Protein AF-0000000071042158 (afdb_homodimer)

Radius of gyration: 30.1 Å; Cα contacts (8 Å, |Δi|>4): 948; chains: 2; bounding box: 118×84×75 Å

Nearest PDB structures (foldseek):
  4fw1-assembly1_B  TM=6.582E-01  e=7.517E-10  Rous sarcoma virus - Prague C
  6put-assembly1_A-2  TM=6.272E-01  e=1.129E-09  Saccharolobus solfataricus P2
  6puw-assembly1_A-2  TM=5.231E-01  e=1.976E-10  Saccharolobus solfataricus P2
  8fno-assembly1_G  TM=5.835E-01  e=1.509E-09  Homo sapiens
  8fnp-assembly1_G  TM=5.448E-01  e=1.005E-09  Homo sapiens

Foldseek 3Di:
DLVLLQVCLVVHPDPDLVPDDPVCSQCVVQSVQWDDDPSFIDRPFATEDDPVCLVVLLCLLCQLLDDLQLSVQLNVQYHDDPCNSVVNNVCSVPPPLNVVCPDPDDQPDQDDDDADPAWQQEKEWDWDDDPLWIKIWIATSHLRQIDIDTFDNDQALVRVLVVVVVVCVVQNDHQEYEYACDRSCVDPVNVVSCVVSHHHYHHADPVRVNRCSSVVVVVVSLNSSCSRHPDSVLSSLSQQQGAPDPVGGGSCCRRVVAHDDHPGHGDGPPPDPCVVVVVVVVVVVVVVVVVVVVVVVVVVVPPPPDAFDFAFDQDPPVSDGHGDTPHPPDD/DLVLLQVCLVVHPDPDLVPDDPVCSQCVVQSVQWDDDPSFIDRPFATEDDPVCLVVLLCLLCQLLDDLQLSVQLNVQYHDDPCNSVVNNVCSVPPPLNVVCPDPDDQDDADDDDADPAWQQEKEWDWDDDPLWIKIWIATSHLRQIDIDTFDNDQALVRVLVVVVVVCVVQNDHQEYEYACDRSCVDPVNVVSCVVSHHHYHHADPVRVNRCSSVVVVVVSLNSSCSRHPDSVLSSLSQQQGAPDPVGGGSCCRRVVAHDDHPGHGDGPPPDPCVVVVVVVVVVVVVVVVVVVVVVVVVVVPPPPDAFDFAFDQDPPVSDGHGDTPHPPDD

Organism: Stichopus japonicus (NCBI:txid307972)

Secondary structure (DSSP, 8-state):
-HHHHHHHHHH---SSGGGS-GGGGGGGGGGGGEEEETTEEEETTEEEPPHHHHHHHHHHHTTT---HHHHHHHHHTTEE-TTHHHHHHHHHHH-HHHHHT---S--------PPPSSTTSEEEEEEEEETTEEEEEEEETTT--EEEEEE-SS--HHHHHHHHHHHHHHH---SEEEE---TTTSSHHHHHHHHHHT-EEEEPPTT-GGGGHHHHHHHHHHHHHHHH-SSHHHHHHHHHTS-SSSSS--HHHHHHSSPPP-SS--------THHHHHHHHHHHHHHHHHHHHHHHHHHHS-----TT-EEEEE-TTT--EEEEE------/-HHHHHHHHHH---SSGGGS-GGGGGGGGGGGGEEEETTEEEETTEEEPPHHHHHHHHHHHTTT---HHHHHHHHHTTEE-TTHHHHHHHHHHH-HHHHHT---S--------PPPSSTTSEEEEEEEEETTEEEEEEEETTT--EEEEEE-SS--HHHHHHHHHHHHHHH---SEEEE---TTTSSHHHHHHHHHHT-EEEEPPTT-GGGGHHHHHHHHHHHHHHHH-SSHHHHHHHHHTS-SSSSS--HHHHHHSSPPP-SS--------THHHHHHHHHHHHHHHHHHHHHHHHHHHS-----TT-EEEEE-TTT--EEEEE------

pLDDT: mean 83.8, std 18.43, range [24.19, 98.75]

Sequence (662 aa):
MLSALVEVIITGWPDSIKEVQPDLRQFWSYRDELTVCDGVILKGFQVVIPKQMQAGILQKLHTSHLGQQKTKLLARECVYWNNINKDIERMVQSCPACQQQQPAQPAEPLLPHEIPTKPWSTVATDLFELKGKQWLIVVDYYSKYPILQQLSDQVSSNTVISALKKIFAEQGIPSKVVSDNGPQYSSYQFMMFAESWGFTHVTTSPRRPQGNGFVERQIRTIKSIMKKASDIQLALLHWRTTPISESLPSPAEILMGRQLRNTLPSKSPNTNVAADHIYNQLQQRQNVQKYYFDQHARRSELPTLSNGQKSRILDPGTRLWKPATVVAGAGMLSALVEVIITGWPDSIKEVQPDLRQFWSYRDELTVCDGVILKGFQVVIPKQMQAGILQKLHTSHLGQQKTKLLARECVYWNNINKDIERMVQSCPACQQQQPAQPAEPLLPHEIPTKPWSTVATDLFELKGKQWLIVVDYYSKYPILQQLSDQVSSNTVISALKKIFAEQGIPSKVVSDNGPQYSSYQFMMFAESWGFTHVTTSPRRPQGNGFVERQIRTIKSIMKKASDIQLALLHWRTTPISESLPSPAEILMGRQLRNTLPSKSPNTNVAADHIYNQLQQRQNVQKYYFDQHARRSELPTLSNGQKSRILDPGTRLWKPATVVAGAG

Solvent-accessible surface area (backbone atoms only — not comparable to full-atom values): 37325 Å² total; per-residue (Å²): 107,67,65,60,51,52,47,36,64,73,77,49,74,71,97,44,75,86,74,43,58,76,88,52,48,82,46,56,89,55,47,87,45,48,43,78,57,96,90,39,48,21,51,70,59,15,35,52,54,54,78,91,49,42,66,60,51,52,52,59,61,43,40,33,67,57,55,57,68,54,36,49,46,35,36,66,67,16,43,42,49,91,62,46,67,59,52,46,44,52,50,54,73,65,33,64,60,57,64,72,61,60,80,85,73,78,83,73,69,58,56,81,69,87,72,54,89,44,66,51,37,33,32,34,41,52,76,49,74,56,96,89,38,35,33,38,40,39,30,20,64,50,30,60,37,72,47,77,44,79,48,62,88,72,82,39,38,66,54,50,49,54,52,46,41,49,52,29,31,73,67,23,44,34,53,31,39,37,31,56,70,46,71,47,58,66,34,69,68,41,51,52,48,31,60,73,53,61,33,45,79,44,64,34,50,85,90,42,61,53,69,51,37,64,56,52,51,52,47,53,53,49,50,53,27,51,73,60,23,91,48,49,41,62,18,49,27,48,55,34,56,24,38,73,46,97,87,36,66,14,16,38,33,60,54,32,68,42,83,56,43,60,79,62,67,66,64,75,78,87,74,58,77,66,45,58,61,53,51,52,50,52,52,50,51,48,50,50,51,34,50,56,32,54,51,44,55,49,55,65,53,52,68,76,81,59,80,69,53,79,36,66,43,67,38,85,86,77,72,45,79,37,84,31,66,50,69,64,73,81,130,108,68,64,59,49,52,48,36,64,73,78,49,73,71,95,46,75,86,75,43,56,76,89,53,48,82,47,56,89,54,46,88,45,47,46,76,57,95,89,38,48,21,51,72,59,14,36,51,54,54,77,91,50,42,66,62,50,52,54,59,60,44,41,34,64,57,54,57,68,52,36,49,46,37,36,67,66,16,42,41,50,89,62,48,67,60,53,46,45,53,50,54,73,63,31,62,62,58,66,72,61,62,81,84,74,76,83,71,70,56,55,83,69,88,70,55,89,42,67,49,37,34,31,34,40,52,75,49,74,57,95,92,40,36,33,39,40,39,31,21,63,50,31,60,37,74,47,77,43,80,47,62,87,72,80,40,39,66,54,51,49,55,52,48,43,50,51,28,32,73,67,24,46,34,52,30,39,36,31,56,69,45,70,50,59,64,34,69,69,42,52,50,50,31,59,73,54,62,33,46,78,44,63,33,50,86,91,43,59,52,70,51,36,63,56,52,51,51,47,53,52,49,50,54,26,50,72,58,24,92,48,50,40,61,16,49,26,49,55,35,58,24,37,73,45,98,88,36,66,14,16,37,33,60,56,32,68,42,84,55,44,62,78,63,65,64,64,74,76,85,74,58,74,68,46,57,59,53,49,52,50,52,51,50,51,48,51,50,50,36,50,54,30,53,50,44,56,50,56,65,53,52,68,76,79,59,79,69,53,77,36,66,44,66,39,84,85,77,70,44,77,38,84,31,65,48,68,64,72,81,132

Structure (mmCIF, N/CA/C/O backbone):
data_AF-0000000071042158-model_v1
#
loop_
_entity.id
_entity.type
_entity.pdbx_description
1 polymer 'Integrase catalytic domain-containing protein'
#
loop_
_atom_site.group_PDB
_atom_site.id
_atom_site.type_symbol
_atom_site.label_atom_id
_atom_site.label_alt_id
_atom_site.label_comp_id
_atom_site.label_asym_id
_atom_site.label_entity_id
_atom_site.label_seq_id
_atom_site.pdbx_PDB_ins_code
_atom_site.Cartn_x
_atom_site.Cartn_y
_atom_site.Cartn_z
_atom_site.occupancy
_atom_site.B_iso_or_equiv
_atom_site.auth_seq_id
_atom_site.auth_comp_id
_atom_site.auth_asym_id
_atom_site.auth_atom_id
_atom_site.pdbx_PDB_model_num
ATOM 1 N N . MET A 1 1 ? 15.367 28.672 25.234 1 67.25 1 MET A N 1
ATOM 2 C CA . MET A 1 1 ? 14.148 28.141 25.844 1 67.25 1 MET A CA 1
ATOM 3 C C . MET A 1 1 ? 14.117 26.609 25.734 1 67.25 1 MET A C 1
ATOM 5 O O . MET A 1 1 ? 13.961 25.922 26.734 1 67.25 1 MET A O 1
ATOM 9 N N . LEU A 1 2 ? 14.547 26.047 24.609 1 75.44 2 LEU A N 1
ATOM 10 C CA . LEU A 1 2 ? 14.469 24.594 24.438 1 75.44 2 LEU A CA 1
ATOM 11 C C . LEU A 1 2 ? 15.531 23.891 25.266 1 75.44 2 LEU A C 1
ATOM 13 O O . LEU A 1 2 ? 15.258 22.844 25.859 1 75.44 2 LEU A O 1
ATOM 17 N N . SER A 1 3 ? 16.609 24.609 25.422 1 80.81 3 SER A N 1
ATOM 18 C CA . SER A 1 3 ? 17.688 24 26.203 1 80.81 3 SER A CA 1
ATOM 19 C C . SER A 1 3 ? 17.312 23.922 27.688 1 80.81 3 SER A C 1
ATOM 21 O O . SER A 1 3 ? 17.562 22.906 28.328 1 80.81 3 SER A O 1
ATOM 23 N N . ALA A 1 4 ? 16.75 25.031 28.125 1 87.44 4 ALA A N 1
ATOM 24 C CA . ALA A 1 4 ? 16.344 25.062 29.516 1 87.44 4 ALA A CA 1
ATOM 25 C C . ALA A 1 4 ? 15.242 24.031 29.797 1 87.44 4 ALA A C 1
ATOM 27 O O . ALA A 1 4 ? 15.234 23.406 30.859 1 87.44 4 ALA A O 1
ATOM 28 N N . LEU A 1 5 ? 14.398 23.938 28.875 1 90.31 5 LEU A N 1
ATOM 29 C CA . LEU A 1 5 ? 13.312 22.969 29.016 1 90.31 5 LEU A CA 1
ATOM 30 C C . LEU A 1 5 ? 13.852 21.547 29.047 1 90.31 5 LEU A C 1
ATOM 32 O O . LEU A 1 5 ? 13.445 20.734 29.891 1 90.31 5 LEU A O 1
ATOM 36 N N . VAL A 1 6 ? 14.773 21.25 28.188 1 90.62 6 VAL A N 1
ATOM 37 C CA . VAL A 1 6 ? 15.398 19.922 28.125 1 90.62 6 VAL A CA 1
ATOM 38 C C . VAL A 1 6 ? 16.047 19.609 29.469 1 90.62 6 VAL A C 1
ATOM 40 O O . VAL A 1 6 ? 15.906 18.5 30 1 90.62 6 VAL A O 1
ATOM 43 N N . GLU A 1 7 ? 16.672 20.547 30.016 1 89.62 7 GLU A N 1
ATOM 44 C CA . GLU A 1 7 ? 17.391 20.375 31.266 1 89.62 7 GLU A CA 1
ATOM 45 C C . GLU A 1 7 ? 16.422 20.047 32.406 1 89.62 7 GLU A C 1
ATOM 47 O O . GLU A 1 7 ? 16.688 19.141 33.188 1 89.62 7 GLU A O 1
ATOM 52 N N . VAL A 1 8 ? 15.406 20.797 32.438 1 91.56 8 VAL A N 1
ATOM 53 C CA . VAL A 1 8 ? 14.469 20.609 33.562 1 91.56 8 VAL A CA 1
ATOM 54 C C . VAL A 1 8 ? 13.766 19.266 33.406 1 91.56 8 VAL A C 1
ATOM 56 O O . VAL A 1 8 ? 13.445 18.609 34.406 1 91.56 8 VAL A O 1
ATOM 59 N N . ILE A 1 9 ? 13.516 18.828 32.219 1 91.31 9 ILE A N 1
ATOM 60 C CA . ILE A 1 9 ? 12.867 17.547 31.969 1 91.31 9 ILE A CA 1
ATOM 61 C C . ILE A 1 9 ? 13.781 16.406 32.406 1 91.31 9 ILE A C 1
ATOM 63 O O . ILE A 1 9 ? 13.328 15.445 33.031 1 91.31 9 ILE A O 1
ATOM 67 N N . ILE A 1 10 ? 15.039 16.562 32.156 1 89.25 10 ILE A N 1
ATOM 68 C CA . ILE A 1 10 ? 16.016 15.516 32.438 1 89.25 10 ILE A CA 1
ATOM 69 C C . ILE A 1 10 ? 16.344 15.516 33.938 1 89.25 10 ILE A C 1
ATOM 71 O O . ILE A 1 10 ? 16.406 14.453 34.562 1 89.25 10 ILE A O 1
ATOM 75 N N . THR A 1 11 ? 16.531 16.641 34.562 1 90.56 11 THR A N 1
ATOM 76 C CA . THR A 1 11 ? 16.984 16.766 35.938 1 90.56 11 THR A CA 1
ATOM 77 C C . THR A 1 11 ? 15.82 16.688 36.906 1 90.56 11 THR A C 1
ATOM 79 O O . THR A 1 11 ? 16 16.344 38.094 1 90.56 11 THR A O 1
ATOM 82 N N . GLY A 1 12 ? 14.641 17.078 36.406 1 91.31 12 GLY A N 1
ATOM 83 C CA . GLY A 1 12 ? 13.477 17.078 37.281 1 91.31 12 GLY A CA 1
ATOM 84 C C . GLY A 1 12 ? 12.875 18.453 37.469 1 91.31 12 GLY A C 1
ATOM 85 O O . GLY A 1 12 ? 13.602 19.453 37.531 1 91.31 12 GLY A O 1
ATOM 86 N N . TRP A 1 13 ? 11.648 18.531 37.656 1 91.31 13 TRP A N 1
ATOM 87 C CA . TRP A 1 13 ? 10.906 19.766 37.875 1 91.31 13 TRP A CA 1
ATOM 88 C C . TRP A 1 13 ? 10.906 20.172 39.344 1 91.31 13 TRP A C 1
ATOM 90 O O . TRP A 1 13 ? 10.914 19.312 40.219 1 91.31 13 TRP A O 1
ATOM 100 N N . PRO A 1 14 ? 10.938 21.453 39.594 1 91.69 14 PRO A N 1
ATOM 101 C CA . PRO A 1 14 ? 10.766 21.891 40.969 1 91.69 14 PRO A CA 1
ATOM 102 C C . PRO A 1 14 ? 9.406 21.516 41.562 1 91.69 14 PRO A C 1
ATOM 104 O O . PRO A 1 14 ? 8.508 21.109 40.812 1 91.69 14 PRO A O 1
ATOM 107 N N . ASP A 1 15 ? 9.297 21.688 42.844 1 91 15 ASP A N 1
ATOM 108 C CA . ASP A 1 15 ? 8.086 21.25 43.531 1 91 15 ASP A CA 1
ATOM 109 C C . ASP A 1 15 ? 6.957 22.266 43.344 1 91 15 ASP A C 1
ATOM 111 O O . ASP A 1 15 ? 5.777 21.922 43.406 1 91 15 ASP A O 1
ATOM 115 N N . SER A 1 16 ? 7.367 23.562 43.062 1 92.75 16 SER A N 1
ATOM 116 C CA . SER A 1 16 ? 6.367 24.609 42.906 1 92.75 16 SER A CA 1
ATOM 117 C C . SER A 1 16 ? 6.574 25.359 41.594 1 92.75 16 SER A C 1
ATOM 119 O O . SER A 1 16 ? 7.711 25.578 41.156 1 92.75 16 SER A O 1
ATOM 121 N N . ILE A 1 17 ? 5.445 25.75 41 1 92.06 17 ILE A N 1
ATOM 122 C CA . ILE A 1 17 ? 5.48 26.469 39.719 1 92.06 17 ILE A CA 1
ATOM 123 C C . ILE A 1 17 ? 6.207 27.797 39.906 1 92.06 17 ILE A C 1
ATOM 125 O O . ILE A 1 17 ? 6.824 28.312 38.969 1 92.06 17 ILE A O 1
ATOM 129 N N . LYS A 1 18 ? 6.219 28.328 41.094 1 92.81 18 LYS A N 1
ATOM 130 C CA . LYS A 1 18 ? 6.848 29.625 41.375 1 92.81 18 LYS A CA 1
ATOM 131 C C . LYS A 1 18 ? 8.359 29.547 41.188 1 92.81 18 LYS A C 1
ATOM 133 O O . LYS A 1 18 ? 9.008 30.562 40.906 1 92.81 18 LYS A O 1
ATOM 138 N N . GLU A 1 19 ? 8.898 28.359 41.312 1 92.25 19 GLU A N 1
ATOM 139 C CA . GLU A 1 19 ? 10.336 28.141 41.188 1 92.25 19 GLU A CA 1
ATOM 140 C C . GLU A 1 19 ? 10.758 27.891 39.75 1 92.25 19 GLU A C 1
ATOM 142 O O . GLU A 1 19 ? 11.945 27.828 39.438 1 92.25 19 GLU A O 1
ATOM 147 N N . VAL A 1 20 ? 9.766 27.75 38.969 1 91.38 20 VAL A N 1
ATOM 148 C CA . VAL A 1 20 ? 10.047 27.469 37.562 1 91.38 20 VAL A CA 1
ATOM 149 C C . VAL A 1 20 ? 10.305 28.766 36.812 1 91.38 20 VAL A C 1
ATOM 151 O O . VAL A 1 20 ? 9.625 29.766 37.062 1 91.38 20 VAL A O 1
ATOM 154 N N . GLN A 1 21 ? 11.281 28.766 35.969 1 91 21 GLN A N 1
ATOM 155 C CA . GLN A 1 21 ? 11.523 29.922 35.094 1 91 21 GLN A CA 1
ATOM 156 C C . GLN A 1 21 ? 10.258 30.328 34.375 1 91 21 GLN A C 1
ATOM 158 O O . GLN A 1 21 ? 9.492 29.484 33.906 1 91 21 GLN A O 1
ATOM 163 N N . PRO A 1 22 ? 10.031 31.609 34.219 1 89.62 22 PRO A N 1
ATOM 164 C CA . PRO A 1 22 ? 8.781 32.094 33.656 1 89.62 22 PRO A CA 1
ATOM 165 C C . PRO A 1 22 ? 8.5 31.531 32.25 1 89.62 22 PRO A C 1
ATOM 167 O O . PRO A 1 22 ? 7.359 31.172 31.953 1 89.62 22 PRO A O 1
ATOM 170 N N . ASP A 1 23 ? 9.492 31.375 31.469 1 86.88 23 ASP A N 1
ATOM 171 C CA . ASP A 1 23 ? 9.312 30.922 30.094 1 86.88 23 ASP A CA 1
ATOM 172 C C . ASP A 1 23 ? 8.953 29.438 30.047 1 86.88 23 ASP A C 1
ATOM 174 O O . ASP A 1 23 ? 8.43 28.953 29.031 1 86.88 23 ASP A O 1
ATOM 178 N N . LEU A 1 24 ? 9.164 28.781 31.156 1 91.31 24 LEU A N 1
ATOM 179 C CA . LEU A 1 24 ? 8.922 27.344 31.188 1 91.31 24 LEU A CA 1
ATOM 180 C C . LEU A 1 24 ? 7.59 27.031 31.859 1 91.31 24 LEU A C 1
ATOM 182 O O . LEU A 1 24 ? 7.121 25.891 31.812 1 91.31 24 LEU A O 1
ATOM 186 N N . ARG A 1 25 ? 6.996 28.016 32.406 1 90.81 25 ARG A N 1
ATOM 187 C CA . ARG A 1 25 ? 5.781 27.812 33.188 1 90.81 25 ARG A CA 1
ATOM 188 C C . ARG A 1 25 ? 4.641 27.312 32.281 1 90.81 25 ARG A C 1
ATOM 190 O O . ARG A 1 25 ? 3.707 26.672 32.781 1 90.81 25 ARG A O 1
ATOM 197 N N . GLN A 1 26 ? 4.758 27.625 31.031 1 88.88 26 GLN A N 1
ATOM 198 C CA . GLN A 1 26 ? 3.713 27.219 30.094 1 88.88 26 GLN A CA 1
ATOM 199 C C . GLN A 1 26 ? 3.645 25.688 29.969 1 88.88 26 GLN A C 1
ATOM 201 O O . GLN A 1 26 ? 2.621 25.141 29.562 1 88.88 26 GLN A O 1
ATOM 206 N N . PHE A 1 27 ? 4.68 25.047 30.359 1 91.88 27 PHE A N 1
ATOM 207 C CA . PHE A 1 27 ? 4.762 23.594 30.219 1 91.88 27 PHE A CA 1
ATOM 208 C C . PHE A 1 27 ? 4.379 22.906 31.531 1 91.88 27 PHE A C 1
ATOM 210 O O . PHE A 1 27 ? 4.34 21.672 31.594 1 91.88 27 PHE A O 1
ATOM 217 N N . TRP A 1 28 ? 3.986 23.594 32.531 1 91.62 28 TRP A N 1
ATOM 218 C CA . TRP A 1 28 ? 3.812 23.094 33.906 1 91.62 28 TRP A CA 1
ATOM 219 C C . TRP A 1 28 ? 2.65 22.109 33.969 1 91.62 28 TRP A C 1
ATOM 221 O O . TRP A 1 28 ? 2.758 21.062 34.625 1 91.62 28 TRP A O 1
ATOM 231 N N . SER A 1 29 ? 1.612 22.438 33.281 1 89.25 29 SER A N 1
ATOM 232 C CA . SER A 1 29 ? 0.373 21.672 33.438 1 89.25 29 SER A CA 1
ATOM 233 C C . SER A 1 29 ? 0.523 20.266 32.875 1 89.25 29 SER A C 1
ATOM 235 O O . SER A 1 29 ? -0.207 19.359 33.281 1 89.25 29 SER A O 1
ATOM 237 N N . TYR A 1 30 ? 1.432 20.062 31.938 1 90.75 30 TYR A N 1
ATOM 238 C CA . TYR A 1 30 ? 1.615 18.734 31.375 1 90.75 30 TYR A CA 1
ATOM 239 C C . TYR A 1 30 ? 3.07 18.297 31.469 1 90.75 30 TYR A C 1
ATOM 241 O O . TYR A 1 30 ? 3.545 17.5 30.656 1 90.75 30 TYR A O 1
ATOM 249 N N . ARG A 1 31 ? 3.717 18.75 32.375 1 91 31 ARG A N 1
ATOM 250 C CA . ARG A 1 31 ? 5.148 18.531 32.594 1 91 31 ARG A CA 1
ATOM 251 C C . ARG A 1 31 ? 5.457 17.047 32.75 1 91 31 ARG A C 1
ATOM 253 O O . ARG A 1 31 ? 6.512 16.578 32.344 1 91 31 ARG A O 1
ATOM 260 N N . ASP A 1 32 ? 4.574 16.297 33.312 1 91.12 32 ASP A N 1
ATOM 261 C CA . ASP A 1 32 ? 4.793 14.891 33.625 1 91.12 32 ASP A CA 1
ATOM 262 C C . ASP A 1 32 ? 4.754 14.047 32.344 1 91.12 32 ASP A C 1
ATOM 264 O O . ASP A 1 32 ? 5.211 12.898 32.344 1 91.12 32 ASP A O 1
ATOM 268 N N . GLU A 1 33 ? 4.215 14.633 31.312 1 92.69 33 GLU A N 1
ATOM 269 C CA . GLU A 1 33 ? 4.09 13.906 30.062 1 92.69 33 GLU A CA 1
ATOM 270 C C . GLU A 1 33 ? 5.266 14.195 29.125 1 92.69 33 GLU A C 1
ATOM 272 O O . GLU A 1 33 ? 5.379 13.602 28.047 1 92.69 33 GLU A O 1
ATOM 277 N N . LEU A 1 34 ? 6.125 15.07 29.578 1 92.62 34 LEU A N 1
ATOM 278 C CA . LEU A 1 34 ? 7.207 15.523 28.703 1 92.62 34 LEU A CA 1
ATOM 279 C C . LEU A 1 34 ? 8.414 14.602 28.812 1 92.62 34 LEU A C 1
ATOM 281 O O . LEU A 1 34 ? 8.805 14.211 29.922 1 92.62 34 LEU A O 1
ATOM 285 N N . THR A 1 35 ? 8.898 14.203 27.688 1 91.62 35 THR A N 1
ATOM 286 C CA . THR A 1 35 ? 10.125 13.414 27.594 1 91.62 35 THR A CA 1
ATOM 287 C C . THR A 1 35 ? 11.047 13.961 26.516 1 91.62 35 THR A C 1
ATOM 289 O O . THR A 1 35 ? 10.625 14.781 25.688 1 91.62 35 THR A O 1
ATOM 292 N N . VAL A 1 36 ? 12.305 13.648 26.672 1 90.62 36 VAL A N 1
ATOM 293 C CA . VAL A 1 36 ? 13.281 14.039 25.656 1 90.62 36 VAL A CA 1
ATOM 294 C C . VAL A 1 36 ? 13.867 12.789 25 1 90.62 36 VAL A C 1
ATOM 296 O O . VAL A 1 36 ? 14.352 11.883 25.688 1 90.62 36 VAL A O 1
ATOM 299 N N . CYS A 1 37 ? 13.688 12.734 23.656 1 85.75 37 CYS A N 1
ATOM 300 C CA . CYS A 1 37 ? 14.242 11.641 22.859 1 85.75 37 CYS A CA 1
ATOM 301 C C . CYS A 1 37 ? 15.031 12.172 21.672 1 85.75 37 CYS A C 1
ATOM 303 O O . CYS A 1 37 ? 14.469 12.812 20.781 1 85.75 37 CYS A O 1
ATOM 305 N N . ASP A 1 38 ? 16.312 11.891 21.594 1 82.31 38 ASP A N 1
ATOM 306 C CA . ASP A 1 38 ? 17.188 12.305 20.516 1 82.31 38 ASP A CA 1
ATOM 307 C C . ASP A 1 38 ? 17.094 13.812 20.266 1 82.31 38 ASP A C 1
ATOM 309 O O . ASP A 1 38 ? 16.922 14.258 19.141 1 82.31 38 ASP A O 1
ATOM 313 N N . GLY A 1 39 ? 16.969 14.547 21.344 1 83.25 39 GLY A N 1
ATOM 314 C CA . GLY A 1 39 ? 17 16 21.266 1 83.25 39 GLY A CA 1
ATOM 315 C C . GLY A 1 39 ? 15.648 16.609 20.953 1 83.25 39 GLY A C 1
ATOM 316 O O . GLY A 1 39 ? 15.531 17.828 20.828 1 83.25 39 GLY A O 1
ATOM 317 N N . VAL A 1 40 ? 14.703 15.766 20.875 1 89.81 40 VAL A N 1
ATOM 318 C CA . VAL A 1 40 ? 13.359 16.25 20.578 1 89.81 40 VAL A CA 1
ATOM 319 C C . VAL A 1 40 ? 12.469 16.109 21.797 1 89.81 40 VAL A C 1
ATOM 321 O O . VAL A 1 40 ? 12.523 15.094 22.5 1 89.81 40 VAL A O 1
ATOM 324 N N . ILE A 1 41 ? 11.742 17.156 22.109 1 92.5 41 ILE A N 1
ATOM 325 C CA . ILE A 1 41 ? 10.836 17.109 23.266 1 92.5 41 ILE A CA 1
ATOM 326 C C . ILE A 1 41 ? 9.5 16.516 22.844 1 92.5 41 ILE A C 1
ATOM 328 O O . ILE A 1 41 ? 8.906 16.938 21.859 1 92.5 41 ILE A O 1
ATOM 332 N N . LEU A 1 42 ? 9.039 15.555 23.609 1 92.94 42 LEU A N 1
ATOM 333 C CA . LEU A 1 42 ? 7.793 14.867 23.312 1 92.94 42 LEU A CA 1
ATOM 334 C C . LEU A 1 42 ? 6.785 15.031 24.438 1 92.94 42 LEU A C 1
ATOM 336 O O . LEU A 1 42 ? 7.164 15.031 25.609 1 92.94 42 LEU A O 1
ATOM 340 N N . LYS A 1 43 ? 5.664 15.258 24.141 1 93.31 43 LYS A N 1
ATOM 341 C CA . LYS A 1 43 ? 4.523 15.031 25.016 1 93.31 43 LYS A CA 1
ATOM 342 C C . LYS A 1 43 ? 3.805 13.734 24.672 1 93.31 43 LYS A C 1
ATOM 344 O O . LYS A 1 43 ? 2.957 13.703 23.766 1 93.31 43 LYS A O 1
ATOM 349 N N . GLY A 1 44 ? 4.105 12.711 25.344 1 88 44 GLY A N 1
ATOM 350 C CA . GLY A 1 44 ? 3.729 11.406 24.844 1 88 44 GLY A CA 1
ATOM 351 C C . GLY A 1 44 ? 4.457 11.031 23.562 1 88 44 GLY A C 1
ATOM 352 O O . GLY A 1 44 ? 5.684 10.93 23.547 1 88 44 GLY A O 1
ATOM 353 N N . PHE A 1 45 ? 3.643 10.953 22.531 1 87.19 45 PHE A N 1
ATOM 354 C CA . PHE A 1 45 ? 4.285 10.633 21.266 1 87.19 45 PHE A CA 1
ATOM 355 C C . PHE A 1 45 ? 4.285 11.836 20.328 1 87.19 45 PHE A C 1
ATOM 357 O O . PHE A 1 45 ? 4.816 11.766 19.219 1 87.19 45 PHE A O 1
ATOM 364 N N . GLN A 1 46 ? 3.727 12.93 20.859 1 93.62 46 GLN A N 1
ATOM 365 C CA . GLN A 1 46 ? 3.645 14.141 20.047 1 93.62 46 GLN A CA 1
ATOM 366 C C . GLN A 1 46 ? 4.914 14.977 20.172 1 93.62 46 GLN A C 1
ATOM 368 O O . GLN A 1 46 ? 5.457 15.133 21.266 1 93.62 46 GLN A O 1
ATOM 373 N N . VAL A 1 47 ? 5.277 15.477 19.125 1 95.12 47 VAL A N 1
ATOM 374 C CA . VAL A 1 47 ? 6.434 16.375 19.141 1 95.12 47 VAL A CA 1
ATOM 375 C C . VAL A 1 47 ? 6.004 17.766 19.594 1 95.12 47 VAL A C 1
ATOM 377 O O . VAL A 1 47 ? 5.09 18.359 19.016 1 95.12 47 VAL A O 1
ATOM 380 N N . VAL A 1 48 ? 6.707 18.219 20.609 1 94.88 48 VAL A N 1
ATOM 381 C CA . VAL A 1 48 ? 6.418 19.578 21.062 1 94.88 48 VAL A CA 1
ATOM 382 C C . VAL A 1 48 ? 7.117 20.594 20.156 1 94.88 48 VAL A C 1
ATOM 384 O O . VAL A 1 48 ? 8.344 20.578 20.031 1 94.88 48 VAL A O 1
ATOM 387 N N . ILE A 1 49 ? 6.316 21.5 19.594 1 95.44 49 ILE A N 1
ATOM 388 C CA . ILE A 1 49 ? 6.832 22.391 18.562 1 95.44 49 ILE A CA 1
ATOM 389 C C . ILE A 1 49 ? 7.164 23.75 19.172 1 95.44 49 ILE A C 1
ATOM 391 O O . ILE A 1 49 ? 6.309 24.375 19.797 1 95.44 49 ILE A O 1
ATOM 395 N N . PRO A 1 50 ? 8.375 24.203 18.969 1 92.25 50 PRO A N 1
ATOM 396 C CA . PRO A 1 50 ? 8.727 25.547 19.438 1 92.25 50 PRO A CA 1
ATOM 397 C C . PRO A 1 50 ? 7.93 26.641 18.75 1 92.25 50 PRO A C 1
ATOM 399 O O . PRO A 1 50 ? 7.488 26.469 17.609 1 92.25 50 PRO A O 1
ATOM 402 N N . LYS A 1 51 ? 7.836 27.734 19.375 1 92.56 51 LYS A N 1
ATOM 403 C CA . LYS A 1 51 ? 7.008 28.844 18.922 1 92.56 51 LYS A CA 1
ATOM 404 C C . LYS A 1 51 ? 7.414 29.281 17.516 1 92.56 51 LYS A C 1
ATOM 406 O O . LYS A 1 51 ? 6.555 29.531 16.672 1 92.56 51 LYS A O 1
ATOM 411 N N . GLN A 1 52 ? 8.664 29.297 17.281 1 93.31 52 GLN A N 1
ATOM 412 C CA . GLN A 1 52 ? 9.188 29.812 16.016 1 93.31 52 GLN A CA 1
ATOM 413 C C . GLN A 1 52 ? 8.805 28.922 14.844 1 93.31 52 GLN A C 1
ATOM 415 O O . GLN A 1 52 ? 8.82 29.359 13.695 1 93.31 52 GLN A O 1
ATOM 420 N N . MET A 1 53 ? 8.445 27.656 15.086 1 95.88 53 MET A N 1
ATOM 421 C CA . MET A 1 53 ? 8.172 26.703 14.023 1 95.88 53 MET A CA 1
ATOM 422 C C . MET A 1 53 ? 6.676 26.453 13.883 1 95.88 53 MET A C 1
ATOM 424 O O . MET A 1 53 ? 6.238 25.766 12.961 1 95.88 53 MET A O 1
ATOM 428 N N . GLN A 1 54 ? 5.875 27.016 14.758 1 96.94 54 GLN A N 1
ATOM 429 C CA . GLN A 1 54 ? 4.457 26.672 14.852 1 96.94 54 GLN A CA 1
ATOM 430 C C . GLN A 1 54 ? 3.707 27.125 13.594 1 96.94 54 GLN A C 1
ATOM 432 O O . GLN A 1 54 ? 2.84 26.406 13.094 1 96.94 54 GLN A O 1
ATOM 437 N N . ALA A 1 55 ? 4.039 28.25 13.094 1 97 55 ALA A N 1
ATOM 438 C CA . ALA A 1 55 ? 3.373 28.75 11.891 1 97 55 ALA A CA 1
ATOM 439 C C . ALA A 1 55 ? 3.596 27.812 10.711 1 97 55 ALA A C 1
ATOM 441 O O . ALA A 1 55 ? 2.664 27.516 9.961 1 97 55 ALA A O 1
ATOM 442 N N . GLY A 1 56 ? 4.805 27.375 10.578 1 96.88 56 GLY A N 1
ATOM 443 C CA . GLY A 1 56 ? 5.125 26.438 9.508 1 96.88 56 GLY A CA 1
ATOM 444 C C . GLY A 1 56 ? 4.406 25.109 9.648 1 96.88 56 GLY A C 1
ATOM 445 O O . GLY A 1 56 ? 3.934 24.547 8.656 1 96.88 56 GLY A O 1
ATOM 446 N N . ILE A 1 57 ? 4.32 24.625 10.805 1 97.81 57 ILE A N 1
ATOM 447 C CA . ILE A 1 57 ? 3.662 23.344 11.07 1 97.81 57 ILE A CA 1
ATOM 448 C C . ILE A 1 57 ? 2.162 23.484 10.82 1 97.81 57 ILE A C 1
ATOM 450 O O . ILE A 1 57 ? 1.528 22.547 10.312 1 97.81 57 ILE A O 1
ATOM 454 N N . LEU A 1 58 ? 1.605 24.641 11.172 1 97.75 58 LEU A N 1
ATOM 455 C CA . LEU A 1 58 ? 0.19 24.891 10.922 1 97.75 58 LEU A CA 1
ATOM 456 C C . LEU A 1 58 ? -0.124 24.781 9.438 1 97.75 58 LEU A C 1
ATOM 458 O O . LEU A 1 58 ? -1.135 24.188 9.047 1 97.75 58 LEU A O 1
ATOM 462 N N . GLN A 1 59 ? 0.724 25.328 8.711 1 96.25 59 GLN A N 1
ATOM 463 C CA . GLN A 1 59 ? 0.545 25.281 7.266 1 96.25 59 GLN A CA 1
ATOM 464 C C . GLN A 1 59 ? 0.596 23.828 6.762 1 96.25 59 GLN A C 1
ATOM 466 O O . GLN A 1 59 ? -0.199 23.438 5.906 1 96.25 59 GLN A O 1
ATOM 471 N N . LYS A 1 60 ? 1.478 23.078 7.273 1 97.38 60 LYS A N 1
ATOM 472 C CA . LYS A 1 60 ? 1.588 21.688 6.883 1 97.38 60 LYS A CA 1
ATOM 473 C C . LYS A 1 60 ? 0.346 20.891 7.297 1 97.38 60 LYS A C 1
ATOM 475 O O . LYS A 1 60 ? -0.139 20.047 6.543 1 97.38 60 LYS A O 1
ATOM 480 N N . LEU A 1 61 ? -0.132 21.188 8.445 1 97.62 61 LEU A N 1
ATOM 481 C CA . LEU A 1 61 ? -1.328 20.516 8.945 1 97.62 61 LEU A CA 1
ATOM 482 C C . LEU A 1 61 ? -2.518 20.781 8.023 1 97.62 61 LEU A C 1
ATOM 484 O O . LEU A 1 61 ? -3.412 19.938 7.914 1 97.62 61 LEU A O 1
ATOM 488 N N . HIS A 1 62 ? -2.518 21.875 7.379 1 97.69 62 HIS A N 1
ATOM 489 C CA . HIS A 1 62 ? -3.678 22.266 6.586 1 97.69 62 HIS A CA 1
ATOM 490 C C . HIS A 1 62 ? -3.455 21.984 5.105 1 97.69 62 HIS A C 1
ATOM 492 O O . HIS A 1 62 ? -4.145 22.547 4.254 1 97.69 62 HIS A O 1
ATOM 498 N N . THR A 1 63 ? -2.523 21.156 4.805 1 96.88 63 THR A N 1
ATOM 499 C CA . THR A 1 63 ? -2.137 20.812 3.441 1 96.88 63 THR A CA 1
ATOM 500 C C . THR A 1 63 ? -3.334 20.281 2.652 1 96.88 63 THR A C 1
ATOM 502 O O . THR A 1 63 ? -3.508 20.625 1.48 1 96.88 63 THR A O 1
ATOM 505 N N . SER A 1 64 ? -4.215 19.5 3.264 1 96.81 64 SER A N 1
ATOM 506 C CA . SER A 1 64 ? -5.359 18.906 2.582 1 96.81 64 SER A CA 1
ATOM 507 C C . SER A 1 64 ? -6.598 19.781 2.699 1 96.81 64 SER A C 1
ATOM 509 O O . SER A 1 64 ? -7.664 19.438 2.184 1 96.81 64 SER A O 1
ATOM 511 N N . HIS A 1 65 ? -6.484 20.859 3.473 1 96.75 65 HIS A N 1
ATOM 512 C CA . HIS A 1 65 ? -7.574 21.812 3.662 1 96.75 65 HIS A CA 1
ATOM 513 C C . HIS A 1 65 ? -8.797 21.141 4.281 1 96.75 65 HIS A C 1
ATOM 515 O O . HIS A 1 65 ? -9.93 21.391 3.863 1 96.75 65 HIS A O 1
ATOM 521 N N . LEU A 1 66 ? -8.492 20.219 5.121 1 94.31 66 LEU A N 1
ATOM 522 C CA . LEU A 1 66 ? -9.578 19.562 5.855 1 94.31 66 LEU A CA 1
ATOM 523 C C . LEU A 1 66 ? -10.164 20.5 6.906 1 94.31 66 LEU A C 1
ATOM 525 O O . LEU A 1 66 ? -9.555 21.516 7.25 1 94.31 66 LEU A O 1
ATOM 529 N N . GLY A 1 67 ? -11.312 20.172 7.418 1 93.94 67 GLY A N 1
ATOM 530 C CA . GLY A 1 67 ? -11.969 20.984 8.438 1 93.94 67 GLY A CA 1
ATOM 531 C C . GLY A 1 67 ? -11.234 20.984 9.758 1 93.94 67 GLY A C 1
ATOM 532 O O . GLY A 1 67 ? -10.234 20.281 9.922 1 93.94 67 GLY A O 1
ATOM 533 N N . GLN A 1 68 ? -11.75 21.781 10.664 1 95.12 68 GLN A N 1
ATOM 534 C CA . GLN A 1 68 ? -11.078 22 11.945 1 95.12 68 GLN A CA 1
ATOM 535 C C . GLN A 1 68 ? -10.953 20.688 12.719 1 95.12 68 GLN A C 1
ATOM 537 O O . GLN A 1 68 ? -9.898 20.391 13.281 1 95.12 68 GLN A O 1
ATOM 542 N N . GLN A 1 69 ? -11.961 19.922 12.75 1 94.94 69 GLN A N 1
ATOM 543 C CA . GLN A 1 69 ? -11.961 18.688 13.539 1 94.94 69 GLN A CA 1
ATOM 544 C C . GLN A 1 69 ? -10.953 17.688 13 1 94.94 69 GLN A C 1
ATOM 546 O O . GLN A 1 69 ? -10.18 17.094 13.758 1 94.94 69 GLN A O 1
ATOM 551 N N . LYS A 1 70 ? -10.93 17.484 11.719 1 96.12 70 LYS A N 1
ATOM 552 C CA . LYS A 1 70 ? -10 16.547 11.102 1 96.12 70 LYS A CA 1
ATOM 553 C C . LYS A 1 70 ? -8.555 17.016 11.25 1 96.12 70 LYS A C 1
ATOM 555 O O . LYS A 1 70 ? -7.652 16.219 11.477 1 96.12 70 LYS A O 1
ATOM 560 N N . THR A 1 71 ? -8.367 18.312 11.117 1 97.5 71 THR A N 1
ATOM 561 C CA . THR A 1 71 ? -7.027 18.875 11.273 1 97.5 71 THR A CA 1
ATOM 562 C C . THR A 1 71 ? -6.52 18.672 12.695 1 97.5 71 THR A C 1
ATOM 564 O O . THR A 1 71 ? -5.344 18.359 12.906 1 97.5 71 THR A O 1
ATOM 567 N N . LYS A 1 72 ? -7.422 18.828 13.633 1 97.56 72 LYS A N 1
ATOM 568 C CA . LYS A 1 72 ? -7.062 18.578 15.031 1 97.56 72 LYS A CA 1
ATOM 569 C C . LYS A 1 72 ? -6.695 17.125 15.25 1 97.56 72 LYS A C 1
ATOM 571 O O . LYS A 1 72 ? -5.762 16.812 15.992 1 97.56 72 LYS A O 1
ATOM 576 N N . LEU A 1 73 ? -7.43 16.234 14.609 1 95.38 73 LEU A N 1
ATOM 577 C CA . LEU A 1 73 ? -7.129 14.805 14.711 1 95.38 73 LEU A CA 1
ATOM 578 C C . LEU A 1 73 ? -5.73 14.508 14.18 1 95.38 73 LEU A C 1
ATOM 580 O O . LEU A 1 73 ? -4.977 13.742 14.797 1 95.38 73 LEU A O 1
ATOM 584 N N . LEU A 1 74 ? -5.438 15.117 13.094 1 96.56 74 LEU A N 1
ATOM 585 C CA . LEU A 1 74 ? -4.113 14.93 12.508 1 96.56 74 LEU A CA 1
ATOM 586 C C . LEU A 1 74 ? -3.029 15.461 13.438 1 96.56 74 LEU A C 1
ATOM 588 O O . LEU A 1 74 ? -2.01 14.805 13.656 1 96.56 74 LEU A O 1
ATOM 592 N N . ALA A 1 75 ? -3.227 16.609 13.977 1 96.88 75 ALA A N 1
ATOM 593 C CA . ALA A 1 75 ? -2.264 17.219 14.891 1 96.88 75 ALA A CA 1
ATOM 594 C C . ALA A 1 75 ? -2.016 16.328 16.109 1 96.88 75 ALA A C 1
ATOM 596 O O . ALA A 1 75 ? -0.873 16.172 16.531 1 96.88 75 ALA A O 1
ATOM 597 N N . ARG A 1 76 ? -3.02 15.734 16.578 1 94.19 76 ARG A N 1
ATOM 598 C CA . ARG A 1 76 ? -2.932 14.906 17.766 1 94.19 76 ARG A CA 1
ATOM 599 C C . ARG A 1 76 ? -2.061 13.68 17.516 1 94.19 76 ARG A C 1
ATOM 601 O O . ARG A 1 76 ? -1.549 13.078 18.469 1 94.19 76 ARG A O 1
ATOM 608 N N . GLU A 1 77 ? -1.908 13.391 16.234 1 92.06 77 GLU A N 1
ATOM 609 C CA . GLU A 1 77 ? -1.113 12.219 15.891 1 92.06 77 GLU A CA 1
ATOM 610 C C . GLU A 1 77 ? 0.377 12.547 15.875 1 92.06 77 GLU A C 1
ATOM 612 O O . GLU A 1 77 ? 1.216 11.641 15.883 1 92.06 77 GLU A O 1
ATOM 617 N N . CYS A 1 78 ? 0.692 13.883 15.977 1 94.12 78 CYS A N 1
ATOM 618 C CA . CYS A 1 78 ? 2.098 14.062 15.633 1 94.12 78 CYS A CA 1
ATOM 619 C C . CYS A 1 78 ? 2.689 15.266 16.359 1 94.12 78 CYS A C 1
ATOM 621 O O . CYS A 1 78 ? 3.873 15.273 16.703 1 94.12 78 CYS A O 1
ATOM 623 N N . VAL A 1 79 ? 1.861 16.328 16.719 1 96.69 79 VAL A N 1
ATOM 624 C CA . VAL A 1 79 ? 2.488 17.547 17.219 1 96.69 79 VAL A CA 1
ATOM 625 C C . VAL A 1 79 ? 1.647 18.125 18.359 1 96.69 79 VAL A C 1
ATOM 627 O O . VAL A 1 79 ? 0.458 17.812 18.484 1 96.69 79 VAL A O 1
ATOM 630 N N . TYR A 1 80 ? 2.395 18.922 19.094 1 96.19 80 TYR A N 1
ATOM 631 C CA . TYR A 1 80 ? 1.689 19.578 20.188 1 96.19 80 TYR A CA 1
ATOM 632 C C . TYR A 1 80 ? 2.322 20.938 20.516 1 96.19 80 TYR A C 1
ATOM 634 O O . TYR A 1 80 ? 3.543 21.094 20.422 1 96.19 80 TYR A O 1
ATOM 642 N N . TRP A 1 81 ? 1.589 21.906 20.781 1 95.75 81 TRP A N 1
ATOM 643 C CA . TRP A 1 81 ? 1.926 23.109 21.531 1 95.75 81 TRP A CA 1
ATOM 644 C C . TRP A 1 81 ? 0.693 23.688 22.219 1 95.75 81 TRP A C 1
ATOM 646 O O . TRP A 1 81 ? -0.436 23.297 21.906 1 95.75 81 TRP A O 1
ATOM 656 N N . ASN A 1 82 ? 1.046 24.531 23.109 1 92.69 82 ASN A N 1
ATOM 657 C CA . ASN A 1 82 ? -0.066 25.156 23.828 1 92.69 82 ASN A CA 1
ATOM 658 C C . ASN A 1 82 ? -0.978 25.922 22.875 1 92.69 82 ASN A C 1
ATOM 660 O O . ASN A 1 82 ? -0.5 26.641 22 1 92.69 82 ASN A O 1
ATOM 664 N N . ASN A 1 83 ? -2.271 25.781 22.891 1 94.88 83 ASN A N 1
ATOM 665 C CA . ASN A 1 83 ? -3.303 26.5 22.156 1 94.88 83 ASN A CA 1
ATOM 666 C C . ASN A 1 83 ? -3.385 26.031 20.703 1 94.88 83 ASN A C 1
ATOM 668 O O . ASN A 1 83 ? -3.838 26.766 19.828 1 94.88 83 ASN A O 1
ATOM 672 N N . ILE A 1 84 ? -2.811 24.859 20.422 1 97.56 84 ILE A N 1
ATOM 673 C CA . ILE A 1 84 ? -2.779 24.375 19.062 1 97.56 84 ILE A CA 1
ATOM 674 C C . ILE A 1 84 ? -4.203 24.281 18.5 1 97.56 84 ILE A C 1
ATOM 676 O O . ILE A 1 84 ? -4.438 24.578 17.328 1 97.56 84 ILE A O 1
ATOM 680 N N . ASN A 1 85 ? -5.152 23.953 19.312 1 97.69 85 ASN A N 1
ATOM 681 C CA . ASN A 1 85 ? -6.531 23.859 18.859 1 97.69 85 ASN A CA 1
ATOM 682 C C . ASN A 1 85 ? -7.066 25.203 18.391 1 97.69 85 ASN A C 1
ATOM 684 O O . ASN A 1 85 ? -7.668 25.297 17.312 1 97.69 85 ASN A O 1
ATOM 688 N N . LYS A 1 86 ? -6.852 26.188 19.125 1 97.88 86 LYS A N 1
ATOM 689 C CA . LYS A 1 86 ? -7.277 27.547 18.766 1 97.88 86 LYS A CA 1
ATOM 690 C C . LYS A 1 86 ? -6.566 28.016 17.5 1 97.88 86 LYS A C 1
ATOM 692 O O . LYS A 1 86 ? -7.184 28.641 16.641 1 97.88 86 LYS A O 1
ATOM 697 N N . ASP A 1 87 ? -5.297 27.75 17.453 1 98.19 87 ASP A N 1
ATOM 698 C CA . ASP A 1 87 ? -4.52 28.156 16.281 1 98.19 87 ASP A CA 1
ATOM 699 C C . ASP A 1 87 ? -5.039 27.469 15.016 1 98.19 87 ASP A C 1
ATOM 701 O O . ASP A 1 87 ? -5.121 28.094 13.961 1 98.19 87 ASP A O 1
ATOM 705 N N . ILE A 1 88 ? -5.402 26.203 15.102 1 98.25 88 ILE A N 1
ATOM 706 C CA . ILE A 1 88 ? -5.953 25.453 13.977 1 98.25 88 ILE A CA 1
ATOM 707 C C . ILE A 1 88 ? -7.281 26.062 13.547 1 98.25 88 ILE A C 1
ATOM 709 O O . ILE A 1 88 ? -7.523 26.266 12.359 1 98.25 88 ILE A O 1
ATOM 713 N N . GLU A 1 89 ? -8.133 26.344 14.492 1 97.5 89 GLU A N 1
ATOM 714 C CA . GLU A 1 89 ? -9.43 26.938 14.195 1 97.5 89 GLU A CA 1
ATOM 715 C C . GLU A 1 89 ? -9.273 28.25 13.453 1 97.5 89 GLU A C 1
ATOM 717 O O . GLU A 1 89 ? -9.945 28.484 12.445 1 97.5 89 GLU A O 1
ATOM 722 N N . ARG A 1 90 ? -8.43 29.094 13.945 1 96.88 90 ARG A N 1
ATOM 723 C CA . ARG A 1 90 ? -8.18 30.391 13.32 1 96.88 90 ARG A CA 1
ATOM 724 C C . ARG A 1 90 ? -7.652 30.219 11.898 1 96.88 90 ARG A C 1
ATOM 726 O O . ARG A 1 90 ? -8.094 30.922 10.984 1 96.88 90 ARG A O 1
ATOM 733 N N . MET A 1 91 ? -6.711 29.328 11.742 1 96.69 91 MET A N 1
ATOM 734 C CA . MET A 1 91 ? -6.109 29.109 10.438 1 96.69 91 MET A CA 1
ATOM 735 C C . MET A 1 91 ? -7.152 28.625 9.438 1 96.69 91 MET A C 1
ATOM 737 O O . MET A 1 91 ? -7.254 29.156 8.328 1 96.69 91 MET A O 1
ATOM 741 N N . VAL A 1 92 ? -7.973 27.625 9.797 1 95.31 92 VAL A N 1
ATOM 742 C CA . VAL A 1 92 ? -8.961 27.031 8.898 1 95.31 92 VAL A CA 1
ATOM 743 C C . VAL A 1 92 ? -10.016 28.062 8.539 1 95.31 92 VAL A C 1
ATOM 745 O O . VAL A 1 92 ? -10.445 28.156 7.383 1 95.31 92 VAL A O 1
ATOM 748 N N . GLN A 1 93 ? -10.406 28.891 9.492 1 94 93 GLN A N 1
ATOM 749 C CA . GLN A 1 93 ? -11.438 29.891 9.281 1 94 93 GLN A CA 1
ATOM 750 C C . GLN A 1 93 ? -10.938 31.016 8.367 1 94 93 GLN A C 1
ATOM 752 O O . GLN A 1 93 ? -11.719 31.625 7.645 1 94 93 GLN A O 1
ATOM 757 N N . SER A 1 94 ? -9.727 31.219 8.398 1 94.62 94 SER A N 1
ATOM 758 C CA . SER A 1 94 ? -9.18 32.344 7.656 1 94.62 94 SER A CA 1
ATOM 759 C C . SER A 1 94 ? -8.602 31.891 6.316 1 94.62 94 SER A C 1
ATOM 761 O O . SER A 1 94 ? -8.07 32.719 5.562 1 94.62 94 SER A O 1
ATOM 763 N N . CYS A 1 95 ? -8.617 30.641 6.051 1 94.44 95 CYS A N 1
ATOM 764 C CA . CYS A 1 95 ? -8.016 30.125 4.824 1 94.44 95 CYS A CA 1
ATOM 765 C C . CYS A 1 95 ? -8.805 30.578 3.602 1 94.44 95 CYS A C 1
ATOM 767 O O . CYS A 1 95 ? -9.984 30.25 3.469 1 94.44 95 CYS A O 1
ATOM 769 N N . PRO A 1 96 ? -8.289 31.266 2.705 1 92.75 96 PRO A N 1
ATOM 770 C CA . PRO A 1 96 ? -9 31.766 1.526 1 92.75 96 PRO A CA 1
ATOM 771 C C . PRO A 1 96 ? -9.523 30.641 0.636 1 92.75 96 PRO A C 1
ATOM 773 O O . PRO A 1 96 ? -10.648 30.734 0.126 1 92.75 96 PRO A O 1
ATOM 776 N N . ALA A 1 97 ? -8.711 29.625 0.392 1 91.62 97 ALA A N 1
ATOM 777 C CA . ALA A 1 97 ? -9.141 28.516 -0.449 1 91.62 97 ALA A CA 1
ATOM 778 C C . ALA A 1 97 ? -10.391 27.844 0.12 1 91.62 97 ALA A C 1
ATOM 780 O O . ALA A 1 97 ? -11.289 27.453 -0.629 1 91.62 97 ALA A O 1
ATOM 781 N N . CYS A 1 98 ? -10.406 27.688 1.398 1 91.06 98 CYS A N 1
ATOM 782 C CA . CYS A 1 98 ? -11.539 27.047 2.049 1 91.06 98 CYS A CA 1
ATOM 783 C C . CYS A 1 98 ? -12.773 27.938 2.033 1 91.06 98 CYS A C 1
ATOM 785 O O . CYS A 1 98 ? -13.898 27.453 1.918 1 91.06 98 CYS A O 1
ATOM 787 N N . GLN A 1 99 ? -12.648 29.188 2.143 1 87.38 99 GLN A N 1
ATOM 788 C CA . GLN A 1 99 ? -13.75 30.141 2.125 1 87.38 99 GLN A CA 1
ATOM 789 C C . GLN A 1 99 ? -14.383 30.234 0.74 1 87.38 99 GLN A C 1
ATOM 791 O O . GLN A 1 99 ? -15.602 30.391 0.616 1 87.38 99 GLN A O 1
ATOM 796 N N . GLN A 1 100 ? -13.602 30.078 -0.219 1 85.81 100 GLN A N 1
ATOM 797 C CA . GLN A 1 100 ? -14.07 30.188 -1.597 1 85.81 100 GLN A CA 1
ATOM 798 C C . GLN A 1 100 ? -14.867 28.953 -2 1 85.81 100 GLN A C 1
ATOM 800 O O . GLN A 1 100 ? -15.758 29.031 -2.852 1 85.81 100 GLN A O 1
ATOM 805 N N . GLN A 1 101 ? -14.531 27.812 -1.481 1 77.75 101 GLN A N 1
ATOM 806 C CA . GLN A 1 101 ? -15.148 26.562 -1.922 1 77.75 101 GLN A CA 1
ATOM 807 C C . GLN A 1 101 ? -16.156 26.047 -0.894 1 77.75 101 GLN A C 1
ATOM 809 O O . GLN A 1 101 ? -16.297 24.844 -0.695 1 77.75 101 GLN A O 1
ATOM 814 N N . GLN A 1 102 ? -16.938 26.781 -0.222 1 64.75 102 GLN A N 1
ATOM 815 C CA . GLN A 1 102 ? -17.875 26.312 0.797 1 64.75 102 GLN A CA 1
ATOM 816 C C . GLN A 1 102 ? -19.016 25.516 0.173 1 64.75 102 GLN A C 1
ATOM 818 O O . GLN A 1 102 ? -19.594 25.938 -0.833 1 64.75 102 GLN A O 1
ATOM 823 N N . PRO A 1 103 ? -19.031 24.172 0.601 1 57.88 103 PRO A N 1
ATOM 824 C CA . PRO A 1 103 ? -20.047 23.312 -0.004 1 57.88 103 PRO A CA 1
ATOM 825 C C . PRO A 1 103 ? -21.469 23.844 0.208 1 57.88 103 PRO A C 1
ATOM 827 O O . PRO A 1 103 ? -21.766 24.391 1.27 1 57.88 103 PRO A O 1
ATOM 830 N N . ALA A 1 104 ? -22.156 24.188 -0.856 1 48.5 104 ALA A N 1
ATOM 831 C CA . ALA A 1 104 ? -23.562 24.562 -0.765 1 48.5 104 ALA A CA 1
ATOM 832 C C . ALA A 1 104 ? -24.391 23.438 -0.151 1 48.5 104 ALA A C 1
ATOM 834 O O . ALA A 1 104 ? -25.453 23.672 0.423 1 48.5 104 ALA A O 1
ATOM 835 N N . GLN A 1 105 ? -24.344 22.156 -0.765 1 50 105 GLN A N 1
ATOM 836 C CA . GLN A 1 105 ? -25.422 21.172 -0.69 1 50 105 GLN A CA 1
ATOM 837 C C . GLN A 1 105 ? -25.266 20.281 0.536 1 50 105 GLN A C 1
ATOM 839 O O . GLN A 1 105 ? -24.156 19.875 0.874 1 50 105 GLN A O 1
ATOM 844 N N . PRO A 1 106 ? -26.344 20.078 1.229 1 49.97 106 PRO A N 1
ATOM 845 C CA . PRO A 1 106 ? -26.438 19.219 2.416 1 49.97 106 PRO A CA 1
ATOM 846 C C . PRO A 1 106 ? -25.984 17.781 2.158 1 49.97 106 PRO A C 1
ATOM 848 O O . PRO A 1 106 ? -26.078 17.297 1.029 1 49.97 106 PRO A O 1
ATOM 851 N N . ALA A 1 107 ? -25.219 17.25 3.033 1 52.66 107 ALA A N 1
ATOM 852 C CA . ALA A 1 107 ? -24.688 15.883 2.992 1 52.66 107 ALA A CA 1
ATOM 853 C C . ALA A 1 107 ? -25.812 14.875 2.762 1 52.66 107 ALA A C 1
ATOM 855 O O . ALA A 1 107 ? -26.891 14.977 3.373 1 52.66 107 ALA A O 1
ATOM 856 N N . GLU A 1 108 ? -25.875 14.227 1.626 1 52.62 108 GLU A N 1
ATOM 857 C CA . GLU A 1 108 ? -26.812 13.133 1.389 1 52.62 108 GLU A CA 1
ATOM 858 C C . GLU A 1 108 ? -26.594 11.992 2.385 1 52.62 108 GLU A C 1
ATOM 860 O O . GLU A 1 108 ? -25.469 11.734 2.807 1 52.62 108 GLU A O 1
ATOM 865 N N . PRO A 1 109 ? -27.766 11.484 2.783 1 51.91 109 PRO A N 1
ATOM 866 C CA . PRO A 1 109 ? -27.734 10.375 3.738 1 51.91 109 PRO A CA 1
ATOM 867 C C . PRO A 1 109 ? -26.906 9.195 3.238 1 51.91 109 PRO A C 1
ATOM 869 O O . PRO A 1 109 ? -26.938 8.875 2.047 1 51.91 109 PRO A O 1
ATOM 872 N N . LEU A 1 110 ? -25.922 8.797 3.99 1 58.25 110 LEU A N 1
ATOM 873 C CA . LEU A 1 110 ? -25.219 7.562 3.646 1 58.25 110 LEU A CA 1
ATOM 874 C C . LEU A 1 110 ? -26.016 6.34 4.082 1 58.25 110 LEU A C 1
ATOM 876 O O . LEU A 1 110 ? -26.406 6.23 5.25 1 58.25 110 LEU A O 1
ATOM 880 N N . LEU A 1 111 ? -26.547 5.609 3.213 1 58.84 111 LEU A N 1
ATOM 881 C CA . LEU A 1 111 ? -27.141 4.324 3.566 1 58.84 111 LEU A CA 1
ATOM 882 C C . LEU A 1 111 ? -26.078 3.352 4.066 1 58.84 111 LEU A C 1
ATOM 884 O O . LEU A 1 111 ? -24.969 3.32 3.545 1 58.84 111 LEU A O 1
ATOM 888 N N . PRO A 1 112 ? -26.5 2.682 5.113 1 64.75 112 PRO A N 1
ATOM 889 C CA . PRO A 1 112 ? -25.562 1.696 5.664 1 64.75 112 PRO A CA 1
ATOM 890 C C . PRO A 1 112 ? -25.203 0.604 4.66 1 64.75 112 PRO A C 1
ATOM 892 O O . PRO A 1 112 ? -26.016 0.246 3.807 1 64.75 112 PRO A O 1
ATOM 895 N N . HIS A 1 113 ? -24.031 0.317 4.559 1 71.81 113 HIS A N 1
ATOM 896 C CA . HIS A 1 113 ? -23.547 -0.831 3.795 1 71.81 113 HIS A CA 1
ATOM 897 C C . HIS A 1 113 ? -22.891 -1.864 4.703 1 71.81 113 HIS A C 1
ATOM 899 O O . HIS A 1 113 ? -22.547 -1.562 5.848 1 71.81 113 HIS A O 1
ATOM 905 N N . GLU A 1 114 ? -22.891 -3.033 4.211 1 77.94 114 GLU A N 1
ATOM 906 C CA . GLU A 1 114 ? -22.188 -4.074 4.953 1 77.94 114 GLU A CA 1
ATOM 907 C C . GLU A 1 114 ? -20.688 -3.781 5.027 1 77.94 114 GLU A C 1
ATOM 909 O O . GLU A 1 114 ? -20.062 -3.482 4.012 1 77.94 114 GLU A O 1
ATOM 914 N N . ILE A 1 115 ? -20.188 -3.801 6.184 1 83.56 115 ILE A N 1
ATOM 915 C CA . ILE A 1 115 ? -18.766 -3.586 6.395 1 83.56 115 ILE A CA 1
ATOM 916 C C . ILE A 1 115 ? -18.016 -4.91 6.254 1 83.56 115 ILE A C 1
ATOM 918 O O . ILE A 1 115 ? -18.312 -5.879 6.957 1 83.56 115 ILE A O 1
ATOM 922 N N . PRO A 1 116 ? -17.094 -4.91 5.379 1 89.44 116 PRO A N 1
ATOM 923 C CA . PRO A 1 116 ? -16.312 -6.137 5.273 1 89.44 116 PRO A CA 1
ATOM 924 C C . PRO A 1 116 ? -15.484 -6.418 6.527 1 89.44 116 PRO A C 1
ATOM 926 O O . PRO A 1 116 ? -15.234 -5.512 7.324 1 89.44 116 PRO A O 1
ATOM 929 N N . THR A 1 117 ? -14.977 -7.625 6.625 1 85 117 THR A N 1
ATOM 930 C CA . THR A 1 117 ? -14.305 -8.039 7.852 1 85 117 THR A CA 1
ATOM 931 C C . THR A 1 117 ? -12.789 -7.91 7.707 1 85 117 THR A C 1
ATOM 933 O O . THR A 1 117 ? -12.055 -8.008 8.688 1 85 117 THR A O 1
ATOM 936 N N . LYS A 1 118 ? -12.344 -7.703 6.457 1 89.06 118 LYS A N 1
ATOM 937 C CA . LYS A 1 118 ? -10.906 -7.605 6.215 1 89.06 118 LYS A CA 1
ATOM 938 C C . LYS A 1 118 ? -10.578 -6.422 5.312 1 89.06 118 LYS A C 1
ATOM 940 O O . LYS A 1 118 ? -11.375 -6.051 4.449 1 89.06 118 LYS A O 1
ATOM 945 N N . PRO A 1 119 ? -9.406 -5.91 5.543 1 93.31 119 PRO A N 1
ATOM 946 C CA . PRO A 1 119 ? -8.984 -4.828 4.648 1 93.31 119 PRO A CA 1
ATOM 947 C C . PRO A 1 119 ? -8.914 -5.266 3.188 1 93.31 119 PRO A C 1
ATOM 949 O O . PRO A 1 119 ? -8.461 -6.371 2.893 1 93.31 119 PRO A O 1
ATOM 952 N N . TRP A 1 120 ? -9.445 -4.457 2.32 1 96.38 120 TRP A N 1
ATOM 953 C CA . TRP A 1 120 ? -9.32 -4.562 0.871 1 96.38 120 TRP A CA 1
ATOM 954 C C . TRP A 1 120 ? -10.062 -5.781 0.343 1 96.38 120 TRP A C 1
ATOM 956 O O . TRP A 1 120 ? -9.773 -6.266 -0.754 1 96.38 120 TRP A O 1
ATOM 966 N N . SER A 1 121 ? -10.945 -6.391 1.128 1 95.06 121 SER A N 1
ATOM 967 C CA . SER A 1 121 ? -11.773 -7.496 0.659 1 95.06 121 SER A CA 1
ATOM 968 C C . SER A 1 121 ? -12.875 -7.008 -0.275 1 95.06 121 SER A C 1
ATOM 970 O O . SER A 1 121 ? -13.195 -7.668 -1.267 1 95.06 121 SER A O 1
ATOM 972 N N . THR A 1 122 ? -13.367 -5.863 0.074 1 95.94 122 THR A N 1
ATOM 973 C CA . THR A 1 122 ? -14.375 -5.215 -0.752 1 95.94 122 THR A CA 1
ATOM 974 C C . THR A 1 122 ? -13.984 -3.773 -1.064 1 95.94 122 THR A C 1
ATOM 976 O O . THR A 1 122 ? -13.695 -2.992 -0.156 1 95.94 122 THR A O 1
ATOM 979 N N . VAL A 1 123 ? -13.984 -3.477 -2.371 1 97.5 123 VAL A N 1
ATOM 980 C CA . VAL A 1 123 ? -13.617 -2.117 -2.75 1 97.5 123 VAL A CA 1
ATOM 981 C C . VAL A 1 123 ? -14.711 -1.515 -3.637 1 97.5 123 VAL A C 1
ATOM 983 O O . VAL A 1 123 ? -15.422 -2.24 -4.336 1 97.5 123 VAL A O 1
ATOM 986 N N . ALA A 1 124 ? -14.844 -0.211 -3.533 1 96.44 124 ALA A N 1
ATOM 987 C CA . ALA A 1 124 ? -15.703 0.561 -4.434 1 96.44 124 ALA A CA 1
ATOM 988 C C . ALA A 1 124 ? -14.875 1.28 -5.492 1 96.44 124 ALA A C 1
ATOM 990 O O . ALA A 1 124 ? -13.758 1.732 -5.219 1 96.44 124 ALA A O 1
ATOM 991 N N . THR A 1 125 ? -15.375 1.382 -6.699 1 97.31 125 THR A N 1
ATOM 992 C CA . THR A 1 125 ? -14.68 2.119 -7.75 1 97.31 125 THR A CA 1
ATOM 993 C C . THR A 1 125 ? -15.664 2.973 -8.547 1 97.31 125 THR A C 1
ATOM 995 O O . THR A 1 125 ? -16.844 2.639 -8.648 1 97.31 125 THR A O 1
ATOM 998 N N . ASP A 1 126 ? -15.18 4.09 -8.969 1 95.88 126 ASP A N 1
ATOM 999 C CA . ASP A 1 126 ? -15.953 5.023 -9.781 1 95.88 126 ASP A CA 1
ATOM 1000 C C . ASP A 1 126 ? -15.039 5.934 -10.594 1 95.88 126 ASP A C 1
ATOM 1002 O O . ASP A 1 126 ? -13.82 5.938 -10.398 1 95.88 126 ASP A O 1
ATOM 1006 N N . LEU A 1 127 ? -15.688 6.602 -11.562 1 96.12 127 LEU A N 1
ATOM 1007 C CA . LEU A 1 127 ? -14.992 7.574 -12.398 1 96.12 127 LEU A CA 1
ATOM 1008 C C . LEU A 1 127 ? -15.469 8.992 -12.094 1 96.12 127 LEU A C 1
ATOM 1010 O O . LEU A 1 127 ? -16.641 9.203 -11.781 1 96.12 127 LEU A O 1
ATOM 1014 N N . PHE A 1 128 ? -14.547 9.938 -12.141 1 95.38 128 PHE A N 1
ATOM 1015 C CA . PHE A 1 128 ? -14.945 11.336 -12.016 1 95.38 128 PHE A CA 1
ATOM 1016 C C . PHE A 1 128 ? -14.008 12.227 -12.82 1 95.38 128 PHE A C 1
ATOM 1018 O O . PHE A 1 128 ? -12.914 11.812 -13.203 1 95.38 128 PHE A O 1
ATOM 1025 N N . GLU A 1 129 ? -14.508 13.359 -13.07 1 95.38 129 GLU A N 1
ATOM 1026 C CA . GLU A 1 129 ? -13.734 14.344 -13.812 1 95.38 129 GLU A CA 1
ATOM 1027 C C . GLU A 1 129 ? -13.414 15.562 -12.953 1 95.38 129 GLU A C 1
ATOM 1029 O O . GLU A 1 12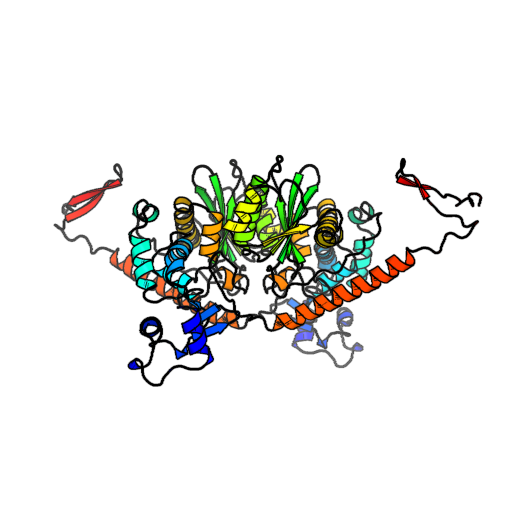9 ? -14.258 16.016 -12.172 1 95.38 129 GLU A O 1
ATOM 1034 N N . LEU A 1 130 ? -12.242 16.062 -13.094 1 94.81 130 LEU A N 1
ATOM 1035 C CA . LEU A 1 130 ? -11.828 17.281 -12.422 1 94.81 130 LEU A CA 1
ATOM 1036 C C . LEU A 1 130 ? -10.844 18.062 -13.289 1 94.81 130 LEU A C 1
ATOM 1038 O O . LEU A 1 130 ? -9.812 17.531 -13.703 1 94.81 130 LEU A O 1
ATOM 1042 N N . LYS A 1 131 ? -11.164 19.328 -13.547 1 91.62 131 LYS A N 1
ATOM 1043 C CA . LYS A 1 131 ? -10.32 20.234 -14.32 1 91.62 131 LYS A CA 1
ATOM 1044 C C . LYS A 1 131 ? -9.953 19.625 -15.672 1 91.62 131 LYS A C 1
ATOM 1046 O O . LYS A 1 131 ? -8.789 19.625 -16.062 1 91.62 131 LYS A O 1
ATOM 1051 N N . GLY A 1 132 ? -10.852 18.953 -16.25 1 91.62 132 GLY A N 1
ATOM 1052 C CA . GLY A 1 132 ? -10.695 18.422 -17.594 1 91.62 132 GLY A CA 1
ATOM 1053 C C . GLY A 1 132 ? -9.953 17.109 -17.625 1 91.62 132 GLY A C 1
ATOM 1054 O O . GLY A 1 132 ? -9.656 16.578 -18.703 1 91.62 132 GLY A O 1
ATOM 1055 N N . LYS A 1 133 ? -9.578 16.594 -16.516 1 94.44 133 LYS A N 1
ATOM 1056 C CA . LYS A 1 133 ? -8.891 15.305 -16.438 1 94.44 133 LYS A CA 1
ATOM 1057 C C . LYS A 1 133 ? -9.805 14.219 -15.891 1 94.44 133 LYS A C 1
ATOM 1059 O O . LYS A 1 133 ? -10.625 14.484 -15 1 94.44 133 LYS A O 1
ATOM 1064 N N . GLN A 1 134 ? -9.633 13.023 -16.422 1 96.38 134 GLN A N 1
ATOM 1065 C CA . GLN A 1 134 ? -10.43 11.883 -15.992 1 96.38 134 GLN A CA 1
ATOM 1066 C C . GLN A 1 134 ? -9.695 11.062 -14.93 1 96.38 134 GLN A C 1
ATOM 1068 O O . GLN A 1 134 ? -8.5 10.797 -15.07 1 96.38 134 GLN A O 1
ATOM 1073 N N . TRP A 1 135 ? -10.453 10.727 -13.898 1 97.31 135 TRP A N 1
ATOM 1074 C CA . TRP A 1 135 ? -9.852 10.008 -12.781 1 97.31 135 TRP A CA 1
ATOM 1075 C C . TRP A 1 135 ? -10.633 8.742 -12.461 1 97.31 135 TRP A C 1
ATOM 1077 O O . TRP A 1 135 ? -11.867 8.727 -12.555 1 97.31 135 TRP A O 1
ATOM 1087 N N . LEU A 1 136 ? -9.914 7.688 -12.125 1 97.81 136 LEU A N 1
ATOM 1088 C CA . LEU A 1 136 ? -10.469 6.492 -11.5 1 97.81 136 LEU A CA 1
ATOM 1089 C C . LEU A 1 136 ? -10.18 6.48 -10.008 1 97.81 136 LEU A C 1
ATOM 1091 O O . LEU A 1 136 ? -9.055 6.766 -9.586 1 97.81 136 LEU A O 1
ATOM 1095 N N . ILE A 1 137 ? -11.219 6.238 -9.234 1 98.06 137 ILE A N 1
ATOM 1096 C CA . ILE A 1 137 ? -11.023 6.117 -7.793 1 98.06 137 ILE A CA 1
ATOM 1097 C C . ILE A 1 137 ? -11.375 4.699 -7.344 1 98.06 137 ILE A C 1
ATOM 1099 O O . ILE A 1 137 ? -12.352 4.113 -7.828 1 98.06 137 ILE A O 1
ATOM 1103 N N . VAL A 1 138 ? -10.555 4.09 -6.539 1 98.5 138 VAL A N 1
ATOM 1104 C CA . VAL A 1 138 ? -10.828 2.852 -5.82 1 98.5 138 VAL A CA 1
ATOM 1105 C C . VAL A 1 138 ? -10.719 3.094 -4.316 1 98.5 138 VAL A C 1
ATOM 1107 O O . VAL A 1 138 ? -9.727 3.646 -3.84 1 98.5 138 VAL A O 1
ATOM 1110 N N . VAL A 1 139 ? -11.758 2.727 -3.566 1 97.62 139 VAL A N 1
ATOM 1111 C CA . VAL A 1 139 ? -11.758 2.959 -2.125 1 97.62 139 VAL A CA 1
ATOM 1112 C C . VAL A 1 139 ? -12.102 1.667 -1.393 1 97.62 139 VAL A C 1
ATOM 1114 O O . VAL A 1 139 ? -13.055 0.974 -1.761 1 97.62 139 VAL A O 1
ATOM 1117 N N . ASP A 1 140 ? -11.352 1.366 -0.412 1 97.06 140 ASP A N 1
ATOM 1118 C CA . ASP A 1 140 ? -11.594 0.193 0.423 1 97.06 140 ASP A CA 1
ATOM 1119 C C . ASP A 1 140 ? -12.734 0.439 1.404 1 97.06 140 ASP A C 1
ATOM 1121 O O . ASP A 1 140 ? -12.719 1.425 2.145 1 97.06 140 ASP A O 1
ATOM 1125 N N . TYR A 1 141 ? -13.672 -0.424 1.492 1 92.19 141 TYR A N 1
ATOM 1126 C CA . TYR A 1 141 ? -14.82 -0.269 2.377 1 92.19 141 TYR A CA 1
ATOM 1127 C C . TYR A 1 141 ? -14.398 -0.366 3.838 1 92.19 141 TYR A C 1
ATOM 1129 O O . TYR A 1 141 ? -15.039 0.222 4.715 1 92.19 141 TYR A O 1
ATOM 1137 N N . TYR A 1 142 ? -13.32 -1.086 4.066 1 92.69 142 TYR A N 1
ATOM 1138 C CA . TYR A 1 142 ? -12.883 -1.346 5.434 1 92.69 142 TYR A CA 1
ATOM 1139 C C . TYR A 1 142 ? -12.031 -0.201 5.957 1 92.69 142 TYR A C 1
ATOM 1141 O O . TYR A 1 142 ? -12.414 0.493 6.902 1 92.69 142 TYR A O 1
ATOM 1149 N N . SER A 1 143 ? -11.008 0.134 5.289 1 95.06 143 SER A N 1
ATOM 1150 C CA . SER A 1 143 ? -10.031 1.104 5.773 1 95.06 143 SER A CA 1
ATOM 1151 C C . SER A 1 143 ? -10.375 2.516 5.309 1 95.06 143 SER A C 1
ATOM 1153 O O . SER A 1 143 ? -9.82 3.494 5.812 1 95.06 143 SER A O 1
ATOM 1155 N N . LYS A 1 144 ? -11.203 2.633 4.285 1 95.19 144 LYS A N 1
ATOM 1156 C CA . LYS A 1 144 ? -11.562 3.908 3.674 1 95.19 144 LYS A CA 1
ATOM 1157 C C . LYS A 1 144 ? -10.391 4.492 2.889 1 95.19 144 LYS A C 1
ATOM 1159 O O . LYS A 1 144 ? -10.438 5.648 2.463 1 95.19 144 LYS A O 1
ATOM 1164 N N . TYR A 1 145 ? -9.359 3.695 2.668 1 98.25 145 TYR A N 1
ATOM 1165 C CA . TYR A 1 145 ? -8.164 4.141 1.949 1 98.25 145 TYR A CA 1
ATOM 1166 C C . TYR A 1 145 ? -8.469 4.355 0.471 1 98.25 145 TYR A C 1
ATOM 1168 O O . TYR A 1 145 ? -8.859 3.418 -0.231 1 98.25 145 TYR A O 1
ATOM 1176 N N . PRO A 1 146 ? -8.227 5.547 -0.035 1 98.12 146 PRO A N 1
ATOM 1177 C CA . PRO A 1 146 ? -8.492 5.812 -1.45 1 98.12 146 PRO A CA 1
ATOM 1178 C C . PRO A 1 146 ? -7.25 5.688 -2.324 1 98.12 146 PRO A C 1
ATOM 1180 O O . PRO A 1 146 ? -6.152 6.055 -1.895 1 98.12 146 PRO A O 1
ATOM 1183 N N . ILE A 1 147 ? -7.418 5.148 -3.488 1 98.62 147 ILE A N 1
ATOM 1184 C CA . ILE A 1 147 ? -6.398 5.172 -4.531 1 98.62 147 ILE A CA 1
ATOM 1185 C C . ILE A 1 147 ? -6.953 5.848 -5.781 1 98.62 147 ILE A C 1
ATOM 1187 O O . ILE A 1 147 ? -8.07 5.547 -6.215 1 98.62 147 ILE A O 1
ATOM 1191 N N . LEU A 1 148 ? -6.172 6.789 -6.312 1 98.06 148 LEU A N 1
ATOM 1192 C CA . LEU A 1 148 ? -6.566 7.523 -7.508 1 98.06 148 LEU A CA 1
ATOM 1193 C C . LEU A 1 148 ? -5.613 7.234 -8.664 1 98.06 148 LEU A C 1
ATOM 1195 O O . LEU A 1 148 ? -4.398 7.156 -8.469 1 98.06 148 LEU A O 1
ATOM 1199 N N . GLN A 1 149 ? -6.219 7.074 -9.789 1 97.25 149 GLN A N 1
ATOM 1200 C CA . GLN A 1 149 ? -5.438 6.953 -11.016 1 97.25 149 GLN A CA 1
ATOM 1201 C C . GLN A 1 149 ? -5.977 7.875 -12.102 1 97.25 149 GLN A C 1
ATOM 1203 O O . GLN A 1 149 ? -7.164 7.828 -12.43 1 97.25 149 GLN A O 1
ATOM 1208 N N . GLN A 1 150 ? -5.125 8.742 -12.594 1 95.44 150 GLN A N 1
ATOM 1209 C CA . GLN A 1 150 ? -5.523 9.57 -13.727 1 95.44 150 GLN A CA 1
ATOM 1210 C C . GLN A 1 150 ? -5.609 8.75 -15.008 1 95.44 150 GLN A C 1
ATOM 1212 O O . GLN A 1 150 ? -4.738 7.922 -15.281 1 95.44 150 GLN A O 1
ATOM 1217 N N . LEU A 1 151 ? -6.645 8.898 -15.719 1 95.31 151 LEU A N 1
ATOM 1218 C CA . LEU A 1 151 ? -6.852 8.164 -16.969 1 95.31 151 LEU A CA 1
ATOM 1219 C C . LEU A 1 151 ? -6.645 9.078 -18.172 1 95.31 151 LEU A C 1
ATOM 1221 O O . LEU A 1 151 ? -6.688 10.305 -18.047 1 95.31 151 LEU A O 1
ATOM 1225 N N . SER A 1 152 ? -6.379 8.391 -19.281 1 84.88 152 SER A N 1
ATOM 1226 C CA . SER A 1 152 ? -6.344 9.141 -20.531 1 84.88 152 SER A CA 1
ATOM 1227 C C . SER A 1 152 ? -7.723 9.68 -20.891 1 84.88 152 SER A C 1
ATOM 1229 O O . SER A 1 152 ? -8.727 9.312 -20.266 1 84.88 152 SER A O 1
ATOM 1231 N N . ASP A 1 153 ? -7.789 10.5 -21.812 1 79.19 153 ASP A N 1
ATOM 1232 C CA . ASP A 1 153 ? -9 11.227 -22.188 1 79.19 153 ASP A CA 1
ATOM 1233 C C . ASP A 1 153 ? -10.086 10.273 -22.688 1 79.19 153 ASP A C 1
ATOM 1235 O O . ASP A 1 153 ? -11.273 10.531 -22.5 1 79.19 153 ASP A O 1
ATOM 1239 N N . GLN A 1 154 ? -9.695 9.289 -23.281 1 84.5 154 GLN A N 1
ATOM 1240 C CA . GLN A 1 154 ? -10.703 8.328 -23.719 1 84.5 154 GLN A CA 1
ATOM 1241 C C . GLN A 1 154 ? -10.914 7.242 -22.672 1 84.5 154 GLN A C 1
ATOM 1243 O O . GLN A 1 154 ? -10.102 6.324 -22.547 1 84.5 154 GLN A O 1
ATOM 1248 N N . VAL A 1 155 ? -11.984 7.434 -21.953 1 88.81 155 VAL A N 1
ATOM 1249 C CA . VAL A 1 155 ? -12.266 6.48 -20.891 1 88.81 155 VAL A CA 1
ATOM 1250 C C . VAL A 1 155 ? -13.055 5.297 -21.438 1 88.81 155 VAL A C 1
ATOM 1252 O O . VAL A 1 155 ? -14.258 5.406 -21.672 1 88.81 155 VAL A O 1
ATOM 1255 N N . SER A 1 156 ? -12.398 4.234 -21.688 1 93.62 156 SER A N 1
ATOM 1256 C CA . SER A 1 156 ? -12.992 2.977 -22.141 1 93.62 156 SER A CA 1
ATOM 1257 C C . SER A 1 156 ? -12.898 1.904 -21.062 1 93.62 156 SER A C 1
ATOM 1259 O O . SER A 1 156 ? -12.281 2.117 -20.016 1 93.62 156 SER A O 1
ATOM 1261 N N . SER A 1 157 ? -13.562 0.827 -21.312 1 95.5 157 SER A N 1
ATOM 1262 C CA . SER A 1 157 ? -13.453 -0.315 -20.406 1 95.5 157 SER A CA 1
ATOM 1263 C C . SER A 1 157 ? -12.008 -0.785 -20.281 1 95.5 157 SER A C 1
ATOM 1265 O O . SER A 1 157 ? -11.547 -1.102 -19.172 1 95.5 157 SER A O 1
ATOM 1267 N N . ASN A 1 158 ? -11.359 -0.766 -21.391 1 95.75 158 ASN A N 1
ATOM 1268 C CA . ASN A 1 158 ? -9.984 -1.239 -21.391 1 95.75 158 ASN A CA 1
ATOM 1269 C C . ASN A 1 158 ? -9.078 -0.348 -20.547 1 95.75 158 ASN A C 1
ATOM 1271 O O . ASN A 1 158 ? -8.18 -0.838 -19.859 1 95.75 158 ASN A O 1
ATOM 1275 N N . THR A 1 159 ? -9.305 0.944 -20.641 1 95.81 159 THR A N 1
ATOM 1276 C CA . THR A 1 159 ? -8.508 1.869 -19.828 1 95.81 159 THR A CA 1
ATOM 1277 C C . THR A 1 159 ? -8.789 1.675 -18.344 1 95.81 159 THR A C 1
ATOM 1279 O O . THR A 1 159 ? -7.871 1.713 -17.531 1 95.81 159 THR A O 1
ATOM 1282 N N . VAL A 1 160 ? -10.016 1.459 -18.031 1 97.5 160 VAL A N 1
ATOM 1283 C CA . VAL A 1 160 ? -10.414 1.222 -16.641 1 97.5 160 VAL A CA 1
ATOM 1284 C C . VAL A 1 160 ? -9.797 -0.083 -16.141 1 97.5 160 VAL A C 1
ATOM 1286 O O . VAL A 1 160 ? -9.227 -0.13 -15.055 1 97.5 160 VAL A O 1
ATOM 1289 N N . ILE A 1 161 ? -9.898 -1.108 -16.953 1 98.06 161 ILE A N 1
ATOM 1290 C CA . ILE A 1 161 ? -9.367 -2.422 -16.594 1 98.06 161 ILE A CA 1
ATOM 1291 C C . ILE A 1 161 ? -7.859 -2.326 -16.375 1 98.06 161 ILE A C 1
ATOM 1293 O O . ILE A 1 161 ? -7.332 -2.861 -15.398 1 98.06 161 ILE A O 1
ATOM 1297 N N . SER A 1 162 ? -7.18 -1.622 -17.266 1 96.81 162 SER A N 1
ATOM 1298 C CA . SER A 1 162 ? -5.734 -1.455 -17.141 1 96.81 162 SER A CA 1
ATOM 1299 C C . SER A 1 162 ? -5.371 -0.771 -15.828 1 96.81 162 SER A C 1
ATOM 1301 O O . SER A 1 162 ? -4.422 -1.173 -15.156 1 96.81 162 SER A O 1
ATOM 1303 N N . ALA A 1 163 ? -6.109 0.199 -15.477 1 97.44 163 ALA A N 1
ATOM 1304 C CA . ALA A 1 163 ? -5.879 0.919 -14.227 1 97.44 163 ALA A CA 1
ATOM 1305 C C . ALA A 1 163 ? -6.145 0.026 -13.023 1 97.44 163 ALA A C 1
ATOM 1307 O O . ALA A 1 163 ? -5.371 0.018 -12.062 1 97.44 163 ALA A O 1
ATOM 1308 N N . LEU A 1 164 ? -7.184 -0.714 -13.086 1 98.62 164 LEU A N 1
ATOM 1309 C CA . LEU A 1 164 ? -7.539 -1.599 -11.977 1 98.62 164 LEU A CA 1
ATOM 1310 C C . LEU A 1 164 ? -6.512 -2.717 -11.828 1 98.62 164 LEU A C 1
ATOM 1312 O O . LEU A 1 164 ? -6.172 -3.102 -10.703 1 98.62 164 LEU A O 1
ATOM 1316 N N . LYS A 1 165 ? -6.094 -3.25 -12.938 1 98.56 165 LYS A N 1
ATOM 1317 C CA . LYS A 1 165 ? -5.062 -4.281 -12.883 1 98.56 165 LYS A CA 1
ATOM 1318 C C . LYS A 1 165 ? -3.824 -3.783 -12.148 1 98.56 165 LYS A C 1
ATOM 1320 O O . LYS A 1 165 ? -3.242 -4.508 -11.336 1 98.56 165 LYS A O 1
ATOM 1325 N N . LYS A 1 166 ? -3.457 -2.568 -12.422 1 98.12 166 LYS A N 1
ATOM 1326 C CA . LYS A 1 166 ? -2.295 -1.99 -11.758 1 98.12 166 LYS A CA 1
ATOM 1327 C C . LYS A 1 166 ? -2.535 -1.854 -10.258 1 98.12 166 LYS A C 1
ATOM 1329 O O . LYS A 1 166 ? -1.685 -2.236 -9.445 1 98.12 166 LYS A O 1
ATOM 1334 N N . ILE A 1 167 ? -3.664 -1.338 -9.922 1 98.69 167 ILE A N 1
ATOM 1335 C CA . ILE A 1 167 ? -4.004 -1.12 -8.523 1 98.69 167 ILE A CA 1
ATOM 1336 C C . ILE A 1 167 ? -4.051 -2.459 -7.789 1 98.69 167 ILE A C 1
ATOM 1338 O O . ILE A 1 167 ? -3.473 -2.604 -6.711 1 98.69 167 ILE A O 1
ATOM 1342 N N . PHE A 1 168 ? -4.688 -3.453 -8.406 1 98.75 168 PHE A N 1
ATOM 1343 C CA . PHE A 1 168 ? -4.836 -4.758 -7.77 1 98.75 168 PHE A CA 1
ATOM 1344 C C . PHE A 1 168 ? -3.498 -5.48 -7.695 1 98.75 168 PHE A C 1
ATOM 1346 O O . PHE A 1 168 ? -3.242 -6.227 -6.75 1 98.75 168 PHE A O 1
ATOM 1353 N N . ALA A 1 169 ? -2.648 -5.227 -8.609 1 98.56 169 ALA A N 1
ATOM 1354 C CA . ALA A 1 169 ? -1.313 -5.82 -8.578 1 98.56 169 ALA A CA 1
ATOM 1355 C C . ALA A 1 169 ? -0.502 -5.297 -7.398 1 98.56 169 ALA A C 1
ATOM 1357 O O . ALA A 1 169 ? 0.406 -5.973 -6.914 1 98.56 169 ALA A O 1
ATOM 1358 N N . GLU A 1 170 ? -0.844 -4.117 -6.961 1 98.44 170 GLU A N 1
ATOM 1359 C CA . GLU A 1 170 ? -0.078 -3.49 -5.887 1 98.44 170 GLU A CA 1
ATOM 1360 C C . GLU A 1 170 ? -0.737 -3.721 -4.531 1 98.44 170 GLU A C 1
ATOM 1362 O O . GLU A 1 170 ? -0.053 -3.809 -3.508 1 98.44 170 GLU A O 1
ATOM 1367 N N . GLN A 1 171 ? -2.051 -3.889 -4.52 1 98.31 171 GLN A N 1
ATOM 1368 C CA . GLN A 1 171 ? -2.766 -3.936 -3.248 1 98.31 171 GLN A CA 1
ATOM 1369 C C . GLN A 1 171 ? -3.369 -5.316 -3.006 1 98.31 171 GLN A C 1
ATOM 1371 O O . GLN A 1 171 ? -3.867 -5.598 -1.914 1 98.31 171 GLN A O 1
ATOM 1376 N N . GLY A 1 172 ? -3.295 -6.164 -4.008 1 98.06 172 GLY A N 1
ATOM 1377 C CA . GLY A 1 172 ? -4.008 -7.43 -3.977 1 98.06 172 GLY A CA 1
ATOM 1378 C C . GLY A 1 172 ? -5.348 -7.375 -4.684 1 98.06 172 GLY A C 1
ATOM 1379 O O . GLY A 1 172 ? -5.91 -6.297 -4.879 1 98.06 172 GLY A O 1
ATOM 1380 N N . ILE A 1 173 ? -5.801 -8.562 -5.059 1 98.44 173 ILE A N 1
ATOM 1381 C CA . ILE A 1 173 ? -7.109 -8.656 -5.703 1 98.44 173 ILE A CA 1
ATOM 1382 C C . ILE A 1 173 ? -8.203 -8.68 -4.641 1 98.44 173 ILE A C 1
ATOM 1384 O O . ILE A 1 173 ? -8.203 -9.539 -3.756 1 98.44 173 ILE A O 1
ATOM 1388 N N . PRO A 1 174 ? -9.125 -7.73 -4.684 1 98 174 PRO A N 1
ATOM 1389 C CA . PRO A 1 174 ? -10.258 -7.832 -3.766 1 98 174 PRO A CA 1
ATOM 1390 C C . PRO A 1 174 ? -11.164 -9.023 -4.07 1 98 174 PRO A C 1
ATOM 1392 O O . PRO A 1 174 ? -11.156 -9.539 -5.191 1 98 174 PRO A O 1
ATOM 1395 N N . SER A 1 175 ? -11.945 -9.414 -3.061 1 96.5 175 SER A N 1
ATOM 1396 C CA . SER A 1 175 ? -12.945 -10.453 -3.293 1 96.5 175 SER A CA 1
ATOM 1397 C C . SER A 1 175 ? -14.156 -9.898 -4.039 1 96.5 175 SER A C 1
ATOM 1399 O O . SER A 1 175 ? -14.781 -10.609 -4.828 1 96.5 175 SER A O 1
ATOM 1401 N N . LYS A 1 176 ? -14.406 -8.625 -3.744 1 96.88 176 LYS A N 1
ATOM 1402 C CA . LYS A 1 176 ? -15.602 -8 -4.297 1 96.88 176 LYS A CA 1
ATOM 1403 C C . LYS A 1 176 ? -15.32 -6.559 -4.723 1 96.88 176 LYS A C 1
ATOM 1405 O O . LYS A 1 176 ? -14.672 -5.805 -3.996 1 96.88 176 LYS A O 1
ATOM 1410 N N . VAL A 1 177 ? -15.766 -6.223 -5.918 1 97.56 177 VAL A N 1
ATOM 1411 C CA . VAL A 1 177 ? -15.648 -4.871 -6.453 1 97.56 177 VAL A CA 1
ATOM 1412 C C . VAL A 1 177 ? -17.047 -4.309 -6.738 1 97.56 177 VAL A C 1
ATOM 1414 O O . VAL A 1 1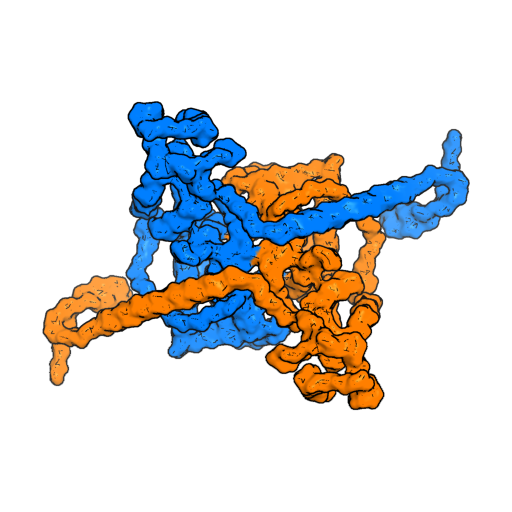77 ? -17.844 -4.941 -7.43 1 97.56 177 VAL A O 1
ATOM 1417 N N . VAL A 1 178 ? -17.312 -3.133 -6.176 1 95.19 178 VAL A N 1
ATOM 1418 C CA . VAL A 1 178 ? -18.609 -2.496 -6.336 1 95.19 178 VAL A CA 1
ATOM 1419 C C . VAL A 1 178 ? -18.469 -1.253 -7.211 1 95.19 178 VAL A C 1
ATOM 1421 O O . VAL A 1 178 ? -17.609 -0.411 -6.973 1 95.19 178 VAL A O 1
ATOM 1424 N N . SER A 1 179 ? -19.203 -1.126 -8.273 1 94.69 179 SER A N 1
ATOM 1425 C CA . SER A 1 179 ? -19.219 0.048 -9.141 1 94.69 179 SER A CA 1
ATOM 1426 C C . SER A 1 179 ? -20.641 0.398 -9.578 1 94.69 179 SER A C 1
ATOM 1428 O O . SER A 1 179 ? -21.594 -0.323 -9.258 1 94.69 179 SER A O 1
ATOM 1430 N N . ASP A 1 180 ? -20.797 1.502 -10.18 1 89.56 180 ASP A N 1
ATOM 1431 C CA . ASP A 1 180 ? -22.078 1.773 -10.828 1 89.56 180 ASP A CA 1
ATOM 1432 C C . ASP A 1 180 ? -22.234 0.948 -12.109 1 89.56 180 ASP A C 1
ATOM 1434 O O . ASP A 1 180 ? -21.406 0.088 -12.398 1 89.56 180 ASP A O 1
ATOM 1438 N N . ASN A 1 181 ? -23.328 1.133 -12.789 1 87 181 ASN A N 1
ATOM 1439 C CA . ASN A 1 181 ? -23.594 0.335 -13.984 1 87 181 ASN A CA 1
ATOM 1440 C C . ASN A 1 181 ? -23.203 1.083 -15.258 1 87 181 ASN A C 1
ATOM 1442 O O . ASN A 1 181 ? -23.875 0.952 -16.281 1 87 181 ASN A O 1
ATOM 1446 N N . GLY A 1 182 ? -22.172 1.84 -15.172 1 88.94 182 GLY A N 1
ATOM 1447 C CA . GLY A 1 182 ? -21.703 2.535 -16.359 1 88.94 182 GLY A CA 1
ATOM 1448 C C . GLY A 1 182 ? -21.141 1.602 -17.422 1 88.94 182 GLY A C 1
ATOM 1449 O O . GLY A 1 182 ? -20.719 0.487 -17.094 1 88.94 182 GLY A O 1
ATOM 1450 N N . PRO A 1 183 ? -21.094 2.043 -18.594 1 91.31 183 PRO A N 1
ATOM 1451 C CA . PRO A 1 183 ? -20.672 1.186 -19.703 1 91.31 183 PRO A CA 1
ATOM 1452 C C . PRO A 1 183 ? -19.234 0.667 -19.531 1 91.31 183 PRO A C 1
ATOM 1454 O O . PRO A 1 183 ? -18.906 -0.418 -20.016 1 91.31 183 PRO A O 1
ATOM 1457 N N . GLN A 1 184 ? -18.422 1.423 -18.891 1 93.62 184 GLN A N 1
ATOM 1458 C CA . GLN A 1 184 ? -17.047 1.003 -18.672 1 93.62 184 GLN A CA 1
ATOM 1459 C C . GLN A 1 184 ? -16.984 -0.228 -17.766 1 93.62 184 GLN A C 1
ATOM 1461 O O . GLN A 1 184 ? -16.047 -1.024 -17.859 1 93.62 184 GLN A O 1
ATOM 1466 N N . TYR A 1 185 ? -17.969 -0.417 -16.969 1 94.75 185 TYR A N 1
ATOM 1467 C CA . TYR A 1 185 ? -17.953 -1.494 -15.984 1 94.75 185 TYR A CA 1
ATOM 1468 C C . TYR A 1 185 ? -18.859 -2.643 -16.422 1 94.75 185 TYR A C 1
ATOM 1470 O O . TYR A 1 185 ? -18.703 -3.771 -15.945 1 94.75 185 TYR A O 1
ATOM 1478 N N . SER A 1 186 ? -19.812 -2.389 -17.234 1 92.44 186 SER A N 1
ATOM 1479 C CA . SER A 1 186 ? -20.797 -3.406 -17.625 1 92.44 186 SER A CA 1
ATOM 1480 C C . SER A 1 186 ? -20.406 -4.074 -18.938 1 92.44 186 SER A C 1
ATOM 1482 O O . SER A 1 186 ? -21.188 -4.828 -19.516 1 92.44 186 SER A O 1
ATOM 1484 N N . SER A 1 187 ? -19.312 -3.902 -19.469 1 94.75 187 SER A N 1
ATOM 1485 C CA . SER A 1 187 ? -18.828 -4.453 -20.734 1 94.75 187 SER A CA 1
ATOM 1486 C C . SER A 1 187 ? -18.438 -5.922 -20.594 1 94.75 187 SER A C 1
ATOM 1488 O O . SER A 1 187 ? -18.203 -6.398 -19.469 1 94.75 187 SER A O 1
ATOM 1490 N N . TYR A 1 188 ? -18.422 -6.566 -21.672 1 96.75 188 TYR A N 1
ATOM 1491 C CA . TYR A 1 188 ? -17.953 -7.953 -21.719 1 96.75 188 TYR A CA 1
ATOM 1492 C C . TYR A 1 188 ? -16.5 -8.062 -21.297 1 96.75 188 TYR A C 1
ATOM 1494 O O . TYR A 1 188 ? -16.125 -9.008 -20.594 1 96.75 188 TYR A O 1
ATOM 1502 N N . GLN A 1 189 ? -15.727 -7.145 -21.719 1 97.31 189 GLN A N 1
ATOM 1503 C CA . GLN A 1 189 ? -14.312 -7.125 -21.344 1 97.31 189 GLN A CA 1
ATOM 1504 C C . GLN A 1 189 ? -14.133 -7.074 -19.828 1 97.31 189 GLN A C 1
ATOM 1506 O O . GLN A 1 189 ? -13.266 -7.754 -19.281 1 97.31 189 GLN A O 1
ATOM 1511 N N . PHE A 1 190 ? -14.945 -6.324 -19.203 1 97.94 190 PHE A N 1
ATOM 1512 C CA . PHE A 1 190 ? -14.844 -6.199 -17.766 1 97.94 190 PHE A CA 1
ATOM 1513 C C . PHE A 1 190 ? -15.258 -7.496 -17.078 1 97.94 190 PHE A C 1
ATOM 1515 O O . PHE A 1 190 ? -14.648 -7.906 -16.094 1 97.94 190 PHE A O 1
ATOM 1522 N N . MET A 1 191 ? -16.266 -8.078 -17.609 1 97.5 191 MET A N 1
ATOM 1523 C CA . MET A 1 191 ? -16.703 -9.367 -17.078 1 97.5 191 MET A CA 1
ATOM 1524 C C . MET A 1 191 ? -15.594 -10.406 -17.172 1 97.5 191 MET A C 1
ATOM 1526 O O . MET A 1 191 ? -15.352 -11.141 -16.219 1 97.5 191 MET A O 1
ATOM 1530 N N . MET A 1 192 ? -14.945 -10.477 -18.234 1 97.94 192 MET A N 1
ATOM 1531 C CA . MET A 1 192 ? -13.836 -11.406 -18.438 1 97.94 192 MET A CA 1
ATOM 1532 C C . MET A 1 192 ? -12.688 -11.094 -17.484 1 97.94 192 MET A C 1
ATOM 1534 O O . MET A 1 192 ? -12.047 -12.008 -16.953 1 97.94 192 MET A O 1
ATOM 1538 N N . PHE A 1 193 ? -12.438 -9.805 -17.328 1 98.31 193 PHE A N 1
ATOM 1539 C CA . PHE A 1 193 ? -11.43 -9.352 -16.391 1 98.31 193 PHE A CA 1
ATOM 1540 C C . PHE A 1 193 ? -11.734 -9.852 -14.984 1 98.31 193 PHE A C 1
ATOM 1542 O O . PHE A 1 193 ? -10.875 -10.438 -14.32 1 98.31 193 PHE A O 1
ATOM 1549 N N . ALA A 1 194 ? -12.945 -9.688 -14.555 1 98.38 194 ALA A N 1
ATOM 1550 C CA . ALA A 1 194 ? -13.367 -10.133 -13.227 1 98.38 194 ALA A CA 1
ATOM 1551 C C . ALA A 1 194 ? -13.195 -11.641 -13.07 1 98.38 194 ALA A C 1
ATOM 1553 O O . ALA A 1 194 ? -12.688 -12.109 -12.047 1 98.38 194 ALA A O 1
ATOM 1554 N N . GLU A 1 195 ? -13.57 -12.359 -14.055 1 97.44 195 GLU A N 1
ATOM 1555 C CA . GLU A 1 195 ? -13.469 -13.82 -14.031 1 97.44 195 GLU A CA 1
ATOM 1556 C C . GLU A 1 195 ? -12.008 -14.273 -14 1 97.44 195 GLU A C 1
ATOM 1558 O O . GLU A 1 195 ? -11.633 -15.117 -13.188 1 97.44 195 GLU A O 1
ATOM 1563 N N . SER A 1 196 ? -11.234 -13.695 -14.82 1 96.69 196 SER A N 1
ATOM 1564 C CA . SER A 1 196 ? -9.836 -14.102 -14.945 1 96.69 196 SER A CA 1
ATOM 1565 C C . SER A 1 196 ? -9.047 -13.773 -13.688 1 96.69 196 SER A C 1
ATOM 1567 O O . SER A 1 196 ? -8.141 -14.516 -13.297 1 96.69 196 SER A O 1
ATOM 1569 N N . TRP A 1 197 ? -9.352 -12.648 -13.047 1 98 197 TRP A N 1
ATOM 1570 C CA . TRP A 1 197 ? -8.625 -12.227 -11.852 1 98 197 TRP A CA 1
ATOM 1571 C C . TRP A 1 197 ? -9.297 -12.75 -10.586 1 98 197 TRP A C 1
ATOM 1573 O O . TRP A 1 197 ? -8.75 -12.625 -9.492 1 98 197 TRP A O 1
ATOM 1583 N N . GLY A 1 198 ? -10.445 -13.328 -10.727 1 96.81 198 GLY A N 1
ATOM 1584 C CA . GLY A 1 198 ? -11.047 -14.109 -9.664 1 96.81 198 GLY A CA 1
ATOM 1585 C C . GLY A 1 198 ? -11.719 -13.25 -8.602 1 96.81 198 GLY A C 1
ATOM 1586 O O . GLY A 1 198 ? -11.562 -13.492 -7.406 1 96.81 198 GLY A O 1
ATOM 1587 N N . PHE A 1 199 ? -12.422 -12.203 -8.977 1 97.69 199 PHE A N 1
ATOM 1588 C CA . PHE A 1 199 ? -13.211 -11.422 -8.023 1 97.69 199 PHE A CA 1
ATOM 1589 C C . PHE A 1 199 ? -14.656 -11.305 -8.484 1 97.69 199 PHE A C 1
ATOM 1591 O O . PHE A 1 199 ? -14.961 -11.516 -9.656 1 97.69 199 PHE A O 1
ATOM 1598 N N . THR A 1 200 ? -15.555 -10.984 -7.527 1 97.56 200 THR A N 1
ATOM 1599 C CA . THR A 1 200 ? -16.953 -10.75 -7.828 1 97.56 200 THR A CA 1
ATOM 1600 C C . THR A 1 200 ? -17.219 -9.273 -8.094 1 97.56 200 THR A C 1
ATOM 1602 O O . THR A 1 200 ? -16.797 -8.414 -7.316 1 97.56 200 THR A O 1
ATOM 1605 N N . HIS A 1 201 ? -17.812 -8.984 -9.227 1 97.06 201 HIS A N 1
ATOM 1606 C CA . HIS A 1 201 ? -18.188 -7.617 -9.57 1 97.06 201 HIS A CA 1
ATOM 1607 C C . HIS A 1 201 ? -19.672 -7.379 -9.336 1 97.06 201 HIS A C 1
ATOM 1609 O O . HIS A 1 201 ? -20.516 -8.109 -9.859 1 97.06 201 HIS A O 1
ATOM 1615 N N . VAL A 1 202 ? -19.969 -6.391 -8.523 1 93.38 202 VAL A N 1
ATOM 1616 C CA . VAL A 1 202 ? -21.344 -6.047 -8.211 1 93.38 202 VAL A CA 1
ATOM 1617 C C . VAL A 1 202 ? -21.641 -4.621 -8.672 1 93.38 202 VAL A C 1
ATOM 1619 O O . VAL A 1 202 ? -20.891 -3.697 -8.359 1 93.38 202 VAL A O 1
ATOM 1622 N N . THR A 1 203 ? -22.656 -4.484 -9.438 1 90 203 THR A N 1
ATOM 1623 C CA . THR A 1 203 ? -23.062 -3.152 -9.883 1 90 203 THR A CA 1
ATOM 1624 C C . THR A 1 203 ? -24.25 -2.648 -9.078 1 90 203 THR A C 1
ATOM 1626 O O . THR A 1 203 ? -25.094 -3.439 -8.641 1 90 203 THR A O 1
ATOM 1629 N N . THR A 1 204 ? -24.234 -1.424 -8.812 1 80.56 204 THR A N 1
ATOM 1630 C CA . THR A 1 204 ? -25.359 -0.822 -8.102 1 80.56 204 THR A CA 1
ATOM 1631 C C . THR A 1 204 ? -26.375 -0.238 -9.078 1 80.56 204 THR A C 1
ATOM 1633 O O . THR A 1 204 ? -26 0.233 -10.156 1 80.56 204 THR A O 1
ATOM 1636 N N . SER A 1 205 ? -27.672 -0.586 -8.984 1 65.62 205 SER A N 1
ATOM 1637 C CA . SER A 1 205 ? -28.734 -0.155 -9.883 1 65.62 205 SER A CA 1
ATOM 1638 C C . SER A 1 205 ? -29.188 1.266 -9.562 1 65.62 205 SER A C 1
ATOM 1640 O O . SER A 1 205 ? -29.078 1.712 -8.414 1 65.62 205 SER A O 1
ATOM 1642 N N . PRO A 1 206 ? -29.516 2.039 -10.734 1 58.66 206 PRO A N 1
ATOM 1643 C CA . PRO A 1 206 ? -30.078 3.379 -10.547 1 58.66 206 PRO A CA 1
ATOM 1644 C C . PRO A 1 206 ? -31.219 3.4 -9.523 1 58.66 206 PRO A C 1
ATOM 1646 O O . PRO A 1 206 ? -31.438 4.418 -8.859 1 58.66 206 PRO A O 1
ATOM 1649 N N . ARG A 1 207 ? -31.969 2.314 -9.461 1 54.66 207 ARG A N 1
ATOM 1650 C CA . ARG A 1 207 ? -33.125 2.277 -8.578 1 54.66 207 ARG A CA 1
ATOM 1651 C C . ARG A 1 207 ? -32.688 2.08 -7.125 1 54.66 207 ARG A C 1
ATOM 1653 O O . ARG A 1 207 ? -33.5 2.266 -6.207 1 54.66 207 ARG A O 1
ATOM 1660 N N . ARG A 1 208 ? -31.5 1.667 -7.051 1 54.19 208 ARG A N 1
ATOM 1661 C CA . ARG A 1 208 ? -30.969 1.478 -5.699 1 54.19 208 ARG A CA 1
ATOM 1662 C C . ARG A 1 208 ? -29.75 2.363 -5.457 1 54.19 208 ARG A C 1
ATOM 1664 O O . ARG A 1 208 ? -28.625 1.877 -5.441 1 54.19 208 ARG A O 1
ATOM 1671 N N . PRO A 1 209 ? -30.062 3.693 -5.504 1 53.94 209 PRO A N 1
ATOM 1672 C CA . PRO A 1 209 ? -29.031 4.727 -5.387 1 53.94 209 PRO A CA 1
ATOM 1673 C C . PRO A 1 209 ? -28.125 4.516 -4.176 1 53.94 209 PRO A C 1
ATOM 1675 O O . PRO A 1 209 ? -27.031 5.086 -4.113 1 53.94 209 PRO A O 1
ATOM 1678 N N . GLN A 1 210 ? -28.625 3.66 -3.293 1 52.41 210 GLN A N 1
ATOM 1679 C CA . GLN A 1 210 ? -28.016 3.572 -1.972 1 52.41 210 GLN A CA 1
ATOM 1680 C C . GLN A 1 210 ? -26.641 2.9 -2.043 1 52.41 210 GLN A C 1
ATOM 1682 O O . GLN A 1 210 ? -25.766 3.193 -1.236 1 52.41 210 GLN A O 1
ATOM 1687 N N . GLY A 1 211 ? -26.391 2.105 -3.004 1 56.69 211 GLY A N 1
ATOM 1688 C CA . GLY A 1 211 ? -25.188 1.296 -3.025 1 56.69 211 GLY A CA 1
ATOM 1689 C C . GLY A 1 211 ? -23.953 2.076 -3.439 1 56.69 211 GLY A C 1
ATOM 1690 O O . GLY A 1 211 ? -22.844 1.759 -3.016 1 56.69 211 GLY A O 1
ATOM 1691 N N . ASN A 1 212 ? -24.203 3.295 -4.031 1 69.62 212 ASN A N 1
ATOM 1692 C CA . ASN A 1 212 ? -23.031 4.027 -4.535 1 69.62 212 ASN A CA 1
ATOM 1693 C C . ASN A 1 212 ? -22.734 5.258 -3.688 1 69.62 212 ASN A C 1
ATOM 1695 O O . ASN A 1 212 ? -21.828 6.031 -4.008 1 69.62 212 ASN A O 1
ATOM 1699 N N . GLY A 1 213 ? -23.422 5.352 -2.572 1 79.94 213 GLY A N 1
ATOM 1700 C CA . GLY A 1 213 ? -23.297 6.531 -1.729 1 79.94 213 GLY A CA 1
ATOM 1701 C C . GLY A 1 213 ? -21.922 6.664 -1.093 1 79.94 213 GLY A C 1
ATOM 1702 O O . GLY A 1 213 ? -21.406 7.773 -0.955 1 79.94 213 GLY A O 1
ATOM 1703 N N . PHE A 1 214 ? -21.328 5.531 -0.86 1 87.19 214 PHE A N 1
ATOM 1704 C CA . PHE A 1 214 ? -20.016 5.527 -0.209 1 87.19 214 PHE A CA 1
ATOM 1705 C C . PHE A 1 214 ? -18.969 6.172 -1.102 1 87.19 214 PHE A C 1
ATOM 1707 O O . PHE A 1 214 ? -18.297 7.125 -0.695 1 87.19 214 PHE A O 1
ATOM 1714 N N . VAL A 1 215 ? -18.859 5.699 -2.311 1 91.19 215 VAL A N 1
ATOM 1715 C CA . VAL A 1 215 ? -17.812 6.188 -3.195 1 91.19 215 VAL A CA 1
ATOM 1716 C C . VAL A 1 215 ? -18.109 7.625 -3.617 1 91.19 215 VAL A C 1
ATOM 1718 O O . VAL A 1 215 ? -17.203 8.43 -3.807 1 91.19 215 VAL A O 1
ATOM 1721 N N . GLU A 1 216 ? -19.375 7.988 -3.768 1 88.88 216 GLU A N 1
ATOM 1722 C CA . GLU A 1 216 ? -19.75 9.352 -4.121 1 88.88 216 GLU A CA 1
ATOM 1723 C C . GLU A 1 216 ? -19.312 10.344 -3.053 1 88.88 216 GLU A C 1
ATOM 1725 O O . GLU A 1 216 ? -18.828 11.43 -3.373 1 88.88 216 GLU A O 1
ATOM 1730 N N . ARG A 1 217 ? -19.484 9.992 -1.834 1 88 217 ARG A N 1
ATOM 1731 C CA . ARG A 1 217 ? -19.016 10.844 -0.739 1 88 217 ARG A CA 1
ATOM 1732 C C . ARG A 1 217 ? -17.5 10.984 -0.753 1 88 217 ARG A C 1
ATOM 1734 O O . ARG A 1 217 ? -16.984 12.078 -0.524 1 88 217 ARG A O 1
ATOM 1741 N N . GLN A 1 218 ? -16.859 9.883 -0.958 1 94.06 218 GLN A N 1
ATOM 1742 C CA . GLN A 1 218 ? -15.406 9.922 -1.048 1 94.06 218 GLN A CA 1
ATOM 1743 C C . GLN A 1 218 ? -14.953 10.836 -2.182 1 94.06 218 GLN A C 1
ATOM 1745 O O . GLN A 1 218 ? -14.023 11.625 -2.016 1 94.06 218 GLN A O 1
ATOM 1750 N N . ILE A 1 219 ? -15.641 10.742 -3.279 1 95.25 219 ILE A N 1
ATOM 1751 C CA . ILE A 1 219 ? -15.297 11.555 -4.441 1 95.25 219 ILE A CA 1
ATOM 1752 C C . ILE A 1 219 ? -15.484 13.039 -4.109 1 95.25 219 ILE A C 1
ATOM 1754 O O . ILE A 1 219 ? -14.656 13.875 -4.469 1 95.25 219 ILE A O 1
ATOM 1758 N N . ARG A 1 220 ? -16.547 13.344 -3.465 1 92.88 220 ARG A N 1
ATOM 1759 C CA . ARG A 1 220 ? -16.797 14.727 -3.078 1 92.88 220 ARG A CA 1
ATOM 1760 C C . ARG A 1 220 ? -15.664 15.273 -2.223 1 92.88 220 ARG A C 1
ATOM 1762 O O . ARG A 1 220 ? -15.172 16.375 -2.469 1 92.88 220 ARG A O 1
ATOM 1769 N N . THR A 1 221 ? -15.273 14.516 -1.249 1 94.06 221 THR A N 1
ATOM 1770 C CA . THR A 1 221 ? -14.188 14.914 -0.366 1 94.06 221 THR A CA 1
ATOM 1771 C C . THR A 1 221 ? -12.883 15.078 -1.15 1 94.06 221 THR A C 1
ATOM 1773 O O . THR A 1 221 ? -12.195 16.094 -1.013 1 94.06 221 THR A O 1
ATOM 1776 N N . ILE A 1 222 ? -12.594 14.172 -1.966 1 96.62 222 ILE A N 1
ATOM 1777 C CA . ILE A 1 222 ? -11.344 14.164 -2.719 1 96.62 222 ILE A CA 1
ATOM 1778 C C . ILE A 1 222 ? -11.328 15.328 -3.707 1 96.62 222 ILE A C 1
ATOM 1780 O O . ILE A 1 222 ? -10.305 15.992 -3.873 1 96.62 222 ILE A O 1
ATOM 1784 N N . LYS A 1 223 ? -12.445 15.578 -4.355 1 96 223 LYS A N 1
ATOM 1785 C CA . LYS A 1 223 ? -12.523 16.719 -5.258 1 96 223 LYS A CA 1
ATOM 1786 C C . LYS A 1 223 ? -12.25 18.031 -4.516 1 96 223 LYS A C 1
ATOM 1788 O O . LYS A 1 223 ? -11.531 18.906 -5.02 1 96 223 LYS A O 1
ATOM 1793 N N . SER A 1 224 ? -12.883 18.125 -3.354 1 95.19 224 SER A N 1
ATOM 1794 C CA . SER A 1 224 ? -12.664 19.312 -2.545 1 95.19 224 SER A CA 1
ATOM 1795 C C . SER A 1 224 ? -11.195 19.5 -2.197 1 95.19 224 SER A C 1
ATOM 1797 O O . SER A 1 224 ? -10.648 20.594 -2.324 1 95.19 224 SER A O 1
ATOM 1799 N N . ILE A 1 225 ? -10.523 18.469 -1.831 1 96.5 225 ILE A N 1
ATOM 1800 C CA . ILE A 1 225 ? -9.109 18.484 -1.493 1 96.5 225 ILE A CA 1
ATOM 1801 C C . ILE A 1 225 ? -8.289 18.875 -2.719 1 96.5 225 ILE A C 1
ATOM 1803 O O . ILE A 1 225 ? -7.449 19.781 -2.646 1 96.5 225 ILE A O 1
ATOM 1807 N N . MET A 1 226 ? -8.609 18.281 -3.799 1 96.62 226 MET A N 1
ATOM 1808 C CA . MET A 1 226 ? -7.812 18.469 -5.008 1 96.62 226 MET A CA 1
ATOM 1809 C C . MET A 1 226 ? -7.973 19.875 -5.551 1 96.62 226 MET A C 1
ATOM 1811 O O . MET A 1 226 ? -7.031 20.453 -6.105 1 96.62 226 MET A O 1
ATOM 1815 N N . LYS A 1 227 ? -9.109 20.453 -5.387 1 95.5 227 LYS A N 1
ATOM 1816 C CA . LYS A 1 227 ? -9.367 21.812 -5.875 1 95.5 227 LYS A CA 1
ATOM 1817 C C . LYS A 1 227 ? -8.617 22.844 -5.043 1 95.5 227 LYS A C 1
ATOM 1819 O O . LYS A 1 227 ? -8.18 23.875 -5.57 1 95.5 227 LYS A O 1
ATOM 1824 N N . LYS A 1 228 ? -8.461 22.578 -3.809 1 95.44 228 LYS A N 1
ATOM 1825 C CA . LYS A 1 228 ? -7.918 23.562 -2.875 1 95.44 228 LYS A CA 1
ATOM 1826 C C . LYS A 1 228 ? -6.41 23.391 -2.713 1 95.44 228 LYS A C 1
ATOM 1828 O O . LYS A 1 228 ? -5.703 24.344 -2.385 1 95.44 228 LYS A O 1
ATOM 1833 N N . ALA A 1 229 ? -5.875 22.203 -2.906 1 95.75 229 ALA A N 1
ATOM 1834 C CA . ALA A 1 229 ? -4.492 21.875 -2.568 1 95.75 229 ALA A CA 1
ATOM 1835 C C . ALA A 1 229 ? -3.529 22.391 -3.631 1 95.75 229 ALA A C 1
ATOM 1837 O O . ALA A 1 229 ? -3.828 22.344 -4.828 1 95.75 229 ALA A O 1
ATOM 1838 N N . SER A 1 230 ? -2.416 22.891 -3.17 1 94.25 230 SER A N 1
ATOM 1839 C CA . SER A 1 230 ? -1.347 23.281 -4.078 1 94.25 230 SER A CA 1
ATOM 1840 C C . SER A 1 230 ? -0.613 22.062 -4.633 1 94.25 230 SER A C 1
ATOM 1842 O O . SER A 1 230 ? -0.258 22.031 -5.812 1 94.25 230 SER A O 1
ATOM 1844 N N . ASP A 1 231 ? -0.383 21.109 -3.873 1 96.06 231 ASP A N 1
ATOM 1845 C CA . ASP A 1 231 ? 0.193 19.828 -4.227 1 96.06 231 ASP A CA 1
ATOM 1846 C C . ASP A 1 231 ? -0.791 18.688 -3.947 1 96.06 231 ASP A C 1
ATOM 1848 O O . ASP A 1 231 ? -0.944 18.266 -2.801 1 96.06 231 ASP A O 1
ATOM 1852 N N . ILE A 1 232 ? -1.328 18.172 -4.98 1 96.88 232 ILE A N 1
ATOM 1853 C CA . ILE A 1 232 ? -2.42 17.219 -4.879 1 96.88 232 ILE A CA 1
ATOM 1854 C C . ILE A 1 232 ? -1.925 15.938 -4.195 1 96.88 232 ILE A C 1
ATOM 1856 O O . ILE A 1 232 ? -2.6 15.391 -3.318 1 96.88 232 ILE A O 1
ATOM 1860 N N . GLN A 1 233 ? -0.775 15.5 -4.605 1 98.19 233 GLN A N 1
ATOM 1861 C CA . GLN A 1 233 ? -0.267 14.242 -4.066 1 98.19 233 GLN A CA 1
ATOM 1862 C C . GLN A 1 233 ? 0.036 14.367 -2.574 1 98.19 233 GLN A C 1
ATOM 1864 O O . GLN A 1 233 ? -0.266 13.453 -1.799 1 98.19 233 GLN A O 1
ATOM 1869 N N . LEU A 1 234 ? 0.595 15.438 -2.168 1 98 234 LEU A N 1
ATOM 1870 C CA . LEU A 1 234 ? 0.871 15.664 -0.752 1 98 234 LEU A CA 1
ATOM 1871 C C . LEU A 1 234 ? -0.425 15.766 0.045 1 98 234 LEU A C 1
ATOM 1873 O O . LEU A 1 234 ? -0.517 15.242 1.157 1 98 234 LEU A O 1
ATOM 1877 N N . ALA A 1 235 ? -1.379 16.453 -0.516 1 98.19 235 ALA A N 1
ATOM 1878 C CA . ALA A 1 235 ? -2.674 16.594 0.143 1 98.19 235 ALA A CA 1
ATOM 1879 C C . ALA A 1 235 ? -3.344 15.234 0.335 1 98.19 235 ALA A C 1
ATOM 1881 O O . ALA A 1 235 ? -3.93 14.961 1.386 1 98.19 235 ALA A O 1
ATOM 1882 N N . LEU A 1 236 ? -3.236 14.414 -0.667 1 98.38 236 LEU A N 1
ATOM 1883 C CA . LEU A 1 236 ? -3.822 13.078 -0.571 1 98.38 236 LEU A CA 1
ATOM 1884 C C . LEU A 1 236 ? -3.1 12.242 0.479 1 98.38 236 LEU A C 1
ATOM 1886 O O . LEU A 1 236 ? -3.725 11.438 1.176 1 98.38 236 LEU A O 1
ATOM 1890 N N . LEU A 1 237 ? -1.811 12.383 0.574 1 98.5 237 LEU A N 1
ATOM 1891 C CA . LEU A 1 237 ? -1.052 11.703 1.618 1 98.5 237 LEU A CA 1
ATOM 1892 C C . LEU A 1 237 ? -1.558 12.102 3.002 1 98.5 237 LEU A C 1
ATOM 1894 O O . LEU A 1 237 ? -1.777 11.242 3.857 1 98.5 237 LEU A O 1
ATOM 1898 N N . HIS A 1 238 ? -1.757 13.367 3.195 1 97.88 238 HIS A N 1
ATOM 1899 C CA . HIS A 1 238 ? -2.258 13.836 4.48 1 97.88 238 HIS A CA 1
ATOM 1900 C C . HIS A 1 238 ? -3.654 13.289 4.762 1 97.88 238 HIS A C 1
ATOM 1902 O O . HIS A 1 238 ? -3.961 12.914 5.895 1 97.88 238 HIS A O 1
ATOM 1908 N N . TRP A 1 239 ? -4.43 13.227 3.754 1 97.5 239 TRP A N 1
ATOM 1909 C CA . TRP A 1 239 ? -5.762 12.648 3.912 1 97.5 239 TRP A CA 1
ATOM 1910 C C . TRP A 1 239 ? -5.672 11.18 4.332 1 97.5 239 TRP A C 1
ATOM 1912 O O . TRP A 1 239 ? -6.363 10.758 5.258 1 97.5 239 TRP A O 1
ATOM 1922 N N . ARG A 1 240 ? -4.809 10.461 3.732 1 98.06 240 ARG A N 1
ATOM 1923 C CA . ARG A 1 240 ? -4.637 9.031 3.99 1 98.06 240 ARG A CA 1
ATOM 1924 C C . ARG A 1 240 ? -4.105 8.789 5.398 1 98.06 240 ARG A C 1
ATOM 1926 O O . ARG A 1 240 ? -4.297 7.711 5.965 1 98.06 240 ARG A O 1
ATOM 1933 N N . THR A 1 241 ? -3.445 9.82 5.941 1 97.06 241 THR A N 1
ATOM 1934 C CA . THR A 1 241 ? -2.779 9.648 7.23 1 97.06 241 THR A CA 1
ATOM 1935 C C . THR A 1 241 ? -3.541 10.367 8.336 1 97.06 241 THR A C 1
ATOM 1937 O O . THR A 1 241 ? -3.064 10.453 9.469 1 97.06 241 THR A O 1
ATOM 1940 N N . THR A 1 242 ? -4.688 10.938 8.016 1 97.19 242 THR A N 1
ATOM 1941 C CA . THR A 1 242 ? -5.551 11.562 9.016 1 97.19 242 THR A CA 1
ATOM 1942 C C . THR A 1 242 ? -6.504 10.539 9.617 1 97.19 242 THR A C 1
ATOM 1944 O O . THR A 1 242 ? -7.184 9.812 8.898 1 97.19 242 THR A O 1
ATOM 1947 N N . PRO A 1 243 ? -6.535 10.469 10.914 1 94.88 243 PRO A N 1
ATOM 1948 C CA . PRO A 1 243 ? -7.453 9.516 11.539 1 94.88 243 PRO A CA 1
ATOM 1949 C C . PRO A 1 243 ? -8.898 9.711 11.094 1 94.88 243 PRO A C 1
ATOM 1951 O O . PRO A 1 243 ? -9.328 10.844 10.852 1 94.88 243 PRO A O 1
ATOM 1954 N N . ILE A 1 244 ? -9.547 8.562 10.977 1 92.88 244 ILE A N 1
ATOM 1955 C CA . ILE A 1 244 ? -10.945 8.609 10.57 1 92.88 244 ILE A CA 1
ATOM 1956 C C . ILE A 1 244 ? -11.781 9.266 11.664 1 92.88 244 ILE A C 1
ATOM 1958 O O . ILE A 1 244 ? -12.656 10.086 11.375 1 92.88 244 ILE A O 1
ATOM 1962 N N . SER A 1 245 ? -11.562 8.945 12.898 1 89.44 245 SER A N 1
ATOM 1963 C CA . SER A 1 245 ? -12.203 9.508 14.086 1 89.44 245 SER A CA 1
ATOM 1964 C C . SER A 1 245 ? -11.289 9.406 15.305 1 89.44 245 SER A C 1
ATOM 1966 O O . SER A 1 245 ? -10.141 8.977 15.195 1 89.44 245 SER A O 1
ATOM 1968 N N . GLU A 1 246 ? -11.797 9.844 16.391 1 86.5 246 GLU A N 1
ATOM 1969 C CA . GLU A 1 246 ? -11.031 9.758 17.625 1 86.5 246 GLU A CA 1
ATOM 1970 C C . GLU A 1 246 ? -10.727 8.312 17.984 1 86.5 246 GLU A C 1
ATOM 1972 O O . GLU A 1 246 ? -9.68 8.016 18.578 1 86.5 246 GLU A O 1
ATOM 1977 N N . SER A 1 247 ? -11.57 7.438 17.562 1 86.5 247 SER A N 1
ATOM 1978 C CA . SER A 1 247 ? -11.438 6.043 17.969 1 86.5 247 SER A CA 1
ATOM 1979 C C . SER A 1 247 ? -10.93 5.18 16.812 1 86.5 247 SER A C 1
ATOM 1981 O O . SER A 1 247 ? -10.672 3.988 17 1 86.5 247 SER A O 1
ATOM 1983 N N . LEU A 1 248 ? -10.812 5.723 15.625 1 89 248 LEU A N 1
ATOM 1984 C CA . LEU A 1 248 ? -10.352 4.969 14.461 1 89 248 LEU A CA 1
ATOM 1985 C C . LEU A 1 248 ? -9.086 5.582 13.883 1 89 248 LEU A C 1
ATOM 1987 O O . LEU A 1 248 ? -9.023 6.789 13.641 1 89 248 LEU A O 1
ATOM 1991 N N . PRO A 1 249 ? -8.117 4.766 13.719 1 93.06 249 PRO A N 1
ATOM 1992 C CA . PRO A 1 249 ? -6.891 5.277 13.102 1 93.06 249 PRO A CA 1
ATOM 1993 C C . PRO A 1 249 ? -7.102 5.738 11.664 1 93.06 249 PRO A C 1
ATOM 1995 O O . PRO A 1 249 ? -8.219 5.68 11.148 1 93.06 249 PRO A O 1
ATOM 1998 N N . SER A 1 250 ? -6.047 6.184 11.102 1 95.62 250 SER A N 1
ATOM 1999 C CA . SER A 1 250 ? -6.105 6.676 9.727 1 95.62 250 SER A CA 1
ATOM 2000 C C . SER A 1 250 ? -6.348 5.535 8.742 1 95.62 250 SER A C 1
ATOM 2002 O O . SER A 1 250 ? -6.078 4.371 9.055 1 95.62 250 SER A O 1
ATOM 2004 N N . PRO A 1 251 ? -6.852 5.84 7.539 1 96.75 251 PRO A N 1
ATOM 2005 C CA . PRO A 1 251 ? -7.008 4.824 6.496 1 96.75 251 PRO A CA 1
ATOM 2006 C C . PRO A 1 251 ? -5.711 4.059 6.223 1 96.75 251 PRO A C 1
ATOM 2008 O O . PRO A 1 251 ? -5.73 2.836 6.074 1 96.75 251 PRO A O 1
ATOM 2011 N N . ALA A 1 252 ? -4.598 4.789 6.215 1 96.81 252 ALA A N 1
ATOM 2012 C CA . ALA A 1 252 ? -3.303 4.168 5.949 1 96.81 252 ALA A CA 1
ATOM 2013 C C . ALA A 1 252 ? -2.94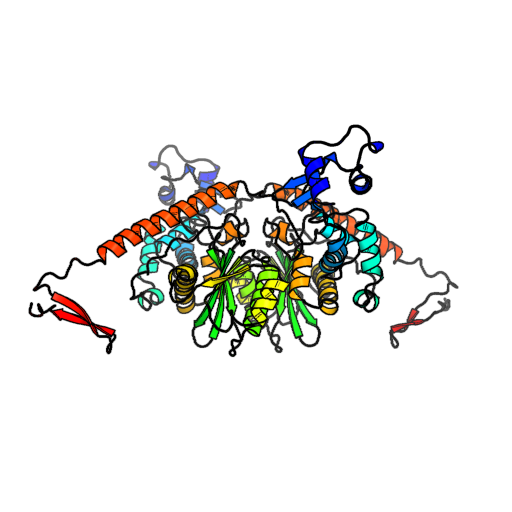9 3.15 7.031 1 96.81 252 ALA A C 1
ATOM 2015 O O . ALA A 1 252 ? -2.508 2.039 6.73 1 96.81 252 ALA A O 1
ATOM 2016 N N . GLU A 1 253 ? -3.143 3.486 8.25 1 93.38 253 GLU A N 1
ATOM 2017 C CA . GLU A 1 253 ? -2.818 2.596 9.359 1 93.38 253 GLU A CA 1
ATOM 2018 C C . GLU A 1 253 ? -3.699 1.349 9.336 1 93.38 253 GLU A C 1
ATOM 2020 O O . GLU A 1 253 ? -3.227 0.244 9.609 1 93.38 253 GLU A O 1
ATOM 2025 N N . ILE A 1 254 ? -4.949 1.561 9.047 1 92.62 254 ILE A N 1
ATOM 2026 C CA . ILE A 1 254 ? -5.883 0.438 9.023 1 92.62 254 ILE A CA 1
ATOM 2027 C C . ILE A 1 254 ? -5.531 -0.502 7.875 1 92.62 254 ILE A C 1
ATOM 2029 O O . ILE A 1 254 ? -5.516 -1.724 8.047 1 92.62 254 ILE A O 1
ATOM 2033 N N . LEU A 1 255 ? -5.203 0.021 6.762 1 95.88 255 LEU A N 1
ATOM 2034 C CA . LEU A 1 255 ? -4.977 -0.807 5.582 1 95.88 255 LEU A CA 1
ATOM 2035 C C . LEU A 1 255 ? -3.596 -1.453 5.629 1 95.88 255 LEU A C 1
ATOM 2037 O O . LEU A 1 255 ? -3.445 -2.631 5.301 1 95.88 255 LEU A O 1
ATOM 2041 N N . MET A 1 256 ? -2.568 -0.675 6.004 1 93.88 256 MET A N 1
ATOM 2042 C CA . MET A 1 256 ? -1.187 -1.104 5.801 1 93.88 256 MET A CA 1
ATOM 2043 C C . MET A 1 256 ? -0.546 -1.519 7.121 1 93.88 256 MET A C 1
ATOM 2045 O O . MET A 1 256 ? 0.575 -2.029 7.137 1 93.88 256 MET A O 1
ATOM 2049 N N . GLY A 1 257 ? -1.166 -1.233 8.203 1 88.06 257 GLY A N 1
ATOM 2050 C CA . GLY A 1 257 ? -0.659 -1.659 9.5 1 88.06 257 GLY A CA 1
ATOM 2051 C C . GLY A 1 257 ? 0.509 -0.823 9.984 1 88.06 257 GLY A C 1
ATOM 2052 O O . GLY A 1 257 ? 1.3 -1.276 10.82 1 88.06 257 GLY A O 1
ATOM 2053 N N . ARG A 1 258 ? 0.676 0.301 9.336 1 88.5 258 ARG A N 1
ATOM 2054 C CA . ARG A 1 258 ? 1.763 1.183 9.75 1 88.5 258 ARG A CA 1
ATOM 2055 C C . ARG A 1 258 ? 1.403 2.645 9.508 1 88.5 258 ARG A C 1
ATOM 2057 O O . ARG A 1 258 ? 0.559 2.949 8.656 1 88.5 258 ARG A O 1
ATOM 2064 N N . GLN A 1 259 ? 2.035 3.498 10.242 1 91.62 259 GLN A N 1
ATOM 2065 C CA . GLN A 1 259 ? 1.898 4.93 10 1 91.62 259 GLN A CA 1
ATOM 2066 C C . GLN A 1 259 ? 2.768 5.375 8.82 1 91.62 259 GLN A C 1
ATOM 2068 O O . GLN A 1 259 ? 3.965 5.078 8.781 1 91.62 259 GLN A O 1
ATOM 2073 N N . LEU A 1 260 ? 2.184 6.027 7.891 1 95.81 260 LEU A N 1
ATOM 2074 C CA . LEU A 1 260 ? 2.941 6.543 6.758 1 95.81 260 LEU A CA 1
ATOM 2075 C C . LEU A 1 260 ? 3.576 7.887 7.094 1 95.81 260 LEU A C 1
ATOM 2077 O O . LEU A 1 260 ? 2.93 8.75 7.684 1 95.81 260 LEU A O 1
ATOM 2081 N N . ARG A 1 261 ? 4.793 8.008 6.727 1 95.81 261 ARG A N 1
ATOM 2082 C CA . ARG A 1 261 ? 5.488 9.273 6.953 1 95.81 261 ARG A CA 1
ATOM 2083 C C . ARG A 1 261 ? 4.984 10.352 5.996 1 95.81 261 ARG A C 1
ATOM 2085 O O . ARG A 1 261 ? 4.797 10.094 4.805 1 95.81 261 ARG A O 1
ATOM 2092 N N . ASN A 1 262 ? 4.68 11.43 6.57 1 96.56 262 ASN A N 1
ATOM 2093 C CA . ASN A 1 262 ? 4.367 12.617 5.793 1 96.56 262 ASN A CA 1
ATOM 2094 C C . ASN A 1 262 ? 5.297 13.773 6.145 1 96.56 262 ASN A C 1
ATOM 2096 O O . ASN A 1 262 ? 6.418 13.562 6.609 1 96.56 262 ASN A O 1
ATOM 2100 N N . THR A 1 263 ? 4.93 15.031 5.91 1 96.44 263 THR A N 1
ATOM 2101 C CA . THR A 1 263 ? 5.867 16.141 6.078 1 96.44 263 THR A CA 1
ATOM 2102 C C . THR A 1 263 ? 5.816 16.672 7.508 1 96.44 263 THR A C 1
ATOM 2104 O O . THR A 1 263 ? 6.527 17.625 7.844 1 96.44 263 THR A O 1
ATOM 2107 N N . LEU A 1 264 ? 4.949 16.094 8.328 1 96.44 264 LEU A N 1
ATOM 2108 C CA . LEU A 1 264 ? 4.867 16.484 9.734 1 96.44 264 LEU A CA 1
ATOM 2109 C C . LEU A 1 264 ? 5.844 15.688 10.578 1 96.44 264 LEU A C 1
ATOM 2111 O O . LEU A 1 264 ? 6.105 14.516 10.289 1 96.44 264 LEU A O 1
ATOM 2115 N N . PRO A 1 265 ? 6.332 16.297 11.602 1 91.94 265 PRO A N 1
ATOM 2116 C CA . PRO A 1 265 ? 7.242 15.547 12.461 1 91.94 265 PRO A CA 1
ATOM 2117 C C . PRO A 1 265 ? 6.535 14.438 13.25 1 91.94 265 PRO A C 1
ATOM 2119 O O . PRO A 1 265 ? 5.383 14.609 13.656 1 91.94 265 PRO A O 1
ATOM 2122 N N . SER A 1 266 ? 7.121 13.258 13.211 1 82.06 266 SER A N 1
ATOM 2123 C CA . SER A 1 266 ? 6.516 12.18 13.992 1 82.06 266 SER A CA 1
ATOM 2124 C C . SER A 1 266 ? 7.574 11.203 14.5 1 82.06 266 SER A C 1
ATOM 2126 O O . SER A 1 266 ? 8.625 11.039 13.875 1 82.06 266 SER A O 1
ATOM 2128 N N . LYS A 1 267 ? 7.398 10.852 15.75 1 75.75 267 LYS A N 1
ATOM 2129 C CA . LYS A 1 267 ? 8.242 9.781 16.281 1 75.75 267 LYS A CA 1
ATOM 2130 C C . LYS A 1 267 ? 7.457 8.477 16.406 1 75.75 267 LYS A C 1
ATOM 2132 O O . LYS A 1 267 ? 6.473 8.406 17.141 1 75.75 267 LYS A O 1
ATOM 2137 N N . SER A 1 268 ? 7.215 7.855 15.281 1 65.19 268 SER A N 1
ATOM 2138 C CA . SER A 1 268 ? 6.379 6.66 15.242 1 65.19 268 SER A CA 1
ATOM 2139 C C . SER A 1 268 ? 6.914 5.582 16.172 1 65.19 268 SER A C 1
ATOM 2141 O O . SER A 1 268 ? 8.117 5.297 16.188 1 65.19 268 SER A O 1
ATOM 2143 N N . PRO A 1 269 ? 6.012 5.152 17.125 1 57.47 269 PRO A N 1
ATOM 2144 C CA . PRO A 1 269 ? 6.434 4.012 17.938 1 57.47 269 PRO A CA 1
ATOM 2145 C C . PRO A 1 269 ? 6.715 2.762 17.109 1 57.47 269 PRO A C 1
ATOM 2147 O O . PRO A 1 269 ? 6.098 2.564 16.047 1 57.47 269 PRO A O 1
ATOM 2150 N N . ASN A 1 270 ? 7.891 2.225 17.266 1 54.94 270 ASN A N 1
ATOM 2151 C CA . ASN A 1 270 ? 8.211 0.954 16.625 1 54.94 270 ASN A CA 1
ATOM 2152 C C . ASN A 1 270 ? 7.285 -0.163 17.078 1 54.94 270 ASN A C 1
ATOM 2154 O O . ASN A 1 270 ? 7.43 -0.675 18.203 1 54.94 270 ASN A O 1
ATOM 2158 N N . THR A 1 271 ? 6.102 -0.25 16.609 1 54.34 271 THR A N 1
ATOM 2159 C CA . THR A 1 271 ? 5.152 -1.175 17.219 1 54.34 271 THR A CA 1
ATOM 2160 C C . THR A 1 271 ? 5.305 -2.574 16.625 1 54.34 271 THR A C 1
ATOM 2162 O O . THR A 1 271 ? 4.621 -3.508 17.047 1 54.34 271 THR A O 1
ATOM 2165 N N . ASN A 1 272 ? 6.207 -2.787 15.672 1 57.62 272 ASN A N 1
ATOM 2166 C CA . ASN A 1 272 ? 6.047 -4.105 15.07 1 57.62 272 ASN A CA 1
ATOM 2167 C C . ASN A 1 272 ? 6.992 -5.129 15.695 1 57.62 272 ASN A C 1
ATOM 2169 O O . ASN A 1 272 ? 8.203 -5.082 15.461 1 57.62 272 ASN A O 1
ATOM 2173 N N . VAL A 1 273 ? 6.531 -5.902 16.703 1 53.16 273 VAL A N 1
ATOM 2174 C CA . VAL A 1 273 ? 7.234 -6.988 17.375 1 53.16 273 VAL A CA 1
ATOM 2175 C C . VAL A 1 273 ? 7.891 -7.898 16.344 1 53.16 273 VAL A C 1
ATOM 2177 O O . VAL A 1 273 ? 9.023 -8.344 16.547 1 53.16 273 VAL A O 1
ATOM 2180 N N . ALA A 1 274 ? 7.246 -8.203 15.211 1 60.19 274 ALA A N 1
ATOM 2181 C CA . ALA A 1 274 ? 7.805 -9.109 14.203 1 60.19 274 ALA A CA 1
ATOM 2182 C C . ALA A 1 274 ? 8.992 -8.469 13.492 1 60.19 274 ALA A C 1
ATOM 2184 O O . ALA A 1 274 ? 9.766 -9.156 12.82 1 60.19 274 ALA A O 1
ATOM 2185 N N . ALA A 1 275 ? 9.25 -7.246 13.828 1 70.31 275 ALA A N 1
ATOM 2186 C CA . ALA A 1 275 ? 10.258 -6.453 13.125 1 70.31 275 ALA A CA 1
ATOM 2187 C C . ALA A 1 275 ? 11.664 -6.953 13.43 1 70.31 275 ALA A C 1
ATOM 2189 O O . ALA A 1 275 ? 12.516 -7.023 12.539 1 70.31 275 ALA A O 1
ATOM 2190 N N . ASP A 1 276 ? 11.789 -7.441 14.609 1 72.06 276 ASP A N 1
ATOM 2191 C CA . ASP A 1 276 ? 13.117 -7.91 14.977 1 72.06 276 ASP A CA 1
ATOM 2192 C C . ASP A 1 276 ? 13.477 -9.195 14.234 1 72.06 276 ASP A C 1
ATOM 2194 O O . ASP A 1 276 ? 14.602 -9.352 13.766 1 72.06 276 ASP A O 1
ATOM 2198 N N . HIS A 1 277 ? 12.555 -10.117 14.164 1 76.56 277 HIS A N 1
ATOM 2199 C CA . HIS A 1 277 ? 12.797 -11.375 13.469 1 76.56 277 HIS A CA 1
ATOM 2200 C C . HIS A 1 277 ? 13.078 -11.141 11.992 1 76.56 277 HIS A C 1
ATOM 2202 O O . HIS A 1 277 ? 14.023 -11.703 11.438 1 76.56 277 HIS A O 1
ATOM 2208 N N . ILE A 1 278 ? 12.344 -10.336 11.367 1 76.44 278 ILE A N 1
ATOM 2209 C CA . ILE A 1 278 ? 12.516 -10.039 9.945 1 76.44 278 ILE A CA 1
ATOM 2210 C C . ILE A 1 278 ? 13.875 -9.383 9.719 1 76.44 278 ILE A C 1
ATOM 2212 O O . ILE A 1 278 ? 14.609 -9.766 8.797 1 76.44 278 ILE A O 1
ATOM 2216 N N . TYR A 1 279 ? 14.164 -8.477 10.547 1 78.31 279 TYR A N 1
ATOM 2217 C CA . TYR A 1 279 ? 15.438 -7.77 10.422 1 78.31 279 TYR A CA 1
ATOM 2218 C C . TYR A 1 279 ? 16.609 -8.734 10.539 1 78.31 279 TYR A C 1
ATOM 2220 O O . TYR A 1 279 ? 17.547 -8.68 9.742 1 78.31 279 TYR A O 1
ATOM 2228 N N . ASN A 1 280 ? 16.531 -9.609 11.453 1 78.19 280 ASN A N 1
ATOM 2229 C CA . ASN A 1 280 ? 17.594 -10.602 11.648 1 78.19 280 ASN A CA 1
ATOM 2230 C C . ASN A 1 280 ? 17.719 -11.523 10.438 1 78.19 280 ASN A C 1
ATOM 2232 O O . ASN A 1 280 ? 18.828 -11.852 10.016 1 78.19 280 ASN A O 1
ATOM 2236 N N . GLN A 1 281 ? 16.641 -11.891 9.945 1 77.38 281 GLN A N 1
ATOM 2237 C CA . GLN A 1 281 ? 16.656 -12.773 8.781 1 77.38 281 GLN A CA 1
ATOM 2238 C C . GLN A 1 281 ? 17.219 -12.047 7.555 1 77.38 281 GLN A C 1
ATOM 2240 O O . GLN A 1 281 ? 17.906 -12.648 6.727 1 77.38 281 GLN A O 1
ATOM 2245 N N . LEU A 1 282 ? 16.891 -10.82 7.41 1 78.44 282 LEU A N 1
ATOM 2246 C CA . LEU A 1 282 ? 17.438 -10.031 6.312 1 78.44 282 LEU A CA 1
ATOM 2247 C C . LEU A 1 282 ? 18.953 -9.906 6.426 1 78.44 282 LEU A C 1
ATOM 2249 O O . LEU A 1 282 ? 19.656 -10.016 5.426 1 78.44 282 LEU A O 1
ATOM 2253 N N . GLN A 1 283 ? 19.406 -9.664 7.645 1 78.56 283 GLN A N 1
ATOM 2254 C CA . GLN A 1 283 ? 20.844 -9.586 7.887 1 78.56 283 GLN A CA 1
ATOM 2255 C C . GLN A 1 283 ? 21.547 -10.898 7.535 1 78.56 283 GLN A C 1
ATOM 2257 O O . GLN A 1 283 ? 22.594 -10.898 6.891 1 78.56 283 GLN A O 1
ATOM 2262 N N . GLN A 1 284 ? 20.938 -11.984 7.953 1 78.81 284 GLN A N 1
ATOM 2263 C CA . GLN A 1 284 ? 21.5 -13.305 7.66 1 78.81 284 GLN A CA 1
ATOM 2264 C C . GLN A 1 284 ? 21.547 -13.555 6.156 1 78.81 284 GLN A C 1
ATOM 2266 O O . GLN A 1 284 ? 22.562 -14.047 5.637 1 78.81 284 GLN A O 1
ATOM 2271 N N . ARG A 1 285 ? 20.531 -13.281 5.531 1 79.81 285 ARG A N 1
ATOM 2272 C CA . ARG A 1 285 ? 20.469 -13.461 4.086 1 79.81 285 ARG A CA 1
ATOM 2273 C C . ARG A 1 285 ? 21.547 -12.656 3.383 1 79.81 285 ARG A C 1
ATOM 2275 O O . ARG A 1 285 ? 22.203 -13.148 2.463 1 79.81 285 ARG A O 1
ATOM 2282 N N . GLN A 1 286 ? 21.641 -11.414 3.781 1 75.5 286 GLN A N 1
ATOM 2283 C CA . GLN A 1 286 ? 22.656 -10.555 3.17 1 75.5 286 GLN A CA 1
ATOM 2284 C C . GLN A 1 286 ? 24.047 -11.094 3.436 1 75.5 286 GLN A C 1
ATOM 2286 O O . GLN A 1 286 ? 24.922 -11.055 2.555 1 75.5 286 GLN A O 1
ATOM 2291 N N . ASN A 1 287 ? 24.297 -11.562 4.633 1 71.81 287 ASN A N 1
ATOM 2292 C CA . ASN A 1 287 ? 25.594 -12.117 4.992 1 71.81 287 ASN A CA 1
ATOM 2293 C C . ASN A 1 287 ? 25.922 -13.352 4.16 1 71.81 287 ASN A C 1
ATOM 2295 O O . ASN A 1 287 ? 27.062 -13.523 3.719 1 71.81 287 ASN A O 1
ATOM 2299 N N . VAL A 1 288 ? 24.969 -14.172 3.963 1 70.25 288 VAL A N 1
ATOM 2300 C CA . VAL A 1 288 ? 25.156 -15.383 3.172 1 70.25 288 VAL A CA 1
ATOM 2301 C C . VAL A 1 288 ? 25.469 -15.008 1.722 1 70.25 288 VAL A C 1
ATOM 2303 O O . VAL A 1 288 ? 26.359 -15.586 1.101 1 70.25 288 VAL A O 1
ATOM 2306 N N . GLN A 1 289 ? 24.734 -14.094 1.23 1 74.25 289 GLN A N 1
ATOM 2307 C CA . GLN A 1 289 ? 24.953 -13.641 -0.139 1 74.25 289 GLN A CA 1
ATOM 2308 C C . GLN A 1 289 ? 26.359 -13.055 -0.308 1 74.25 289 GLN A C 1
ATOM 2310 O O . GLN A 1 289 ? 27.016 -13.281 -1.327 1 74.25 289 GLN A O 1
ATOM 2315 N N . LYS A 1 290 ? 26.719 -12.344 0.675 1 69.25 290 LYS A N 1
ATOM 2316 C CA . LYS A 1 290 ? 28.062 -11.773 0.67 1 69.25 290 LYS A CA 1
ATOM 2317 C C . LYS A 1 290 ? 29.125 -12.875 0.693 1 69.25 290 LYS A C 1
ATOM 2319 O O . LYS A 1 290 ? 30.125 -12.789 -0.014 1 69.25 290 LYS A O 1
ATOM 2324 N N . TYR A 1 291 ? 28.875 -13.805 1.541 1 65.12 291 TYR A N 1
ATOM 2325 C CA . TYR A 1 291 ? 29.812 -14.922 1.669 1 65.12 291 TYR A CA 1
ATOM 2326 C C . TYR A 1 291 ? 30.016 -15.625 0.331 1 65.12 291 TYR A C 1
ATOM 2328 O O . TYR A 1 291 ? 31.141 -15.844 -0.1 1 65.12 291 TYR A O 1
ATOM 2336 N N . TYR A 1 292 ? 28.969 -15.961 -0.342 1 65.12 292 TYR A N 1
ATOM 2337 C CA . TYR A 1 292 ? 29.062 -16.672 -1.611 1 65.12 292 TYR A CA 1
ATOM 2338 C C . TYR A 1 292 ? 29.656 -15.781 -2.697 1 65.12 292 TYR A C 1
ATOM 2340 O O . TYR A 1 292 ? 30.375 -16.25 -3.572 1 65.12 292 TYR A O 1
ATOM 2348 N N . PHE A 1 293 ? 29.375 -14.602 -2.514 1 61.72 293 PHE A N 1
ATOM 2349 C CA . PHE A 1 293 ? 29.969 -13.648 -3.445 1 61.72 293 PHE A CA 1
ATOM 2350 C C . PHE A 1 293 ? 31.469 -13.57 -3.25 1 61.72 293 PHE A C 1
ATOM 2352 O O . PHE A 1 293 ? 32.219 -13.578 -4.219 1 61.72 293 PHE A O 1
ATOM 2359 N N . ASP A 1 294 ? 31.797 -13.391 -2.059 1 63.91 294 ASP A N 1
ATOM 2360 C CA . ASP A 1 294 ? 33.219 -13.336 -1.732 1 63.91 294 ASP A CA 1
ATOM 2361 C C . ASP A 1 294 ? 33.938 -14.617 -2.172 1 63.91 294 ASP A C 1
ATOM 2363 O O . ASP A 1 294 ? 35.062 -14.57 -2.65 1 63.91 294 ASP A O 1
ATOM 2367 N N . GLN A 1 295 ? 33.281 -15.719 -2.119 1 58.91 295 GLN A N 1
ATOM 2368 C CA . GLN A 1 295 ? 33.844 -17 -2.545 1 58.91 295 GLN A CA 1
ATOM 2369 C C . GLN A 1 295 ? 33.969 -17.062 -4.062 1 58.91 295 GLN A C 1
ATOM 2371 O O . GLN A 1 295 ? 34.969 -17.562 -4.578 1 58.91 295 GLN A O 1
ATOM 2376 N N . HIS A 1 296 ? 32.969 -16.516 -4.676 1 56.25 296 HIS A N 1
ATOM 2377 C CA . HIS A 1 296 ? 33 -16.516 -6.137 1 56.25 296 HIS A CA 1
ATOM 2378 C C . HIS A 1 296 ? 34.031 -15.516 -6.664 1 56.25 296 HIS A C 1
ATOM 2380 O O . HIS A 1 296 ? 34.688 -15.773 -7.668 1 56.25 296 HIS A O 1
ATOM 2386 N N . ALA A 1 297 ? 33.906 -14.344 -6.027 1 54.44 297 ALA A N 1
ATOM 2387 C CA . ALA A 1 297 ? 34.906 -13.359 -6.398 1 54.44 297 ALA A CA 1
ATOM 2388 C C . ALA A 1 297 ? 36.344 -13.906 -6.184 1 54.44 297 ALA A C 1
ATOM 2390 O O . ALA A 1 297 ? 37.219 -13.648 -6.984 1 54.44 297 ALA A O 1
ATOM 2391 N N . ARG A 1 298 ? 36.438 -14.688 -5.215 1 50 298 ARG A N 1
ATOM 2392 C CA . ARG A 1 298 ? 37.719 -15.352 -4.965 1 50 298 ARG A CA 1
ATOM 2393 C C . ARG A 1 298 ? 37.969 -16.453 -5.992 1 50 298 ARG A C 1
ATOM 2395 O O . ARG A 1 298 ? 39.094 -16.625 -6.449 1 50 298 ARG A O 1
ATOM 2402 N N . ARG A 1 299 ? 36.938 -17.125 -6.277 1 49.56 299 ARG A N 1
ATOM 2403 C CA . ARG A 1 299 ? 37.094 -18.156 -7.281 1 49.56 299 ARG A CA 1
ATOM 2404 C C . ARG A 1 299 ? 37.344 -17.562 -8.656 1 49.56 299 ARG A C 1
ATOM 2406 O O . ARG A 1 299 ? 38.062 -18.156 -9.477 1 49.56 299 ARG A O 1
ATOM 2413 N N . SER A 1 300 ? 36.594 -16.438 -8.859 1 45.66 300 SER A N 1
ATOM 2414 C CA . SER A 1 300 ? 36.906 -15.75 -10.117 1 45.66 300 SER A CA 1
ATOM 2415 C C . SER A 1 300 ? 38.281 -15.148 -10.102 1 45.66 300 SER A C 1
ATOM 2417 O O . SER A 1 300 ? 38.75 -14.625 -11.117 1 45.66 300 SER A O 1
ATOM 2419 N N . GLU A 1 301 ? 38.75 -14.812 -8.977 1 41.44 301 GLU A N 1
ATOM 2420 C CA . GLU A 1 301 ? 40.188 -14.617 -9 1 41.44 301 GLU A CA 1
ATOM 2421 C C . GLU A 1 301 ? 40.906 -15.875 -9.492 1 41.44 301 GLU A C 1
ATOM 2423 O O . GLU A 1 301 ? 41.125 -16.812 -8.719 1 41.44 301 GLU A O 1
ATOM 2428 N N . LEU A 1 302 ? 40.469 -16.438 -10.594 1 39 302 LEU A N 1
ATOM 2429 C CA . LEU A 1 302 ? 41.125 -17.484 -11.359 1 39 302 LEU A CA 1
ATOM 2430 C C . LEU A 1 302 ? 42.625 -17.438 -11.133 1 39 302 LEU A C 1
ATOM 2432 O O . LEU A 1 302 ? 43.219 -16.359 -11 1 39 302 LEU A O 1
ATOM 2436 N N . PRO A 1 303 ? 43.125 -18.531 -10.695 1 38.28 303 PRO A N 1
ATOM 2437 C CA . PRO A 1 303 ? 44.594 -18.641 -10.594 1 38.28 303 PRO A CA 1
ATOM 2438 C C . PRO A 1 303 ? 45.312 -17.891 -11.703 1 38.28 303 PRO A C 1
ATOM 2440 O O . PRO A 1 303 ? 44.719 -17.625 -12.766 1 38.28 303 PRO A O 1
ATOM 2443 N N . THR A 1 304 ? 46.188 -17.156 -11.391 1 37.84 304 THR A N 1
ATOM 2444 C CA . THR A 1 304 ? 47.156 -16.719 -12.391 1 37.84 304 THR A CA 1
ATOM 2445 C C . THR A 1 304 ? 47.281 -17.734 -13.516 1 37.84 304 THR A C 1
ATOM 2447 O O . THR A 1 304 ? 47.469 -18.922 -13.258 1 37.84 304 THR A O 1
ATOM 2450 N N . LEU A 1 305 ? 46.469 -17.516 -14.641 1 35.81 305 LEU A N 1
ATOM 2451 C CA . LEU A 1 305 ? 46.688 -18.344 -15.828 1 35.81 305 LEU A CA 1
ATOM 2452 C C . LEU A 1 305 ? 48.156 -18.812 -15.906 1 35.81 305 LEU A C 1
ATOM 2454 O O . LEU A 1 305 ? 49.062 -18 -15.875 1 35.81 305 LEU A O 1
ATOM 2458 N N . SER A 1 306 ? 48.344 -19.891 -15.289 1 36.78 306 SER A N 1
ATOM 2459 C CA . SER A 1 306 ? 49.656 -20.438 -15.633 1 36.78 306 SER A CA 1
ATOM 2460 C C . SER A 1 306 ? 49.781 -20.656 -17.141 1 36.78 306 SER A C 1
ATOM 2462 O O . SER A 1 306 ? 48.781 -20.781 -17.844 1 36.78 306 SER A O 1
ATOM 2464 N N . ASN A 1 307 ? 50.906 -20.641 -17.859 1 38.03 307 ASN A N 1
ATOM 2465 C CA . ASN A 1 307 ? 51.375 -20.922 -19.219 1 38.03 307 ASN A CA 1
ATOM 2466 C C . ASN A 1 307 ? 50.844 -22.266 -19.703 1 38.03 307 ASN A C 1
ATOM 2468 O O . ASN A 1 307 ? 50.938 -23.281 -19 1 38.03 307 ASN A O 1
ATOM 2472 N N . GLY A 1 308 ? 49.844 -22.359 -20.688 1 41.75 308 GLY A N 1
ATOM 2473 C CA . GLY A 1 308 ? 49.406 -23.5 -21.484 1 41.75 308 GLY A CA 1
ATOM 2474 C C . GLY A 1 308 ? 47.906 -23.75 -21.406 1 41.75 308 GLY A C 1
ATOM 2475 O O . GLY A 1 308 ? 47.406 -24.688 -22.031 1 41.75 308 GLY A O 1
ATOM 2476 N N . GLN A 1 309 ? 47.219 -23.219 -20.422 1 41.34 309 GLN A N 1
ATOM 2477 C CA . GLN A 1 309 ? 45.906 -23.797 -20.266 1 41.34 309 GLN A CA 1
ATOM 2478 C C . GLN A 1 309 ? 44.875 -23.125 -21.188 1 41.34 309 GLN A C 1
ATOM 2480 O O . GLN A 1 309 ? 44.969 -21.906 -21.422 1 41.34 309 GLN A O 1
ATOM 2485 N N . LYS A 1 310 ? 44.062 -23.828 -21.891 1 43.94 310 LYS A N 1
ATOM 2486 C CA . LYS A 1 310 ? 43.062 -23.484 -22.891 1 43.94 310 LYS A CA 1
ATOM 2487 C C . LYS A 1 310 ? 41.969 -22.609 -22.281 1 43.94 310 LYS A C 1
ATOM 2489 O O . LYS A 1 310 ? 41.406 -22.938 -21.234 1 43.94 310 LYS A O 1
ATOM 2494 N N . SER A 1 311 ? 42.062 -21.297 -22.266 1 45.56 311 SER A N 1
ATOM 2495 C CA . SER A 1 311 ? 41.062 -20.391 -21.75 1 45.56 311 SER A CA 1
ATOM 2496 C C . SER A 1 311 ? 40.125 -19.922 -22.859 1 45.56 311 SER A C 1
ATOM 2498 O O . SER A 1 311 ? 40.469 -20 -24.047 1 45.56 311 SER A O 1
ATOM 2500 N N . ARG A 1 312 ? 38.844 -19.906 -22.656 1 45.38 312 ARG A N 1
ATOM 2501 C CA . ARG A 1 312 ? 37.875 -19.359 -23.625 1 45.38 312 ARG A CA 1
ATOM 2502 C C . ARG A 1 312 ? 37.719 -17.859 -23.422 1 45.38 312 ARG A C 1
ATOM 2504 O O . ARG A 1 312 ? 37.688 -17.375 -22.281 1 45.38 312 ARG A O 1
ATOM 2511 N N . ILE A 1 313 ? 38.219 -17 -24.312 1 46.56 313 ILE A N 1
ATOM 2512 C CA . ILE A 1 313 ? 38.094 -15.555 -24.297 1 46.56 313 ILE A CA 1
ATOM 2513 C C . ILE A 1 313 ? 36.844 -15.125 -25.016 1 46.56 313 ILE A C 1
ATOM 2515 O O . ILE A 1 313 ? 36.531 -15.648 -26.094 1 46.56 313 ILE A O 1
ATOM 2519 N N . LEU A 1 314 ? 36.031 -14.391 -24.375 1 45.16 314 LEU A N 1
ATOM 2520 C CA . LEU A 1 314 ? 34.875 -13.766 -25.016 1 45.16 314 LEU A CA 1
ATOM 2521 C C . LEU A 1 314 ? 35.312 -12.719 -26.031 1 45.16 314 LEU A C 1
ATOM 2523 O O . LEU A 1 314 ? 36.125 -11.836 -25.703 1 45.16 314 LEU A O 1
ATOM 2527 N N . ASP A 1 315 ? 35.094 -12.898 -27.266 1 48 315 ASP A N 1
ATOM 2528 C CA . ASP A 1 315 ? 35.375 -11.938 -28.328 1 48 315 ASP A CA 1
ATOM 2529 C C . ASP A 1 315 ? 34.5 -10.695 -28.219 1 48 315 ASP A C 1
ATOM 2531 O O . ASP A 1 315 ? 33.281 -10.805 -28.203 1 48 315 ASP A O 1
ATOM 2535 N N . PRO A 1 316 ? 35.125 -9.633 -27.828 1 50.22 316 PRO A N 1
ATOM 2536 C CA . PRO A 1 316 ? 34.312 -8.406 -27.688 1 50.22 316 PRO A CA 1
ATOM 2537 C C . PRO A 1 316 ? 33.438 -8.117 -28.891 1 50.22 316 PRO A C 1
ATOM 2539 O O . PRO A 1 316 ? 32.469 -7.387 -28.797 1 50.22 316 PRO A O 1
ATOM 2542 N N . GLY A 1 317 ? 33.781 -8.414 -30.078 1 49.19 317 GLY A N 1
ATOM 2543 C CA . GLY A 1 317 ? 33.031 -8.141 -31.297 1 49.19 317 GLY A CA 1
ATOM 2544 C C . GLY A 1 317 ? 31.797 -9.016 -31.422 1 49.19 317 GLY A C 1
ATOM 2545 O O . GLY A 1 317 ? 30.672 -8.508 -31.594 1 49.19 317 GLY A O 1
ATOM 2546 N N . THR A 1 318 ? 31.906 -10.328 -31.359 1 49.59 318 THR A N 1
ATOM 2547 C CA . THR A 1 318 ? 30.828 -11.234 -31.734 1 49.59 318 THR A CA 1
ATOM 2548 C C . THR A 1 318 ? 30.141 -11.781 -30.484 1 49.59 318 THR A C 1
ATOM 2550 O O . THR A 1 318 ? 29.094 -12.43 -30.594 1 49.59 318 THR A O 1
ATOM 2553 N N . ARG A 1 319 ? 30.594 -11.273 -29.266 1 48.19 319 ARG A N 1
ATOM 2554 C CA . ARG A 1 319 ? 30.094 -11.641 -27.953 1 48.19 319 ARG A CA 1
ATOM 2555 C C . ARG A 1 319 ? 29.906 -13.148 -27.828 1 48.19 319 ARG A C 1
ATOM 2557 O O . ARG A 1 319 ? 29.016 -13.617 -27.109 1 48.19 319 ARG A O 1
ATOM 2564 N N . LEU A 1 320 ? 30.438 -13.977 -28.641 1 45.38 320 LEU A N 1
ATOM 2565 C CA . LEU A 1 320 ? 30.484 -15.43 -28.578 1 45.38 320 LEU A CA 1
ATOM 2566 C C . LEU A 1 320 ? 31.766 -15.906 -27.906 1 45.38 320 LEU A C 1
ATOM 2568 O O . LEU A 1 320 ? 32.812 -15.258 -28.016 1 45.38 320 LEU A O 1
ATOM 2572 N N . TRP A 1 321 ? 31.672 -16.922 -26.906 1 45.78 321 TRP A N 1
ATOM 2573 C CA . TRP A 1 321 ? 32.812 -17.5 -26.234 1 45.78 321 TRP A CA 1
ATOM 2574 C C . TRP A 1 321 ? 33.656 -18.328 -27.188 1 45.78 321 TRP A C 1
ATOM 2576 O O . TRP A 1 321 ? 33.125 -19.203 -27.891 1 45.78 321 TRP A O 1
ATOM 2586 N N . LYS A 1 322 ? 34.719 -17.828 -27.703 1 50.34 322 LYS A N 1
ATOM 2587 C CA . LYS A 1 322 ? 35.656 -18.562 -28.547 1 50.34 322 LYS A CA 1
ATOM 2588 C C . LYS A 1 322 ? 36.781 -19.188 -27.719 1 50.34 322 LYS A C 1
ATOM 2590 O O . LYS A 1 322 ? 37.188 -18.641 -26.688 1 50.34 322 LYS A O 1
ATOM 2595 N N . PRO A 1 323 ? 37.094 -20.469 -27.906 1 47.94 323 PRO A N 1
ATOM 2596 C CA . PRO A 1 323 ? 38.219 -21.109 -27.234 1 47.94 323 PRO A CA 1
ATOM 2597 C C . PRO A 1 323 ? 39.531 -20.344 -27.453 1 47.94 323 PRO A C 1
ATOM 2599 O O . PRO A 1 323 ? 39.781 -19.828 -28.547 1 47.94 323 PRO A O 1
ATOM 2602 N N . ALA A 1 324 ? 40 -19.453 -26.547 1 45.69 324 ALA A N 1
ATOM 2603 C CA . ALA A 1 324 ? 41.281 -18.797 -26.797 1 45.69 324 ALA A CA 1
ATOM 2604 C C . ALA A 1 324 ? 42.375 -19.422 -25.953 1 45.69 324 ALA A C 1
ATOM 2606 O O . ALA A 1 324 ? 42.125 -19.953 -24.859 1 45.69 324 ALA A O 1
ATOM 2607 N N . THR A 1 325 ? 43.312 -20 -26.562 1 42.62 325 THR A N 1
ATOM 2608 C CA . THR A 1 325 ? 44.531 -20.516 -25.953 1 42.62 325 THR A CA 1
ATOM 2609 C C . THR A 1 325 ? 45.375 -19.375 -25.359 1 42.62 325 THR A C 1
ATOM 2611 O O . THR A 1 325 ? 45.625 -18.375 -26.031 1 42.62 325 THR A O 1
ATOM 2614 N N . VAL A 1 326 ? 45.375 -19.281 -24.078 1 43.5 326 VAL A N 1
ATOM 2615 C CA . VAL A 1 326 ? 46.219 -18.281 -23.438 1 43.5 326 VAL A CA 1
ATOM 2616 C C . VAL A 1 326 ? 47.688 -18.5 -23.844 1 43.5 326 VAL A C 1
ATOM 2618 O O . VAL A 1 326 ? 48.25 -19.578 -23.609 1 43.5 326 VAL A O 1
ATOM 2621 N N . VAL A 1 327 ? 48.062 -18.062 -24.984 1 40.84 327 VAL A N 1
ATOM 2622 C CA . VAL A 1 327 ? 49.5 -18.125 -25.312 1 40.84 327 VAL A CA 1
ATOM 2623 C C . VAL A 1 327 ? 50.312 -17.281 -24.344 1 40.84 327 VAL A C 1
ATOM 2625 O O . VAL A 1 327 ? 49.875 -16.188 -23.953 1 40.84 327 VAL A O 1
ATOM 2628 N N . ALA A 1 328 ? 51.281 -17.922 -23.672 1 40.41 328 ALA A N 1
ATOM 2629 C CA . ALA A 1 328 ? 52.344 -17.391 -22.828 1 40.41 328 ALA A CA 1
ATOM 2630 C C . ALA A 1 328 ? 53.031 -16.172 -23.469 1 40.41 328 ALA A C 1
ATOM 2632 O O . ALA A 1 328 ? 53.594 -16.281 -24.547 1 40.41 328 ALA A O 1
ATOM 2633 N N . GLY A 1 329 ? 52.281 -15.062 -23.594 1 32.78 329 GLY A N 1
ATOM 2634 C CA . GLY A 1 329 ? 53.25 -14.078 -24.062 1 32.78 329 GLY A CA 1
ATOM 2635 C C . GLY A 1 329 ? 54.562 -14.109 -23.281 1 32.78 329 GLY A C 1
ATOM 2636 O O . GLY A 1 329 ? 54.594 -14.609 -22.156 1 32.78 329 GLY A O 1
ATOM 2637 N N . ALA A 1 330 ? 55.75 -13.742 -23.969 1 31.25 330 ALA A N 1
ATOM 2638 C CA . ALA A 1 330 ? 57.156 -13.57 -23.641 1 31.25 330 ALA A CA 1
ATOM 2639 C C . ALA A 1 330 ? 57.312 -12.797 -22.328 1 31.25 330 ALA A C 1
ATOM 2641 O O . ALA A 1 330 ? 56.625 -11.797 -22.094 1 31.25 330 ALA A O 1
ATOM 2642 N N . GLY A 1 331 ? 58.031 -13.336 -21.266 1 24.19 331 GLY A N 1
ATOM 2643 C CA . GLY A 1 331 ? 58.906 -12.484 -20.469 1 24.19 331 GLY A CA 1
ATOM 2644 C C . GLY A 1 331 ? 59.656 -11.477 -21.312 1 24.19 331 GLY A C 1
ATOM 2645 O O . GLY A 1 331 ? 59.906 -11.703 -22.5 1 24.19 331 GLY A O 1
ATOM 2646 N N . MET B 1 1 ? -14.523 -38.625 -4.914 1 67.5 1 MET B N 1
ATOM 2647 C CA . MET B 1 1 ? -13.281 -38.688 -4.156 1 67.5 1 MET B CA 1
ATOM 2648 C C . MET B 1 1 ? -13.219 -37.625 -3.078 1 67.5 1 MET B C 1
ATOM 2650 O O . MET B 1 1 ? -13.016 -37.938 -1.901 1 67.5 1 MET B O 1
ATOM 2654 N N . LEU B 1 2 ? -13.672 -36.406 -3.355 1 75.25 2 LEU B N 1
ATOM 2655 C CA . LEU B 1 2 ? -13.57 -35.344 -2.379 1 75.25 2 LEU B CA 1
ATOM 2656 C C . LEU B 1 2 ? -14.594 -35.531 -1.261 1 75.25 2 LEU B C 1
ATOM 2658 O O . LEU B 1 2 ? -14.289 -35.281 -0.091 1 75.25 2 LEU B O 1
ATOM 2662 N N . SER B 1 3 ? -15.688 -36.125 -1.665 1 80.75 3 SER B N 1
ATOM 2663 C CA . SER B 1 3 ? -16.719 -36.344 -0.658 1 80.75 3 SER B CA 1
ATOM 2664 C C . SER B 1 3 ? -16.297 -37.406 0.353 1 80.75 3 SER B C 1
ATOM 2666 O O . SER B 1 3 ? -16.5 -37.219 1.557 1 80.75 3 SER B O 1
ATOM 2668 N N . ALA B 1 4 ? -15.734 -38.438 -0.219 1 87.31 4 ALA B N 1
ATOM 2669 C CA . ALA B 1 4 ? -15.273 -39.5 0.647 1 87.31 4 ALA B CA 1
ATOM 2670 C C . ALA B 1 4 ? -14.156 -39.031 1.569 1 87.31 4 ALA B C 1
ATOM 2672 O O . ALA B 1 4 ? -14.094 -39.406 2.738 1 87.31 4 ALA B O 1
ATOM 2673 N N . LEU B 1 5 ? -13.344 -38.281 1.018 1 90.12 5 LEU B N 1
ATOM 2674 C CA . LEU B 1 5 ? -12.234 -37.719 1.801 1 90.12 5 LEU B CA 1
ATOM 2675 C C . LEU B 1 5 ? -12.75 -36.844 2.922 1 90.12 5 LEU B C 1
ATOM 2677 O O . LEU B 1 5 ? -12.297 -36.938 4.062 1 90.12 5 LEU B O 1
ATOM 2681 N N . VAL B 1 6 ? -13.695 -36 2.613 1 90.5 6 VAL B N 1
ATOM 2682 C CA . VAL B 1 6 ? -14.297 -35.094 3.598 1 90.5 6 VAL B CA 1
ATOM 2683 C C . VAL B 1 6 ? -14.898 -35.938 4.738 1 90.5 6 VAL B C 1
ATOM 2685 O O . VAL B 1 6 ? -14.711 -35.594 5.91 1 90.5 6 VAL B O 1
ATOM 2688 N N . GLU B 1 7 ? -15.516 -36.969 4.402 1 89.44 7 GLU B N 1
ATOM 2689 C CA . GLU B 1 7 ? -16.188 -37.812 5.383 1 89.44 7 GLU B CA 1
ATOM 2690 C C . GLU B 1 7 ? -15.172 -38.438 6.34 1 89.44 7 GLU B C 1
ATOM 2692 O O . GLU B 1 7 ? -15.391 -38.438 7.555 1 89.44 7 GLU B O 1
ATOM 2697 N N . VAL B 1 8 ? -14.164 -38.938 5.754 1 91.38 8 VAL B N 1
ATOM 2698 C CA . VAL B 1 8 ? -13.18 -39.656 6.582 1 91.38 8 VAL B CA 1
ATOM 2699 C C . VAL B 1 8 ? -12.461 -38.656 7.48 1 91.38 8 VAL B C 1
ATOM 2701 O O . VAL B 1 8 ? -12.094 -38.969 8.617 1 91.38 8 VAL B O 1
ATOM 2704 N N . ILE B 1 9 ? -12.242 -37.438 7.031 1 91.19 9 ILE B N 1
ATOM 2705 C CA . ILE B 1 9 ? -11.586 -36.406 7.82 1 91.19 9 ILE B CA 1
ATOM 2706 C C . ILE B 1 9 ? -12.469 -36.031 9.008 1 91.19 9 ILE B C 1
ATOM 2708 O O . ILE B 1 9 ? -11.969 -35.844 10.125 1 91.19 9 ILE B O 1
ATOM 2712 N N . ILE B 1 10 ? -13.734 -35.969 8.773 1 89.19 10 ILE B N 1
ATOM 2713 C CA . ILE B 1 10 ? -14.68 -35.5 9.789 1 89.19 10 ILE B CA 1
ATOM 2714 C C . ILE B 1 10 ? -14.953 -36.656 10.773 1 89.19 10 ILE B C 1
ATOM 2716 O O . ILE B 1 10 ? -14.977 -36.438 11.984 1 89.19 10 ILE B O 1
ATOM 2720 N N . THR B 1 11 ? -15.133 -37.875 10.328 1 90.5 11 THR B N 1
ATOM 2721 C CA . THR B 1 11 ? -15.555 -39 11.156 1 90.5 11 THR B CA 1
ATOM 2722 C C . THR B 1 11 ? -14.352 -39.656 11.805 1 90.5 11 THR B C 1
ATOM 2724 O O . THR B 1 11 ? -14.484 -40.344 12.828 1 90.5 11 THR B O 1
ATOM 2727 N N . GLY B 1 12 ? -13.195 -39.5 11.125 1 91.25 12 GLY B N 1
ATOM 2728 C CA . GLY B 1 12 ? -12 -40.156 11.648 1 91.25 12 GLY B CA 1
ATOM 2729 C C . GLY B 1 12 ? -11.414 -41.188 10.719 1 91.25 12 GLY B C 1
ATOM 2730 O O . GLY B 1 12 ? -12.156 -41.906 10.031 1 91.25 12 GLY B O 1
ATOM 2731 N N . TRP B 1 13 ? -10.18 -41.375 10.742 1 91.12 13 TRP B N 1
ATOM 2732 C CA . TRP B 1 13 ? -9.461 -42.312 9.906 1 91.12 13 TRP B CA 1
ATOM 2733 C C . TRP B 1 13 ? -9.414 -43.688 10.562 1 91.12 13 TRP B C 1
ATOM 2735 O O . TRP B 1 13 ? -9.375 -43.812 11.797 1 91.12 13 TRP B O 1
ATOM 2745 N N . PRO B 1 14 ? -9.453 -44.719 9.758 1 91.62 14 PRO B N 1
ATOM 2746 C CA . PRO B 1 14 ? -9.242 -46.062 10.32 1 91.62 14 PRO B CA 1
ATOM 2747 C C . PRO B 1 14 ? -7.855 -46.219 10.938 1 91.62 14 PRO B C 1
ATOM 2749 O O . PRO B 1 14 ? -6.977 -45.375 10.727 1 91.62 14 PRO B O 1
ATOM 2752 N N . ASP B 1 15 ? -7.699 -47.312 11.664 1 90.81 15 ASP B N 1
ATOM 2753 C CA . ASP B 1 15 ? -6.453 -47.531 12.391 1 90.81 15 ASP B CA 1
ATOM 2754 C C . ASP B 1 15 ? -5.352 -48.031 11.453 1 90.81 15 ASP B C 1
ATOM 2756 O O . ASP B 1 15 ? -4.168 -47.844 11.719 1 90.81 15 ASP B O 1
ATOM 2760 N N . SER B 1 16 ? -5.789 -48.656 10.312 1 92.62 16 SER B N 1
ATOM 2761 C CA . SER B 1 16 ? -4.816 -49.219 9.367 1 92.62 16 SER B CA 1
ATOM 2762 C C . SER B 1 16 ? -5.086 -48.719 7.949 1 92.62 16 SER B C 1
ATOM 2764 O O . SER B 1 16 ? -6.242 -48.562 7.551 1 92.62 16 SER B O 1
ATOM 2766 N N . ILE B 1 17 ? -3.996 -48.5 7.207 1 92 17 ILE B N 1
ATOM 2767 C CA . ILE B 1 17 ? -4.09 -48 5.836 1 92 17 ILE B CA 1
ATOM 2768 C C . ILE B 1 17 ? -4.832 -49 4.973 1 92 17 ILE B C 1
ATOM 2770 O O . ILE B 1 17 ? -5.492 -48.656 4 1 92 17 ILE B O 1
ATOM 2774 N N . LYS B 1 18 ? -4.816 -50.281 5.352 1 92.69 18 LYS B N 1
ATOM 2775 C CA . LYS B 1 18 ? -5.457 -51.344 4.582 1 92.69 18 LYS B CA 1
ATOM 2776 C C . LYS B 1 18 ? -6.977 -51.188 4.578 1 92.69 18 LYS B C 1
ATOM 2778 O O . LYS B 1 18 ? -7.652 -51.656 3.662 1 92.69 18 LYS B O 1
ATOM 2783 N N . GLU B 1 19 ? -7.48 -50.5 5.57 1 92.12 19 GLU B N 1
ATOM 2784 C CA . GLU B 1 19 ? -8.922 -50.281 5.723 1 92.12 19 GLU B CA 1
ATOM 2785 C C . GLU B 1 19 ? -9.383 -49.031 4.988 1 92.12 19 GLU B C 1
ATOM 2787 O O . GLU B 1 19 ? -10.586 -48.781 4.887 1 92.12 19 GLU B O 1
ATOM 2792 N N . VAL B 1 20 ? -8.414 -48.344 4.547 1 91.19 20 VAL B N 1
ATOM 2793 C CA . VAL B 1 20 ? -8.742 -47.094 3.861 1 91.19 20 VAL B CA 1
ATOM 2794 C C . VAL B 1 20 ? -9.047 -47.375 2.393 1 91.19 20 VAL B C 1
ATOM 2796 O O . VAL B 1 20 ? -8.383 -48.219 1.764 1 91.19 20 VAL B O 1
ATOM 2799 N N . GLN B 1 21 ? -10.055 -46.75 1.878 1 90.88 21 GLN B N 1
ATOM 2800 C CA . GLN B 1 21 ? -10.352 -46.844 0.453 1 90.88 21 GLN B CA 1
ATOM 2801 C C . GLN B 1 21 ? -9.117 -46.531 -0.391 1 90.88 21 GLN B C 1
ATOM 2803 O O . GLN B 1 21 ? -8.359 -45.625 -0.073 1 90.88 21 GLN B O 1
ATOM 2808 N N . PRO B 1 22 ? -8.922 -47.281 -1.466 1 89.5 22 PRO B N 1
ATOM 2809 C CA . PRO B 1 22 ? -7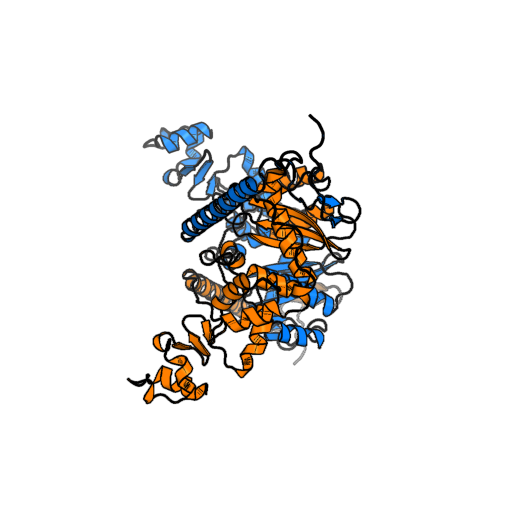.699 -47.156 -2.266 1 89.5 22 PRO B CA 1
ATOM 2810 C C . PRO B 1 22 ? -7.457 -45.719 -2.74 1 89.5 22 PRO B C 1
ATOM 2812 O O . PRO B 1 22 ? -6.32 -45.25 -2.721 1 89.5 22 PRO B O 1
ATOM 2815 N N . ASP B 1 23 ? -8.461 -45.031 -3.107 1 86.88 23 ASP B N 1
ATOM 2816 C CA . ASP B 1 23 ? -8.328 -43.688 -3.674 1 86.88 23 ASP B CA 1
ATOM 2817 C C . ASP B 1 23 ? -7.941 -42.688 -2.602 1 86.88 23 ASP B C 1
ATOM 2819 O O . ASP B 1 23 ? -7.441 -41.594 -2.914 1 86.88 23 ASP B O 1
ATOM 2823 N N . LEU B 1 24 ? -8.117 -43.094 -1.374 1 91.12 24 LEU B N 1
ATOM 2824 C CA . LEU B 1 24 ? -7.844 -42.188 -0.275 1 91.12 24 LEU B CA 1
ATOM 2825 C C . LEU B 1 24 ? -6.488 -42.469 0.356 1 91.12 24 LEU B C 1
ATOM 2827 O O . LEU B 1 24 ? -5.996 -41.688 1.173 1 91.12 24 LEU B O 1
ATOM 2831 N N . ARG B 1 25 ? -5.895 -43.5 -0.053 1 90.75 25 ARG B N 1
ATOM 2832 C CA . ARG B 1 25 ? -4.648 -43.938 0.57 1 90.75 25 ARG B CA 1
ATOM 2833 C C . ARG B 1 25 ? -3.533 -42.938 0.328 1 90.75 25 ARG B C 1
ATOM 2835 O O . ARG B 1 25 ? -2.572 -42.875 1.098 1 90.75 25 ARG B O 1
ATOM 2842 N N . GLN B 1 26 ? -3.693 -42.188 -0.728 1 88.62 26 GLN B N 1
ATOM 2843 C CA . GLN B 1 26 ? -2.676 -41.188 -1.065 1 88.62 26 GLN B CA 1
ATOM 2844 C C . GLN B 1 26 ? -2.588 -40.094 0.005 1 88.62 26 GLN B C 1
ATOM 2846 O O . GLN B 1 26 ? -1.568 -39.406 0.119 1 88.62 26 GLN B O 1
ATOM 2851 N N . PHE B 1 27 ? -3.594 -40 0.797 1 91.62 27 PHE B N 1
ATOM 2852 C CA . PHE B 1 27 ? -3.652 -38.938 1.807 1 91.62 27 PHE B CA 1
ATOM 2853 C C . PHE B 1 27 ? -3.211 -39.469 3.166 1 91.62 27 PHE B C 1
ATOM 2855 O O . PHE B 1 27 ? -3.15 -38.719 4.141 1 91.62 27 PHE B O 1
ATOM 2862 N N . TRP B 1 28 ? -2.799 -40.656 3.283 1 91.5 28 TRP B N 1
ATOM 2863 C CA . TRP B 1 28 ? -2.568 -41.375 4.543 1 91.5 28 TRP B CA 1
ATOM 2864 C C . TRP B 1 28 ? -1.386 -40.75 5.293 1 91.5 28 TRP B C 1
ATOM 2866 O O . TRP B 1 28 ? -1.449 -40.562 6.508 1 91.5 28 TRP B O 1
ATOM 2876 N N . SER B 1 29 ? -0.379 -40.438 4.551 1 89.06 29 SER B N 1
ATOM 2877 C CA . SER B 1 29 ? 0.879 -40.031 5.172 1 89.06 29 SER B CA 1
ATOM 2878 C C . SER B 1 29 ? 0.736 -38.688 5.887 1 89.06 29 SER B C 1
ATOM 2880 O O . SER B 1 29 ? 1.499 -38.406 6.809 1 89.06 29 SER B O 1
ATOM 2882 N N . TYR B 1 30 ? -0.196 -37.875 5.461 1 90.56 30 TYR B N 1
ATOM 2883 C CA . TYR B 1 30 ? -0.374 -36.562 6.102 1 90.56 30 TYR B CA 1
ATOM 2884 C C . TYR B 1 30 ? -1.815 -36.375 6.559 1 90.56 30 TYR B C 1
ATOM 2886 O O . TYR B 1 30 ? -2.299 -35.25 6.652 1 90.56 30 TYR B O 1
ATOM 2894 N N . ARG B 1 31 ? -2.447 -37.375 6.844 1 90.94 31 ARG B N 1
ATOM 2895 C CA . ARG B 1 31 ? -3.865 -37.406 7.184 1 90.94 31 ARG B CA 1
ATOM 2896 C C . ARG B 1 31 ? -4.141 -36.594 8.438 1 90.94 31 ARG B C 1
ATOM 2898 O O . ARG B 1 31 ? -5.203 -35.969 8.562 1 90.94 31 ARG B O 1
ATOM 2905 N N . ASP B 1 32 ? -3.219 -36.5 9.336 1 91 32 ASP B N 1
ATOM 2906 C CA . ASP B 1 32 ? -3.404 -35.812 10.602 1 91 32 ASP B CA 1
ATOM 2907 C C . ASP B 1 32 ? -3.393 -34.281 10.414 1 91 32 ASP B C 1
ATOM 2909 O O . ASP B 1 32 ? -3.826 -33.531 11.297 1 91 32 ASP B O 1
ATOM 2913 N N . GLU B 1 33 ? -2.902 -33.875 9.273 1 92.62 33 GLU B N 1
ATOM 2914 C CA . GLU B 1 33 ? -2.809 -32.469 9 1 92.62 33 GLU B CA 1
ATOM 2915 C C . GLU B 1 33 ? -4.023 -31.969 8.219 1 92.62 33 GLU B C 1
ATOM 2917 O O . GLU B 1 33 ? -4.168 -30.766 7.977 1 92.62 33 GLU B O 1
ATOM 2922 N N . LEU B 1 34 ? -4.883 -32.875 7.883 1 92.56 34 LEU B N 1
ATOM 2923 C CA . LEU B 1 34 ? -6.004 -32.531 7.016 1 92.56 34 LEU B CA 1
ATOM 2924 C C . LEU B 1 34 ? -7.191 -32.031 7.832 1 92.56 34 LEU B C 1
ATOM 2926 O O . LEU B 1 34 ? -7.531 -32.625 8.859 1 92.56 34 LEU B O 1
ATOM 2930 N N . THR B 1 35 ? -7.707 -30.922 7.414 1 91.56 35 THR B N 1
ATOM 2931 C CA . THR B 1 35 ? -8.922 -30.359 8 1 91.56 35 THR B CA 1
ATOM 2932 C C . THR B 1 35 ? -9.891 -29.922 6.91 1 91.56 35 THR B C 1
ATOM 2934 O O . THR B 1 35 ? -9.516 -29.812 5.742 1 91.56 35 THR B O 1
ATOM 2937 N N . VAL B 1 36 ? -11.133 -29.859 7.297 1 90.62 36 VAL B N 1
ATOM 2938 C CA . VAL B 1 36 ? -12.148 -29.359 6.375 1 90.62 36 VAL B CA 1
ATOM 2939 C C . VAL B 1 36 ? -12.742 -28.062 6.906 1 90.62 36 VAL B C 1
ATOM 2941 O O . VAL B 1 36 ? -13.18 -27.984 8.055 1 90.62 36 VAL B O 1
ATOM 2944 N N . CYS B 1 37 ? -12.602 -27 6.062 1 85.75 37 CYS B N 1
ATOM 2945 C CA . CYS B 1 37 ? -13.172 -25.688 6.398 1 85.75 37 CYS B CA 1
ATOM 2946 C C . CYS B 1 37 ? -14.016 -25.156 5.246 1 85.75 37 CYS B C 1
ATOM 2948 O O . CYS B 1 37 ? -13.492 -24.891 4.16 1 85.75 37 CYS B O 1
ATOM 2950 N N . ASP B 1 38 ? -15.289 -24.938 5.457 1 82.19 38 ASP B N 1
ATOM 2951 C CA . ASP B 1 38 ? -16.219 -24.391 4.461 1 82.19 38 ASP B CA 1
ATOM 2952 C C . ASP B 1 38 ? -16.156 -25.203 3.166 1 82.19 38 ASP B C 1
ATOM 2954 O O . ASP B 1 38 ? -16.031 -24.625 2.08 1 82.19 38 ASP B O 1
ATOM 2958 N N . GLY B 1 39 ? -16 -26.484 3.303 1 83.25 39 GLY B N 1
ATOM 2959 C CA . GLY B 1 39 ? -16.062 -27.391 2.164 1 83.25 39 GLY B CA 1
ATOM 2960 C C . GLY B 1 39 ? -14.727 -27.531 1.445 1 83.25 39 GLY B C 1
ATOM 2961 O O . GLY B 1 39 ? -14.633 -28.25 0.443 1 83.25 39 GLY B O 1
ATOM 2962 N N . VAL B 1 40 ? -13.773 -26.906 1.992 1 89.75 40 VAL B N 1
ATOM 2963 C CA . VAL B 1 40 ? -12.453 -26.969 1.377 1 89.75 40 VAL B CA 1
ATOM 2964 C C . VAL B 1 40 ? -11.508 -27.797 2.258 1 89.75 40 VAL B C 1
ATOM 2966 O O . VAL B 1 40 ? -11.523 -27.656 3.482 1 89.75 40 VAL B O 1
ATOM 2969 N N . ILE B 1 41 ? -10.789 -28.688 1.652 1 92.38 41 ILE B N 1
ATOM 2970 C CA . ILE B 1 41 ? -9.852 -29.531 2.395 1 92.38 41 ILE B CA 1
ATOM 2971 C C . ILE B 1 41 ? -8.508 -28.797 2.525 1 92.38 41 ILE B C 1
ATOM 2973 O O . ILE B 1 41 ? -7.961 -28.312 1.536 1 92.38 41 ILE B O 1
ATOM 2977 N N . LEU B 1 42 ? -8.016 -28.734 3.729 1 92.88 42 LEU B N 1
ATOM 2978 C CA . LEU B 1 42 ? -6.766 -28.031 4 1 92.88 42 LEU B CA 1
ATOM 2979 C C . LEU B 1 42 ? -5.723 -28.984 4.582 1 92.88 42 LEU B C 1
ATOM 2981 O O . LEU B 1 42 ? -6.059 -29.875 5.363 1 92.88 42 LEU B O 1
ATOM 2985 N N . LYS B 1 43 ? -4.621 -28.891 4.172 1 93.25 43 LYS B N 1
ATOM 2986 C CA . LYS B 1 43 ? -3.443 -29.391 4.875 1 93.25 43 LYS B CA 1
ATOM 2987 C C . LYS B 1 43 ? -2.717 -28.266 5.602 1 93.25 43 LYS B C 1
ATOM 2989 O O . LYS B 1 43 ? -1.912 -27.547 5.004 1 93.25 43 LYS B O 1
ATOM 2994 N N . GLY B 1 44 ? -2.967 -28.125 6.84 1 87.81 44 GLY B N 1
ATOM 2995 C CA . GLY B 1 44 ? -2.586 -26.875 7.484 1 87.81 44 GLY B CA 1
ATOM 2996 C C . GLY B 1 44 ? -3.354 -25.672 6.961 1 87.81 44 GLY B C 1
ATOM 2997 O O . GLY B 1 44 ? -4.578 -25.609 7.094 1 87.81 44 GLY B O 1
ATOM 2998 N N . PHE B 1 45 ? -2.586 -24.828 6.305 1 87.06 45 PHE B N 1
ATOM 2999 C CA . PHE B 1 45 ? -3.27 -23.672 5.746 1 87.06 45 PHE B CA 1
ATOM 3000 C C . PHE B 1 45 ? -3.326 -23.75 4.227 1 87.06 45 PHE B C 1
ATOM 3002 O O . PHE B 1 45 ? -3.898 -22.875 3.572 1 87.06 45 PHE B O 1
ATOM 3009 N N . GLN B 1 46 ? -2.756 -24.859 3.732 1 93.56 46 GLN B N 1
ATOM 3010 C CA . GLN B 1 46 ? -2.725 -25.031 2.283 1 93.56 46 GLN B CA 1
ATOM 3011 C C . GLN B 1 46 ? -4.004 -25.703 1.779 1 93.56 46 GLN B C 1
ATOM 3013 O O . GLN B 1 46 ? -4.504 -26.641 2.396 1 93.56 46 GLN B O 1
ATOM 3018 N N . VAL B 1 47 ? -4.414 -25.234 0.729 1 95.06 47 VAL B N 1
ATOM 3019 C CA . VAL B 1 47 ? -5.582 -25.844 0.101 1 95.06 47 VAL B CA 1
ATOM 3020 C C . VAL B 1 47 ? -5.16 -27.094 -0.671 1 95.06 47 VAL B C 1
ATOM 3022 O O . VAL B 1 47 ? -4.273 -27.031 -1.525 1 95.06 47 VAL B O 1
ATOM 3025 N N . VAL B 1 48 ? -5.828 -28.172 -0.334 1 94.81 48 VAL B N 1
ATOM 3026 C CA . VAL B 1 48 ? -5.551 -29.406 -1.066 1 94.81 48 VAL B CA 1
ATOM 3027 C C . VAL B 1 48 ? -6.293 -29.391 -2.4 1 94.81 48 VAL B C 1
ATOM 3029 O O . VAL B 1 48 ? -7.523 -29.297 -2.432 1 94.81 48 VAL B O 1
ATOM 3032 N N . ILE B 1 49 ? -5.535 -29.547 -3.486 1 95.38 49 ILE B N 1
ATOM 3033 C CA . ILE B 1 49 ? -6.102 -29.359 -4.816 1 95.38 49 ILE B CA 1
ATOM 3034 C C . ILE B 1 49 ? -6.434 -30.719 -5.43 1 95.38 49 ILE B C 1
ATOM 3036 O O . ILE B 1 49 ? -5.57 -31.594 -5.531 1 95.38 49 ILE B O 1
ATOM 3040 N N . PRO B 1 50 ? -7.656 -30.875 -5.863 1 92.12 50 PRO B N 1
ATOM 3041 C CA . PRO B 1 50 ? -8.016 -32.094 -6.559 1 92.12 50 PRO B CA 1
ATOM 3042 C C . PRO B 1 50 ? -7.266 -32.281 -7.875 1 92.12 50 PRO B C 1
ATOM 3044 O O . PRO B 1 50 ? -6.863 -31.297 -8.5 1 92.12 50 PRO B O 1
ATOM 3047 N N . LYS B 1 51 ? -7.164 -33.469 -8.289 1 92.5 51 LYS B N 1
ATOM 3048 C CA . LYS B 1 51 ? -6.375 -33.844 -9.461 1 92.5 51 LYS B CA 1
ATOM 3049 C C . LYS B 1 51 ? -6.836 -33.094 -10.695 1 92.5 51 LYS B C 1
ATOM 3051 O O . LYS B 1 51 ? -6.012 -32.594 -11.469 1 92.5 51 LYS B O 1
ATOM 3056 N N . GLN B 1 52 ? -8.094 -32.938 -10.812 1 93.19 52 GLN B N 1
ATOM 3057 C CA . GLN B 1 52 ? -8.68 -32.344 -12.008 1 93.19 52 GLN B CA 1
ATOM 3058 C C . GLN B 1 52 ? -8.32 -30.844 -12.109 1 93.19 52 GLN B C 1
ATOM 3060 O O . GLN B 1 52 ? -8.383 -30.266 -13.195 1 93.19 52 GLN B O 1
ATOM 3065 N N . MET B 1 53 ? -7.934 -30.203 -11.008 1 95.75 53 MET B N 1
ATOM 3066 C CA . MET B 1 53 ? -7.68 -28.766 -10.984 1 95.75 53 MET B CA 1
ATOM 3067 C C . MET B 1 53 ? -6.184 -28.469 -10.945 1 95.75 53 MET B C 1
ATOM 3069 O O . MET B 1 53 ? -5.77 -27.312 -11.047 1 95.75 53 MET B O 1
ATOM 3073 N N . GLN B 1 54 ? -5.355 -29.484 -10.828 1 96.88 54 GLN B N 1
ATOM 3074 C CA . GLN B 1 54 ? -3.93 -29.312 -10.57 1 96.88 54 GLN B CA 1
ATOM 3075 C C . GLN B 1 54 ? -3.23 -28.656 -11.758 1 96.88 54 GLN B C 1
ATOM 3077 O O . GLN B 1 54 ? -2.371 -27.781 -11.57 1 96.88 54 GLN B O 1
ATOM 3082 N N . ALA B 1 55 ? -3.59 -29.016 -12.922 1 97 55 ALA B N 1
ATOM 3083 C CA . ALA B 1 55 ? -2.975 -28.422 -14.109 1 97 55 ALA B CA 1
ATOM 3084 C C . ALA B 1 55 ? -3.221 -26.922 -14.164 1 97 55 ALA B C 1
ATOM 3086 O O . ALA B 1 55 ? -2.311 -26.141 -14.461 1 97 55 ALA B O 1
ATOM 3087 N N . GLY B 1 56 ? -4.438 -26.562 -13.875 1 96.81 56 GLY B N 1
ATOM 3088 C CA . GLY B 1 56 ? -4.777 -25.141 -13.859 1 96.81 56 GLY B CA 1
ATOM 3089 C C . GLY B 1 56 ? -4.031 -24.359 -12.781 1 96.81 56 GLY B C 1
ATOM 3090 O O . GLY B 1 56 ? -3.586 -23.234 -13.023 1 96.81 56 GLY B O 1
ATOM 3091 N N . ILE B 1 57 ? -3.898 -24.922 -11.672 1 97.81 57 ILE B N 1
ATOM 3092 C CA . ILE B 1 57 ? -3.213 -24.281 -10.555 1 97.81 57 ILE B CA 1
ATOM 3093 C C . ILE B 1 57 ? -1.723 -24.156 -10.867 1 97.81 57 ILE B C 1
ATOM 3095 O O . ILE B 1 57 ? -1.091 -23.156 -10.516 1 97.81 57 ILE B O 1
ATOM 3099 N N . LEU B 1 58 ? -1.174 -25.172 -11.531 1 97.69 58 LEU B N 1
ATOM 3100 C CA . LEU B 1 58 ? 0.229 -25.125 -11.93 1 97.69 58 LEU B CA 1
ATOM 3101 C C . LEU B 1 58 ? 0.493 -23.922 -12.844 1 97.69 58 LEU B C 1
ATOM 3103 O O . LEU B 1 58 ? 1.499 -23.234 -12.68 1 97.69 58 LEU B O 1
ATOM 3107 N N . GLN B 1 59 ? -0.377 -23.75 -13.695 1 96.25 59 GLN B N 1
ATOM 3108 C CA . GLN B 1 59 ? -0.247 -22.609 -14.609 1 96.25 59 GLN B CA 1
ATOM 3109 C C . GLN B 1 59 ? -0.292 -21.297 -13.844 1 96.25 59 GLN B C 1
ATOM 3111 O O . GLN B 1 59 ? 0.478 -20.375 -14.141 1 96.25 59 GLN B O 1
ATOM 3116 N N . LYS B 1 60 ? -1.153 -21.203 -12.906 1 97.38 60 LYS B N 1
ATOM 3117 C CA . LYS B 1 60 ? -1.253 -19.984 -12.094 1 97.38 60 LYS B CA 1
ATOM 3118 C C . LYS B 1 60 ? 0.016 -19.766 -11.281 1 97.38 60 LYS B C 1
ATOM 3120 O O . LYS B 1 60 ? 0.489 -18.641 -11.148 1 97.38 60 LYS B O 1
ATOM 3125 N N . LEU B 1 61 ? 0.539 -20.828 -10.758 1 97.62 61 LEU B N 1
ATOM 3126 C CA . LEU B 1 61 ? 1.764 -20.75 -9.969 1 97.62 61 LEU B CA 1
ATOM 3127 C C . LEU B 1 61 ? 2.916 -20.203 -10.812 1 97.62 61 LEU B C 1
ATOM 3129 O O . LEU B 1 61 ? 3.82 -19.547 -10.281 1 97.62 61 LEU B O 1
ATOM 3133 N N . HIS B 1 62 ? 2.867 -20.422 -12.062 1 97.69 62 HIS B N 1
ATOM 3134 C CA . HIS B 1 62 ? 3.99 -20.078 -12.922 1 97.69 62 HIS B CA 1
ATOM 3135 C C . HIS B 1 62 ? 3.723 -18.766 -13.672 1 97.69 62 HIS B C 1
ATOM 3137 O O . HIS B 1 62 ? 4.375 -18.484 -14.68 1 97.69 62 HIS B O 1
ATOM 3143 N N . THR B 1 63 ? 2.793 -18.016 -13.195 1 96.94 63 THR B N 1
ATOM 3144 C CA . THR B 1 63 ? 2.363 -16.766 -13.82 1 96.94 63 THR B CA 1
ATOM 3145 C C . THR B 1 63 ? 3.541 -15.805 -13.984 1 96.94 63 THR B C 1
ATOM 3147 O O . THR B 1 63 ? 3.664 -15.141 -15.016 1 96.94 63 THR B O 1
ATOM 3150 N N . SER B 1 64 ? 4.461 -15.742 -13.023 1 96.88 64 SER B N 1
ATOM 3151 C CA . SER B 1 64 ? 5.586 -14.812 -13.062 1 96.88 64 SER B CA 1
ATOM 3152 C C . SER B 1 64 ? 6.816 -15.461 -13.695 1 96.88 64 SER B C 1
ATOM 3154 O O . SER B 1 64 ? 7.867 -14.828 -13.805 1 96.88 64 SER B O 1
ATOM 3156 N N . HIS B 1 65 ? 6.707 -16.75 -14 1 96.69 65 HIS B N 1
ATOM 3157 C CA . HIS B 1 65 ? 7.785 -17.5 -14.633 1 96.69 65 HIS B CA 1
ATOM 3158 C C . HIS B 1 65 ? 9.039 -17.516 -13.766 1 96.69 65 HIS B C 1
ATOM 3160 O O . HIS B 1 65 ? 10.148 -17.344 -14.273 1 96.69 65 HIS B O 1
ATOM 3166 N N . LEU B 1 66 ? 8.781 -17.562 -12.516 1 94.38 66 LEU B N 1
ATOM 3167 C CA . LEU B 1 66 ? 9.898 -17.656 -11.586 1 94.38 66 LEU B CA 1
ATOM 3168 C C . LEU B 1 66 ? 10.508 -19.062 -11.617 1 94.38 66 LEU B C 1
ATOM 3170 O O . LEU B 1 66 ? 9.898 -20 -12.141 1 94.38 66 LEU B O 1
ATOM 3174 N N . GLY B 1 67 ? 11.688 -19.219 -11.078 1 93.88 67 GLY B N 1
ATOM 3175 C CA . GLY B 1 67 ? 12.359 -20.5 -11.039 1 93.88 67 GLY B CA 1
ATOM 3176 C C . GLY B 1 67 ? 11.664 -21.516 -10.148 1 93.88 67 GLY B C 1
ATOM 3177 O O . GLY B 1 67 ? 10.695 -21.188 -9.469 1 93.88 67 GLY B O 1
ATOM 3178 N N . GLN B 1 68 ? 12.195 -22.719 -10.18 1 95.19 68 GLN B N 1
ATOM 3179 C CA . GLN B 1 68 ? 11.562 -23.828 -9.477 1 95.19 68 GLN B CA 1
ATOM 3180 C C . GLN B 1 68 ? 11.492 -23.562 -7.98 1 95.19 68 GLN B C 1
ATOM 3182 O O . GLN B 1 68 ? 10.461 -23.812 -7.352 1 95.19 68 GLN B O 1
ATOM 3187 N N . GLN B 1 69 ? 12.523 -23.062 -7.414 1 94.88 69 GLN B N 1
ATOM 3188 C CA . GLN B 1 69 ? 12.57 -22.859 -5.969 1 94.88 69 GLN B CA 1
ATOM 3189 C C . GLN B 1 69 ? 11.555 -21.797 -5.527 1 94.88 69 GLN B C 1
ATOM 3191 O O . GLN B 1 69 ? 10.82 -22 -4.559 1 94.88 69 GLN B O 1
ATOM 3196 N N . LYS B 1 70 ? 11.484 -20.703 -6.207 1 96.19 70 LYS B N 1
ATOM 3197 C CA . LYS B 1 70 ? 10.547 -19.641 -5.871 1 96.19 70 LYS B CA 1
ATOM 3198 C C . LYS B 1 70 ? 9.102 -20.078 -6.082 1 96.19 70 LYS B C 1
ATOM 3200 O O . LYS B 1 70 ? 8.219 -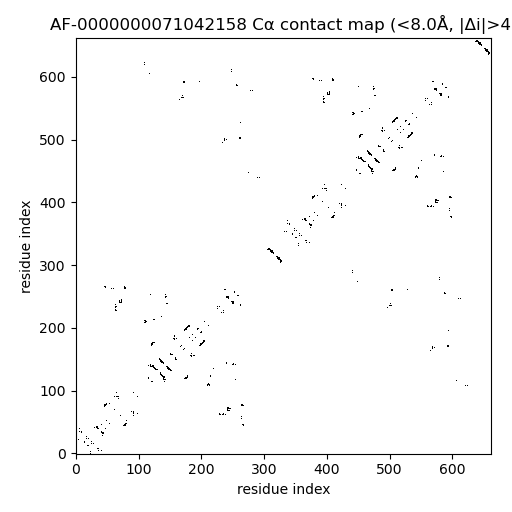19.734 -5.297 1 96.19 70 LYS B O 1
ATOM 3205 N N . THR B 1 71 ? 8.898 -20.828 -7.141 1 97.44 71 THR B N 1
ATOM 3206 C CA . THR B 1 71 ? 7.555 -21.328 -7.41 1 97.44 71 THR B CA 1
ATOM 3207 C C . THR B 1 71 ? 7.098 -22.281 -6.309 1 97.44 71 THR B C 1
ATOM 3209 O O . THR B 1 71 ? 5.938 -22.25 -5.895 1 97.44 71 THR B O 1
ATOM 3212 N N . LYS B 1 72 ? 8.031 -23.078 -5.855 1 97.56 72 LYS B N 1
ATOM 3213 C CA . LYS B 1 72 ? 7.727 -23.984 -4.746 1 97.56 72 LYS B CA 1
ATOM 3214 C C . LYS B 1 72 ? 7.391 -23.203 -3.482 1 97.56 72 LYS B C 1
ATOM 3216 O O . LYS B 1 72 ? 6.488 -23.578 -2.73 1 97.56 72 LYS B O 1
ATOM 3221 N N . LEU B 1 73 ? 8.117 -22.125 -3.246 1 95.38 73 LEU B N 1
ATOM 3222 C CA . LEU B 1 73 ? 7.844 -21.266 -2.094 1 95.38 73 LEU B CA 1
ATOM 3223 C C . LEU B 1 73 ? 6.434 -20.688 -2.166 1 95.38 73 LEU B C 1
ATOM 3225 O O . LEU B 1 73 ? 5.711 -20.672 -1.166 1 95.38 73 LEU B O 1
ATOM 3229 N N . LEU B 1 74 ? 6.086 -20.281 -3.328 1 96.5 74 LEU B N 1
ATOM 3230 C CA . LEU B 1 74 ? 4.746 -19.734 -3.525 1 96.5 74 LEU B CA 1
ATOM 3231 C C . LEU B 1 74 ? 3.686 -20.812 -3.281 1 96.5 74 LEU B C 1
ATOM 3233 O O . LEU B 1 74 ? 2.686 -20.547 -2.605 1 96.5 74 LEU B O 1
ATOM 3237 N N . ALA B 1 75 ? 3.893 -21.953 -3.799 1 96.88 75 ALA B N 1
ATOM 3238 C CA . ALA B 1 75 ? 2.951 -23.062 -3.631 1 96.88 75 ALA B CA 1
ATOM 3239 C C . ALA B 1 75 ? 2.76 -23.406 -2.154 1 96.88 75 ALA B C 1
ATOM 3241 O O . ALA B 1 75 ? 1.635 -23.641 -1.707 1 96.88 75 ALA B O 1
ATOM 3242 N N . ARG B 1 76 ? 3.781 -23.359 -1.436 1 94.19 76 ARG B N 1
ATOM 3243 C CA . ARG B 1 76 ? 3.748 -23.719 -0.023 1 94.19 76 ARG B CA 1
ATOM 3244 C C . ARG B 1 76 ? 2.891 -22.734 0.774 1 94.19 76 ARG B C 1
ATOM 3246 O O . ARG B 1 76 ? 2.422 -23.062 1.867 1 94.19 76 ARG B O 1
ATOM 3253 N N . GLU B 1 77 ? 2.705 -21.578 0.163 1 92.12 77 GLU B N 1
ATOM 3254 C CA . GLU B 1 77 ? 1.917 -20.562 0.855 1 92.12 77 GLU B CA 1
ATOM 3255 C C . GLU B 1 77 ? 0.422 -20.781 0.644 1 92.12 77 GLU B C 1
ATOM 3257 O O . GLU B 1 77 ? -0.403 -20.203 1.354 1 92.12 77 GLU B O 1
ATOM 3262 N N . CYS B 1 78 ? 0.088 -21.75 -0.3 1 94.12 78 CYS B N 1
ATOM 3263 C CA . CYS B 1 78 ? -1.33 -21.625 -0.618 1 94.12 78 CYS B CA 1
ATOM 3264 C C . CYS B 1 78 ? -1.914 -22.969 -1.025 1 94.12 78 CYS B C 1
ATOM 3266 O O . CYS B 1 78 ? -3.082 -23.25 -0.754 1 94.12 78 CYS B O 1
ATOM 3268 N N . VAL B 1 79 ? -1.094 -23.922 -1.63 1 96.62 79 VAL B N 1
ATOM 3269 C CA . VAL B 1 79 ? -1.724 -25.109 -2.189 1 96.62 79 VAL B CA 1
ATOM 3270 C C . VAL B 1 79 ? -0.853 -26.328 -1.914 1 96.62 79 VAL B C 1
ATOM 3272 O O . VAL B 1 79 ? 0.347 -26.203 -1.661 1 96.62 79 VAL B O 1
ATOM 3275 N N . TYR B 1 80 ? -1.581 -27.422 -2.002 1 96.19 80 TYR B N 1
ATOM 3276 C CA . TYR B 1 80 ? -0.85 -28.672 -1.815 1 96.19 80 TYR B CA 1
ATOM 3277 C C . TYR B 1 80 ? -1.494 -29.812 -2.605 1 96.19 80 TYR B C 1
ATOM 3279 O O . TYR B 1 80 ? -2.719 -29.875 -2.729 1 96.19 80 TYR B O 1
ATOM 3287 N N . TRP B 1 81 ? -0.774 -30.641 -3.184 1 95.69 81 TRP B N 1
ATOM 3288 C CA . TRP B 1 81 ? -1.106 -32 -3.592 1 95.69 81 TRP B CA 1
ATOM 3289 C C . TRP B 1 81 ? 0.14 -32.875 -3.619 1 95.69 81 TRP B C 1
ATOM 3291 O O . TRP B 1 81 ? 1.264 -32.375 -3.568 1 95.69 81 TRP B O 1
ATOM 3301 N N . ASN B 1 82 ? -0.193 -34.125 -3.672 1 92.56 82 ASN B N 1
ATOM 3302 C CA . ASN B 1 82 ? 0.932 -35.031 -3.715 1 92.56 82 ASN B CA 1
ATOM 3303 C C . ASN B 1 82 ? 1.797 -34.812 -4.949 1 92.56 82 ASN B C 1
ATOM 3305 O O . ASN B 1 82 ? 1.277 -34.625 -6.051 1 92.56 82 ASN B O 1
ATOM 3309 N N . ASN B 1 83 ? 3.088 -34.719 -4.879 1 94.81 83 ASN B N 1
ATOM 3310 C CA . ASN B 1 83 ? 4.082 -34.594 -5.941 1 94.81 83 ASN B CA 1
ATOM 3311 C C . ASN B 1 83 ? 4.121 -33.188 -6.535 1 94.81 83 ASN B C 1
ATOM 3313 O O . ASN B 1 83 ? 4.527 -33 -7.68 1 94.81 83 ASN B O 1
ATOM 3317 N N . ILE B 1 84 ? 3.557 -32.25 -5.816 1 97.56 84 ILE B N 1
ATOM 3318 C CA . ILE B 1 84 ? 3.486 -30.875 -6.336 1 97.56 84 ILE B CA 1
ATOM 3319 C C . ILE B 1 84 ? 4.887 -30.391 -6.684 1 97.56 84 ILE B C 1
ATOM 3321 O O . ILE B 1 84 ? 5.078 -29.688 -7.68 1 97.56 84 ILE B O 1
ATOM 3325 N N . ASN B 1 85 ? 5.879 -30.766 -5.926 1 97.69 85 ASN B N 1
ATOM 3326 C CA . ASN B 1 85 ? 7.246 -30.328 -6.199 1 97.69 85 ASN B CA 1
ATOM 3327 C C . ASN B 1 85 ? 7.742 -30.859 -7.547 1 97.69 85 ASN B C 1
ATOM 3329 O O . ASN B 1 85 ? 8.305 -30.094 -8.336 1 97.69 85 ASN B O 1
ATOM 3333 N N . LYS B 1 86 ? 7.531 -32.062 -7.809 1 97.81 86 LYS B N 1
ATOM 3334 C CA . LYS B 1 86 ? 7.914 -32.656 -9.078 1 97.81 86 LYS B CA 1
ATOM 3335 C C . LYS B 1 86 ? 7.156 -32.031 -10.242 1 97.81 86 LYS B C 1
ATOM 3337 O O . LYS B 1 86 ? 7.734 -31.781 -11.305 1 97.81 86 LYS B O 1
ATOM 3342 N N . ASP B 1 87 ? 5.895 -31.844 -10.031 1 98.19 87 ASP B N 1
ATOM 3343 C CA . ASP B 1 87 ? 5.066 -31.234 -11.062 1 98.19 87 ASP B CA 1
ATOM 3344 C C . ASP B 1 87 ? 5.559 -29.828 -11.398 1 98.19 87 ASP B C 1
ATOM 3346 O O . ASP B 1 87 ? 5.59 -29.438 -12.562 1 98.19 87 ASP B O 1
ATOM 3350 N N . ILE B 1 88 ? 5.941 -29.047 -10.391 1 98.25 88 ILE B N 1
ATOM 3351 C CA . ILE B 1 88 ? 6.465 -27.703 -10.578 1 98.25 88 ILE B CA 1
ATOM 3352 C C . ILE B 1 88 ? 7.77 -27.75 -11.367 1 98.25 88 ILE B C 1
ATOM 3354 O O . ILE B 1 88 ? 7.965 -26.984 -12.312 1 98.25 88 ILE B O 1
ATOM 3358 N N . GLU B 1 89 ? 8.648 -28.641 -10.984 1 97.5 89 GLU B N 1
ATOM 3359 C CA . GLU B 1 89 ? 9.922 -28.781 -11.68 1 97.5 89 GLU B CA 1
ATOM 3360 C C . GLU B 1 89 ? 9.719 -29.094 -13.156 1 97.5 89 GLU B C 1
ATOM 3362 O O . GLU B 1 89 ? 10.352 -28.469 -14.016 1 97.5 89 GLU B O 1
ATOM 3367 N N . ARG B 1 90 ? 8.875 -30.016 -13.453 1 96.81 90 ARG B N 1
ATOM 3368 C CA . ARG B 1 90 ? 8.586 -30.406 -14.828 1 96.81 90 ARG B CA 1
ATOM 3369 C C . ARG B 1 90 ? 8.008 -29.219 -15.609 1 96.81 90 ARG B C 1
ATOM 3371 O O . ARG B 1 90 ? 8.406 -28.969 -16.75 1 96.81 90 ARG B O 1
ATOM 3378 N N . MET B 1 91 ? 7.078 -28.547 -15 1 96.62 91 MET B N 1
ATOM 3379 C CA . MET B 1 91 ? 6.434 -27.406 -15.664 1 96.62 91 MET B CA 1
ATOM 3380 C C . MET B 1 91 ? 7.449 -26.328 -15.992 1 96.62 91 MET B C 1
ATOM 3382 O O . MET B 1 91 ? 7.5 -25.828 -17.125 1 96.62 91 MET B O 1
ATOM 3386 N N . VAL B 1 92 ? 8.297 -25.922 -15.031 1 95.25 92 VAL B N 1
ATOM 3387 C CA . VAL B 1 92 ? 9.266 -24.844 -15.203 1 95.25 92 VAL B CA 1
ATOM 3388 C C . VAL B 1 92 ? 10.289 -25.234 -16.266 1 95.25 92 VAL B C 1
ATOM 3390 O O . VAL B 1 92 ? 10.672 -24.422 -17.094 1 95.25 92 VAL B O 1
ATOM 3393 N N . GLN B 1 93 ? 10.695 -26.5 -16.281 1 93.94 93 GLN B N 1
ATOM 3394 C CA . GLN B 1 93 ? 11.703 -26.984 -17.219 1 93.94 93 GLN B CA 1
ATOM 3395 C C . GLN B 1 93 ? 11.148 -27.031 -18.641 1 93.94 93 GLN B C 1
ATOM 3397 O O . GLN B 1 93 ? 11.898 -26.891 -19.609 1 93.94 93 GLN B O 1
ATOM 3402 N N . SER B 1 94 ? 9.945 -27.203 -18.719 1 94.5 94 SER B N 1
ATOM 3403 C CA . SER B 1 94 ? 9.344 -27.375 -20.047 1 94.5 94 SER B CA 1
ATOM 3404 C C . SER B 1 94 ? 8.727 -26.078 -20.562 1 94.5 94 SER B C 1
ATOM 3406 O O . SER B 1 94 ? 8.148 -26.062 -21.641 1 94.5 94 SER B O 1
ATOM 3408 N N . CYS B 1 95 ? 8.758 -25.062 -19.797 1 94.31 95 CYS B N 1
ATOM 3409 C CA . CYS B 1 95 ? 8.117 -23.812 -20.188 1 94.31 95 CYS B CA 1
ATOM 3410 C C . CYS B 1 95 ? 8.859 -23.172 -21.359 1 94.31 95 CYS B C 1
ATOM 3412 O O . CYS B 1 95 ? 10.039 -22.828 -21.234 1 94.31 95 CYS B O 1
ATOM 3414 N N . PRO B 1 96 ? 8.305 -22.953 -22.422 1 92.69 96 PRO B N 1
ATOM 3415 C CA . PRO B 1 96 ? 8.961 -22.375 -23.609 1 92.69 96 PRO B CA 1
ATOM 3416 C C . PRO B 1 96 ? 9.477 -20.969 -23.359 1 92.69 96 PRO B C 1
ATOM 3418 O O . PRO B 1 96 ? 10.578 -20.625 -23.797 1 92.69 96 PRO B O 1
ATOM 3421 N N . ALA B 1 97 ? 8.664 -20.125 -22.734 1 91.62 97 ALA B N 1
ATOM 3422 C CA . ALA B 1 97 ? 9.078 -18.75 -22.453 1 91.62 97 ALA B CA 1
ATOM 3423 C C . ALA B 1 97 ? 10.359 -18.719 -21.609 1 91.62 97 ALA B C 1
ATOM 3425 O O . ALA B 1 97 ? 11.242 -17.891 -21.844 1 91.62 97 ALA B O 1
ATOM 3426 N N . CYS B 1 98 ? 10.43 -19.594 -20.656 1 91 98 CYS B N 1
ATOM 3427 C CA . CYS B 1 98 ? 11.594 -19.641 -19.781 1 91 98 CYS B CA 1
ATOM 3428 C C . CYS B 1 98 ? 12.805 -20.203 -20.516 1 91 98 CYS B C 1
ATOM 3430 O O . CYS B 1 98 ? 13.938 -19.781 -20.266 1 91 98 CYS B O 1
ATOM 3432 N N . GLN B 1 99 ? 12.672 -21.094 -21.391 1 87.38 99 GLN B N 1
ATOM 3433 C CA . GLN B 1 99 ? 13.758 -21.688 -22.156 1 87.38 99 GLN B CA 1
ATOM 3434 C C . GLN B 1 99 ? 14.344 -20.688 -23.141 1 87.38 99 GLN B C 1
ATOM 3436 O O . GLN B 1 99 ? 15.555 -20.672 -23.391 1 87.38 99 GLN B O 1
ATOM 3441 N N . GLN B 1 100 ? 13.531 -19.875 -23.641 1 85.69 100 GLN B N 1
ATOM 3442 C CA . GLN B 1 100 ? 13.953 -18.891 -24.625 1 85.69 100 GLN B CA 1
ATOM 3443 C C . GLN B 1 100 ? 14.766 -17.766 -23.984 1 85.69 100 GLN B C 1
ATOM 3445 O O . GLN B 1 100 ? 15.617 -17.172 -24.641 1 85.69 100 GLN B O 1
ATOM 3450 N N . GLN B 1 101 ? 14.461 -17.422 -22.781 1 77.38 101 GLN B N 1
ATOM 3451 C CA . GLN B 1 101 ? 15.086 -16.266 -22.141 1 77.38 101 GLN B CA 1
ATOM 3452 C C . GLN B 1 101 ? 16.141 -16.703 -21.125 1 77.38 101 GLN B C 1
ATOM 3454 O O . GLN B 1 101 ? 16.297 -16.062 -20.078 1 77.38 101 GLN B O 1
ATOM 3459 N N . GLN B 1 102 ? 16.969 -17.656 -21.266 1 64.56 102 GLN B N 1
ATOM 3460 C CA . GLN B 1 102 ? 17.938 -18.109 -20.281 1 64.56 102 GLN B CA 1
ATOM 3461 C C . GLN B 1 102 ? 19.062 -17.094 -20.125 1 64.56 102 GLN B C 1
ATOM 3463 O O . GLN B 1 102 ? 19.609 -16.594 -21.109 1 64.56 102 GLN B O 1
ATOM 3468 N N . PRO B 1 103 ? 19.078 -16.531 -18.797 1 57.78 103 PRO B N 1
ATOM 3469 C CA . PRO B 1 103 ? 20.078 -15.477 -18.562 1 57.78 103 PRO B CA 1
ATOM 3470 C C . PRO B 1 103 ? 21.5 -15.945 -18.859 1 57.78 103 PRO B C 1
ATOM 3472 O O . PRO B 1 103 ? 21.844 -17.094 -18.594 1 57.78 103 PRO B O 1
ATOM 3475 N N . ALA B 1 104 ? 22.188 -15.375 -19.859 1 48.12 104 ALA B N 1
ATOM 3476 C CA . ALA B 1 104 ? 23.594 -15.648 -20.125 1 48.12 104 ALA B CA 1
ATOM 3477 C C . ALA B 1 104 ? 24.453 -15.336 -18.906 1 48.12 104 ALA B C 1
ATOM 3479 O O . ALA B 1 104 ? 25.547 -15.883 -18.75 1 48.12 104 ALA B O 1
ATOM 3480 N N . GLN B 1 105 ? 24.359 -14.047 -18.328 1 50.25 105 GLN B N 1
ATOM 3481 C CA . GLN B 1 105 ? 25.438 -13.43 -17.578 1 50.25 105 GLN B CA 1
ATOM 3482 C C . GLN B 1 105 ? 25.359 -13.773 -16.094 1 50.25 105 GLN B C 1
ATOM 3484 O O . GLN B 1 105 ? 24.266 -13.781 -15.516 1 50.25 105 GLN B O 1
ATOM 3489 N N . PRO B 1 106 ? 26.469 -14.148 -15.523 1 50.41 106 PRO B N 1
ATOM 3490 C CA . PRO B 1 106 ? 26.625 -14.484 -14.109 1 50.41 106 PRO B CA 1
ATOM 3491 C C . PRO B 1 106 ? 26.188 -13.352 -13.18 1 50.41 106 PRO B C 1
ATOM 3493 O O . PRO B 1 106 ? 26.25 -12.18 -13.555 1 50.41 106 PRO B O 1
ATOM 3496 N N . ALA B 1 107 ? 25.438 -13.703 -12.203 1 52.75 107 ALA B N 1
ATOM 3497 C CA . ALA B 1 107 ? 24.953 -12.773 -11.188 1 52.75 107 ALA B CA 1
ATOM 3498 C C . ALA B 1 107 ? 26.094 -11.938 -10.617 1 52.75 107 ALA B C 1
ATOM 3500 O O . ALA B 1 107 ? 27.172 -12.461 -10.328 1 52.75 107 ALA B O 1
ATOM 3501 N N . GLU B 1 108 ? 26.125 -10.633 -10.852 1 52.94 108 GLU B N 1
ATOM 3502 C CA . GLU B 1 108 ? 27.078 -9.727 -10.219 1 52.94 108 GLU B CA 1
ATOM 3503 C C . GLU B 1 108 ? 26.922 -9.742 -8.703 1 52.94 108 GLU B C 1
ATOM 3505 O O . GLU B 1 108 ? 25.812 -9.906 -8.188 1 52.94 108 GLU B O 1
ATOM 3510 N N . PRO B 1 109 ? 28.125 -9.695 -8.102 1 52.31 109 PRO B N 1
ATOM 3511 C CA . PRO B 1 109 ? 28.141 -9.68 -6.637 1 52.31 109 PRO B CA 1
ATOM 3512 C C . PRO B 1 109 ? 27.312 -8.539 -6.047 1 52.31 109 PRO B C 1
ATOM 3514 O O . PRO B 1 109 ? 27.312 -7.43 -6.582 1 52.31 109 PRO B O 1
ATOM 3517 N N . LEU B 1 110 ? 26.359 -8.875 -5.219 1 58.53 110 LEU B N 1
ATOM 3518 C CA . LEU B 1 110 ? 25.672 -7.816 -4.488 1 58.53 110 LEU B CA 1
ATOM 3519 C C . LEU B 1 110 ? 26.5 -7.348 -3.299 1 58.53 110 LEU B C 1
ATOM 3521 O O . LEU B 1 110 ? 26.922 -8.156 -2.467 1 58.53 110 LEU B O 1
ATOM 3525 N N . LEU B 1 111 ? 27.016 -6.199 -3.324 1 59.22 111 LEU B N 1
ATOM 3526 C CA . LEU B 1 111 ? 27.656 -5.629 -2.139 1 59.22 111 LEU B CA 1
ATOM 3527 C C . LEU B 1 111 ? 26.625 -5.387 -1.039 1 59.22 111 LEU B C 1
ATOM 3529 O O . LEU B 1 111 ? 25.484 -4.996 -1.32 1 59.22 111 LEU B O 1
ATOM 3533 N N . PRO B 1 112 ? 27.078 -5.754 0.129 1 65.19 112 PRO B N 1
ATOM 3534 C CA . PRO B 1 112 ? 26.188 -5.543 1.262 1 65.19 112 PRO B CA 1
ATOM 3535 C C . PRO B 1 112 ? 25.797 -4.074 1.448 1 65.19 112 PRO B C 1
ATOM 3537 O O . PRO B 1 112 ? 26.594 -3.184 1.157 1 65.19 112 PRO B O 1
ATOM 3540 N N . HIS B 1 113 ? 24.609 -3.822 1.621 1 71.94 113 HIS B N 1
ATOM 3541 C CA . HIS B 1 113 ? 24.125 -2.502 2.002 1 71.94 113 HIS B CA 1
ATOM 3542 C C . HIS B 1 113 ? 23.516 -2.521 3.4 1 71.94 113 HIS B C 1
ATOM 3544 O O . HIS B 1 113 ? 23.203 -3.592 3.932 1 71.94 113 HIS B O 1
ATOM 3550 N N . GLU B 1 114 ? 23.516 -1.39 3.961 1 77.94 114 GLU B N 1
ATOM 3551 C CA . GLU B 1 114 ? 22.859 -1.279 5.258 1 77.94 114 GLU B CA 1
ATOM 3552 C C . GLU B 1 114 ? 21.359 -1.554 5.137 1 77.94 114 GLU B C 1
ATOM 3554 O O . GLU B 1 114 ? 20.688 -1.001 4.262 1 77.94 114 GLU B O 1
ATOM 3559 N N . ILE B 1 115 ? 20.906 -2.416 5.934 1 83.56 115 ILE B N 1
ATOM 3560 C CA . ILE B 1 115 ? 19.484 -2.744 5.957 1 83.56 115 ILE B CA 1
ATOM 3561 C C . ILE B 1 115 ? 18.75 -1.783 6.891 1 83.56 115 ILE B C 1
ATOM 3563 O O . ILE B 1 115 ? 19.094 -1.673 8.07 1 83.56 115 ILE B O 1
ATOM 3567 N N . PRO B 1 116 ? 17.797 -1.134 6.344 1 89.5 116 PRO B N 1
ATOM 3568 C CA . PRO B 1 116 ? 17.016 -0.264 7.227 1 89.5 116 PRO B CA 1
ATOM 3569 C C . PRO B 1 116 ? 16.25 -1.043 8.289 1 89.5 116 PRO B C 1
ATOM 3571 O O . PRO B 1 116 ? 16.016 -2.244 8.133 1 89.5 116 PRO B O 1
ATOM 3574 N N . THR B 1 117 ? 15.758 -0.329 9.273 1 84.94 117 THR B N 1
ATOM 3575 C CA . THR B 1 117 ? 15.141 -0.993 10.414 1 84.94 117 THR B CA 1
ATOM 3576 C C . THR B 1 117 ? 13.617 -0.998 10.273 1 84.94 117 THR B C 1
ATOM 3578 O O . THR B 1 117 ? 12.922 -1.694 11.016 1 84.94 117 THR B O 1
ATOM 3581 N N . LYS B 1 118 ? 13.133 -0.199 9.328 1 89.12 118 LYS B N 1
ATOM 3582 C CA . LYS B 1 118 ? 11.688 -0.104 9.148 1 89.12 118 LYS B CA 1
ATOM 3583 C C . LYS B 1 118 ? 11.305 -0.205 7.676 1 89.12 118 LYS B C 1
ATOM 3585 O O . LYS B 1 118 ? 12.062 0.223 6.801 1 89.12 118 LYS B O 1
ATOM 3590 N N . PRO B 1 119 ? 10.133 -0.73 7.488 1 93.38 119 PRO B N 1
ATOM 3591 C CA . PRO B 1 119 ? 9.664 -0.771 6.098 1 93.38 119 PRO B CA 1
ATOM 3592 C C . PRO B 1 119 ? 9.547 0.617 5.477 1 93.38 119 PRO B C 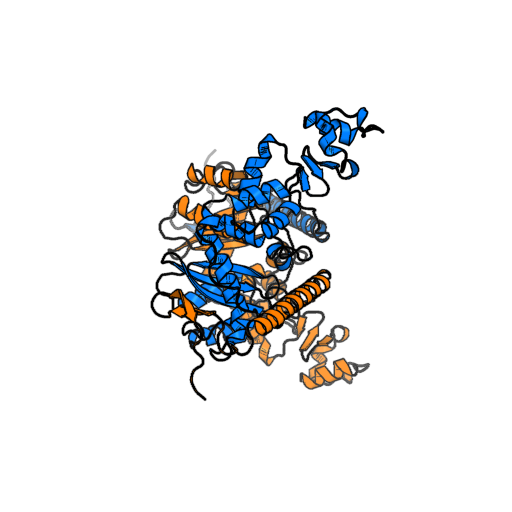1
ATOM 3594 O O . PRO B 1 119 ? 9.094 1.559 6.133 1 93.38 119 PRO B O 1
ATOM 3597 N N . TRP B 1 120 ? 10.031 0.745 4.277 1 96.44 120 TRP B N 1
ATOM 3598 C CA . TRP B 1 120 ? 9.852 1.906 3.412 1 96.44 120 TRP B CA 1
ATOM 3599 C C . TRP B 1 120 ? 10.602 3.117 3.965 1 96.44 120 TRP B C 1
ATOM 3601 O O . TRP B 1 120 ? 10.281 4.258 3.619 1 96.44 120 TRP B O 1
ATOM 3611 N N . SER B 1 121 ? 11.523 2.934 4.902 1 95.12 121 SER B N 1
ATOM 3612 C CA . SER B 1 121 ? 12.352 4.027 5.402 1 95.12 121 SER B CA 1
ATOM 3613 C C . SER B 1 121 ? 13.414 4.43 4.383 1 95.12 121 SER B C 1
ATOM 3615 O O . SER B 1 121 ? 13.703 5.617 4.227 1 95.12 121 SER B O 1
ATOM 3617 N N . THR B 1 122 ? 13.891 3.426 3.732 1 96 122 THR B N 1
ATOM 3618 C CA . THR B 1 122 ? 14.859 3.645 2.666 1 96 122 THR B CA 1
ATOM 3619 C C . THR B 1 122 ? 14.43 2.934 1.387 1 96 122 THR B C 1
ATOM 3621 O O . THR B 1 122 ? 14.164 1.729 1.399 1 96 122 THR B O 1
ATOM 3624 N N . VAL B 1 123 ? 14.391 3.725 0.31 1 97.5 123 VAL B N 1
ATOM 3625 C CA . VAL B 1 123 ? 13.992 3.117 -0.954 1 97.5 123 VAL B CA 1
ATOM 3626 C C . VAL B 1 123 ? 15.039 3.406 -2.023 1 97.5 123 VAL B C 1
ATOM 3628 O O . VAL B 1 123 ? 15.734 4.422 -1.96 1 97.5 123 VAL B O 1
ATOM 3631 N N . ALA B 1 124 ? 15.156 2.482 -2.947 1 96.44 124 ALA B N 1
ATOM 3632 C CA . ALA B 1 124 ? 15.969 2.67 -4.148 1 96.44 124 ALA B CA 1
ATOM 3633 C C . ALA B 1 124 ? 15.094 2.986 -5.359 1 96.44 124 ALA B C 1
ATOM 3635 O O . ALA B 1 124 ? 13.984 2.465 -5.48 1 96.44 124 ALA B O 1
ATOM 3636 N N . THR B 1 125 ? 15.547 3.834 -6.242 1 97.31 125 THR B N 1
ATOM 3637 C CA . THR B 1 125 ? 14.805 4.137 -7.461 1 97.31 125 THR B CA 1
ATOM 3638 C C . THR B 1 125 ? 15.742 4.195 -8.664 1 97.31 125 THR B C 1
ATOM 3640 O O . THR B 1 125 ? 16.922 4.512 -8.523 1 97.31 125 THR B O 1
ATOM 3643 N N . ASP B 1 126 ? 15.227 3.783 -9.766 1 95.81 126 ASP B N 1
ATOM 3644 C CA . ASP B 1 126 ? 15.961 3.793 -11.031 1 95.81 126 ASP B CA 1
ATOM 3645 C C . ASP B 1 126 ? 15 3.797 -12.219 1 95.81 126 ASP B C 1
ATOM 3647 O O . ASP B 1 126 ? 13.797 3.637 -12.047 1 95.81 126 ASP B O 1
ATOM 3651 N N . LEU B 1 127 ? 15.609 4.09 -13.375 1 96.06 127 LEU B N 1
ATOM 3652 C CA . LEU B 1 127 ? 14.867 4.074 -14.633 1 96.06 127 LEU B CA 1
ATOM 3653 C C . LEU B 1 127 ? 15.32 2.922 -15.516 1 96.06 127 LEU B C 1
ATOM 3655 O O . LEU B 1 127 ? 16.5 2.562 -15.516 1 96.06 127 LEU B O 1
ATOM 3659 N N . PHE B 1 128 ? 14.398 2.332 -16.234 1 95.44 128 PHE B N 1
ATOM 3660 C CA . PHE B 1 128 ? 14.781 1.333 -17.219 1 95.44 128 PHE B CA 1
ATOM 3661 C C . PHE B 1 128 ? 13.797 1.337 -18.391 1 95.44 128 PHE B C 1
ATOM 3663 O O . PHE B 1 128 ? 12.703 1.888 -18.297 1 95.44 128 PHE B O 1
ATOM 3670 N N . GLU B 1 129 ? 14.273 0.791 -19.422 1 95.38 129 GLU B N 1
ATOM 3671 C CA . GLU B 1 129 ? 13.461 0.697 -20.641 1 95.38 129 GLU B CA 1
ATOM 3672 C C . GLU B 1 129 ? 13.148 -0.756 -20.984 1 95.38 129 GLU B C 1
ATOM 3674 O O . GLU B 1 129 ? 14.008 -1.63 -20.844 1 95.38 129 GLU B O 1
ATOM 3679 N N . LEU B 1 130 ? 11.961 -0.991 -21.406 1 94.69 130 LEU B N 1
ATOM 3680 C CA . LEU B 1 130 ? 11.547 -2.307 -21.875 1 94.69 130 LEU B CA 1
ATOM 3681 C C . LEU B 1 130 ? 10.523 -2.182 -23 1 94.69 130 LEU B C 1
ATOM 3683 O O . LEU B 1 130 ? 9.492 -1.521 -22.828 1 94.69 130 LEU B O 1
ATOM 3687 N N . LYS B 1 131 ? 10.812 -2.814 -24.125 1 91.38 131 LYS B N 1
ATOM 3688 C CA . LYS B 1 131 ? 9.93 -2.832 -25.297 1 91.38 131 LYS B CA 1
ATOM 3689 C C . LYS B 1 131 ? 9.531 -1.417 -25.703 1 91.38 131 LYS B C 1
ATOM 3691 O O . LYS B 1 131 ? 8.352 -1.143 -25.922 1 91.38 131 LYS B O 1
ATOM 3696 N N . GLY B 1 132 ? 10.422 -0.524 -25.609 1 91.5 132 GLY B N 1
ATOM 3697 C CA . GLY B 1 132 ? 10.227 0.839 -26.078 1 91.5 132 GLY B CA 1
ATOM 3698 C C . GLY B 1 132 ? 9.508 1.718 -25.078 1 91.5 132 GLY B C 1
ATOM 3699 O O . GLY B 1 132 ? 9.188 2.871 -25.375 1 91.5 132 GLY B O 1
ATOM 3700 N N . LYS B 1 133 ? 9.18 1.196 -23.953 1 94.38 133 LYS B N 1
ATOM 3701 C CA . LYS B 1 133 ? 8.516 1.969 -22.906 1 94.38 133 LYS B CA 1
ATOM 3702 C C . LYS B 1 133 ? 9.461 2.281 -21.766 1 94.38 133 LYS B C 1
ATOM 3704 O O . LYS B 1 133 ? 10.305 1.455 -21.406 1 94.38 133 LYS B O 1
ATOM 3709 N N . GLN B 1 134 ? 9.297 3.475 -21.203 1 96.38 134 GLN B N 1
ATOM 3710 C CA . GLN B 1 134 ? 10.125 3.904 -20.078 1 96.38 134 GLN B CA 1
ATOM 3711 C C . GLN B 1 134 ? 9.438 3.627 -18.75 1 96.38 134 GLN B C 1
ATOM 3713 O O . GLN B 1 134 ? 8.234 3.885 -18.594 1 96.38 134 GLN B O 1
ATOM 3718 N N . TRP B 1 135 ? 10.234 3.082 -17.844 1 97.25 135 TRP B N 1
ATOM 3719 C CA . TRP B 1 135 ? 9.68 2.697 -16.547 1 97.25 135 TRP B CA 1
ATOM 3720 C C . TRP B 1 135 ? 10.492 3.293 -15.406 1 97.25 135 TRP B C 1
ATOM 3722 O O . TRP B 1 135 ? 11.719 3.398 -15.5 1 97.25 135 TRP B O 1
ATOM 3732 N N . LEU B 1 136 ? 9.805 3.727 -14.367 1 97.81 136 LEU B N 1
ATOM 3733 C CA . LEU B 1 136 ? 10.398 4.043 -13.078 1 97.81 136 LEU B CA 1
ATOM 3734 C C . LEU B 1 136 ? 10.164 2.916 -12.078 1 97.81 136 LEU B C 1
ATOM 3736 O O . LEU B 1 136 ? 9.047 2.393 -11.977 1 97.81 136 LEU B O 1
ATOM 3740 N N . ILE B 1 137 ? 11.234 2.506 -11.422 1 98.06 137 ILE B N 1
ATOM 3741 C CA . ILE B 1 137 ? 11.094 1.496 -10.383 1 98.06 137 ILE B CA 1
ATOM 3742 C C . ILE B 1 137 ? 11.484 2.09 -9.031 1 98.06 137 ILE B C 1
ATOM 3744 O O . ILE B 1 137 ? 12.445 2.855 -8.938 1 98.06 137 ILE B O 1
ATOM 3748 N N . VAL B 1 138 ? 10.695 1.868 -8.008 1 98.5 138 VAL B N 1
ATOM 3749 C CA . VAL B 1 138 ? 11.016 2.139 -6.613 1 98.5 138 VAL B CA 1
ATOM 3750 C C . VAL B 1 138 ? 10.961 0.842 -5.809 1 98.5 138 VAL B C 1
ATOM 3752 O O . VAL B 1 138 ? 9.969 0.105 -5.883 1 98.5 138 VAL B O 1
ATOM 3755 N N . VAL B 1 139 ? 12.023 0.535 -5.082 1 97.62 139 VAL B N 1
ATOM 3756 C CA . VAL B 1 139 ? 12.062 -0.706 -4.316 1 97.62 139 VAL B CA 1
ATOM 3757 C C . VAL B 1 139 ? 12.461 -0.409 -2.871 1 97.62 139 VAL B C 1
ATOM 3759 O O . VAL B 1 139 ? 13.414 0.338 -2.623 1 97.62 139 VAL B O 1
ATOM 3762 N N . ASP B 1 140 ? 11.758 -0.966 -1.971 1 97.12 140 ASP B N 1
ATOM 3763 C CA . ASP B 1 140 ? 12.047 -0.825 -0.546 1 97.12 140 ASP B CA 1
ATOM 3764 C C . ASP B 1 140 ? 13.219 -1.71 -0.132 1 97.12 140 ASP B C 1
ATOM 3766 O O . ASP B 1 140 ? 13.219 -2.914 -0.394 1 97.12 140 ASP B O 1
ATOM 3770 N N . TYR B 1 141 ? 14.172 -1.191 0.541 1 92.19 141 TYR B N 1
ATOM 3771 C CA . TYR B 1 141 ? 15.344 -1.943 0.96 1 92.19 141 TYR B CA 1
ATOM 3772 C C . TYR B 1 141 ? 14.984 -2.99 2.006 1 92.19 141 TYR B C 1
ATOM 3774 O O . TYR B 1 141 ? 15.641 -4.023 2.115 1 92.19 141 TYR B O 1
ATOM 3782 N N . TYR B 1 142 ? 13.922 -2.709 2.73 1 92.75 142 TYR B N 1
ATOM 3783 C CA . TYR B 1 142 ? 13.531 -3.578 3.838 1 92.75 142 TYR B CA 1
ATOM 3784 C C . TYR B 1 142 ? 12.672 -4.738 3.348 1 92.75 142 TYR B C 1
ATOM 3786 O O . TYR B 1 142 ? 13.086 -5.898 3.42 1 92.75 142 TYR B O 1
ATOM 3794 N N . SER B 1 143 ? 11.633 -4.469 2.699 1 95.12 143 SER B N 1
ATOM 3795 C CA . SER B 1 143 ? 10.656 -5.488 2.318 1 95.12 143 SER B CA 1
ATOM 3796 C C . SER B 1 143 ? 10.961 -6.059 0.94 1 95.12 143 SER B C 1
ATOM 3798 O O . SER B 1 143 ? 10.414 -7.09 0.553 1 95.12 143 SER B O 1
ATOM 3800 N N . LYS B 1 144 ? 11.742 -5.348 0.151 1 95.19 144 LYS B N 1
ATOM 3801 C CA . LYS B 1 144 ? 12.062 -5.719 -1.225 1 95.19 144 LYS B CA 1
ATOM 3802 C C . LYS B 1 144 ? 10.852 -5.527 -2.137 1 95.19 144 LYS B C 1
ATOM 3804 O O . LYS B 1 144 ? 10.867 -5.969 -3.289 1 95.19 144 LYS B O 1
ATOM 3809 N N . TYR B 1 145 ? 9.828 -4.852 -1.649 1 98.25 145 TYR B N 1
ATOM 3810 C CA . TYR B 1 145 ? 8.602 -4.621 -2.414 1 98.25 145 TYR B CA 1
ATOM 3811 C C . TYR B 1 145 ? 8.852 -3.639 -3.553 1 98.25 145 TYR B C 1
ATOM 3813 O O . TYR B 1 145 ? 9.227 -2.486 -3.316 1 98.25 145 TYR B O 1
ATOM 3821 N N . PRO B 1 146 ? 8.578 -4.039 -4.77 1 98.06 146 PRO B N 1
ATOM 3822 C CA . PRO B 1 146 ? 8.797 -3.139 -5.906 1 98.06 146 PRO B CA 1
ATOM 3823 C C . PRO B 1 146 ? 7.52 -2.42 -6.34 1 98.06 146 PRO B C 1
ATOM 3825 O O . PRO B 1 146 ? 6.434 -3.002 -6.297 1 98.06 146 PRO B O 1
ATOM 3828 N N . ILE B 1 147 ? 7.648 -1.187 -6.707 1 98.62 147 ILE B N 1
ATOM 3829 C CA . ILE B 1 147 ? 6.594 -0.432 -7.371 1 98.62 147 ILE B CA 1
ATOM 3830 C C . ILE B 1 147 ? 7.094 0.08 -8.719 1 98.62 147 ILE B C 1
ATOM 3832 O O . ILE B 1 147 ? 8.195 0.624 -8.812 1 98.62 147 ILE B O 1
ATOM 3836 N N . LEU B 1 148 ? 6.285 -0.139 -9.75 1 98.06 148 LEU B N 1
ATOM 3837 C CA . LEU B 1 148 ? 6.621 0.288 -11.102 1 98.06 148 LEU B CA 1
ATOM 3838 C C . LEU B 1 148 ? 5.633 1.333 -11.602 1 98.06 148 LEU B C 1
ATOM 3840 O O . LEU B 1 148 ? 4.43 1.216 -11.375 1 98.06 148 LEU B O 1
ATOM 3844 N N . GLN B 1 149 ? 6.199 2.295 -12.242 1 97.25 149 GLN B N 1
ATOM 3845 C CA . GLN B 1 149 ? 5.375 3.287 -12.922 1 97.25 149 GLN B CA 1
ATOM 3846 C C . GLN B 1 149 ? 5.859 3.516 -14.352 1 97.25 149 GLN B C 1
ATOM 3848 O O . GLN B 1 149 ? 7.035 3.811 -14.578 1 97.25 149 GLN B O 1
ATOM 3853 N N . GLN B 1 150 ? 4.984 3.311 -15.297 1 95.44 150 GLN B N 1
ATOM 3854 C CA . GLN B 1 150 ? 5.324 3.629 -16.688 1 95.44 150 GLN B CA 1
ATOM 3855 C C . GLN B 1 150 ? 5.387 5.137 -16.906 1 95.44 150 GLN B C 1
ATOM 3857 O O . GLN B 1 150 ? 4.52 5.875 -16.422 1 95.44 150 GLN B O 1
ATOM 3862 N N . LEU B 1 151 ? 6.395 5.586 -17.516 1 95.31 151 LEU B N 1
ATOM 3863 C CA . LEU B 1 151 ? 6.574 7.008 -17.797 1 95.31 151 LEU B CA 1
ATOM 3864 C C . LEU B 1 151 ? 6.312 7.32 -19.266 1 95.31 151 LEU B C 1
ATOM 3866 O O . LEU B 1 151 ? 6.348 6.422 -20.109 1 95.31 151 LEU B O 1
ATOM 3870 N N . SER B 1 152 ? 6.004 8.602 -19.453 1 84.69 152 SER B N 1
ATOM 3871 C CA . SER B 1 152 ? 5.918 9.062 -20.828 1 84.69 152 SER B CA 1
ATOM 3872 C C . SER B 1 152 ? 7.277 9 -21.516 1 84.69 152 SER B C 1
ATOM 3874 O O . SER B 1 152 ? 8.305 8.789 -20.859 1 84.69 152 SER B O 1
ATOM 3876 N N . ASP B 1 153 ? 7.297 9.172 -22.75 1 79.31 153 ASP B N 1
ATOM 3877 C CA . ASP B 1 153 ? 8.484 8.992 -23.594 1 79.31 153 ASP B CA 1
ATOM 3878 C C . ASP B 1 153 ? 9.562 10.008 -23.234 1 79.31 153 ASP B C 1
ATOM 3880 O O . ASP B 1 153 ? 10.758 9.719 -23.328 1 79.31 153 ASP B O 1
ATOM 3884 N N . GLN B 1 154 ? 9.172 11.102 -22.875 1 84.44 154 GLN B N 1
ATOM 3885 C CA . GLN B 1 154 ? 10.188 12.07 -22.453 1 84.44 154 GLN B CA 1
ATOM 3886 C C . GLN B 1 154 ? 10.438 12 -20.953 1 84.44 154 GLN B C 1
ATOM 3888 O O . GLN B 1 154 ? 9.641 12.5 -20.156 1 84.44 154 GLN B O 1
ATOM 3893 N N . VAL B 1 155 ? 11.531 11.336 -20.672 1 88.94 155 VAL B N 1
ATOM 3894 C CA . VAL B 1 155 ? 11.852 11.164 -19.25 1 88.94 155 VAL B CA 1
ATOM 3895 C C . VAL B 1 155 ? 12.641 12.367 -18.75 1 88.94 155 VAL B C 1
ATOM 3897 O O . VAL B 1 155 ? 13.836 12.5 -19.031 1 88.94 155 VAL B O 1
ATOM 3900 N N . SER B 1 156 ? 12 13.25 -18.094 1 93.75 156 SER B N 1
ATOM 3901 C CA . SER B 1 156 ? 12.594 14.422 -17.453 1 93.75 156 SER B CA 1
ATOM 3902 C C . SER B 1 156 ? 12.562 14.305 -15.938 1 93.75 156 SER B C 1
ATOM 3904 O O . SER B 1 156 ? 11.969 13.367 -15.391 1 93.75 156 SER B O 1
ATOM 3906 N N . SER B 1 157 ? 13.234 15.203 -15.305 1 95.56 157 SER B N 1
ATOM 3907 C CA . SER B 1 157 ? 13.172 15.273 -13.852 1 95.56 157 SER B CA 1
ATOM 3908 C C . SER B 1 157 ? 11.742 15.461 -13.367 1 95.56 157 SER B C 1
ATOM 3910 O O . SER B 1 157 ? 11.32 14.828 -12.391 1 95.56 157 SER B O 1
ATOM 3912 N N . ASN B 1 158 ? 11.055 16.281 -14.078 1 95.75 158 ASN B N 1
ATOM 3913 C CA . ASN B 1 158 ? 9.688 16.578 -13.672 1 95.75 158 ASN B CA 1
ATOM 3914 C C . ASN B 1 158 ? 8.797 15.336 -13.766 1 95.75 158 ASN B C 1
ATOM 3916 O O . ASN B 1 158 ? 7.93 15.125 -12.922 1 95.75 158 ASN B O 1
ATOM 3920 N N . THR B 1 159 ? 9 14.562 -14.805 1 95.81 159 THR B N 1
ATOM 3921 C CA . THR B 1 159 ? 8.219 13.336 -14.961 1 95.81 159 THR B CA 1
ATOM 3922 C C . THR B 1 159 ? 8.555 12.344 -13.844 1 95.81 159 THR B C 1
ATOM 3924 O O . THR B 1 159 ? 7.664 11.688 -13.305 1 95.81 159 THR B O 1
ATOM 3927 N N . VAL B 1 160 ? 9.797 12.258 -13.523 1 97.56 160 VAL B N 1
ATOM 3928 C CA . VAL B 1 160 ? 10.242 11.375 -12.453 1 97.56 160 VAL B CA 1
ATOM 3929 C C . VAL B 1 160 ? 9.664 11.844 -11.117 1 97.56 160 VAL B C 1
ATOM 3931 O O . VAL B 1 160 ? 9.141 11.039 -10.344 1 97.56 160 VAL B O 1
ATOM 3934 N N . ILE B 1 161 ? 9.758 13.117 -10.867 1 98.06 161 ILE B N 1
ATOM 3935 C CA . ILE B 1 161 ? 9.258 13.711 -9.633 1 98.06 161 ILE B CA 1
ATOM 3936 C C . ILE B 1 161 ? 7.762 13.461 -9.508 1 98.06 161 ILE B C 1
ATOM 3938 O O . ILE B 1 161 ? 7.277 13.062 -8.445 1 98.06 161 ILE B O 1
ATOM 3942 N N . SER B 1 162 ? 7.035 13.664 -10.594 1 96.81 162 SER B N 1
ATOM 3943 C CA . SER B 1 162 ? 5.594 13.438 -10.586 1 96.81 162 SER B CA 1
ATOM 3944 C C . SER B 1 162 ? 5.266 11.984 -10.234 1 96.81 162 SER B C 1
ATOM 3946 O O . SER B 1 162 ? 4.348 11.727 -9.453 1 96.81 162 SER B O 1
ATOM 3948 N N . ALA B 1 163 ? 6.004 11.102 -10.758 1 97.44 163 ALA B N 1
ATOM 3949 C CA . ALA B 1 163 ? 5.801 9.688 -10.484 1 97.44 163 ALA B CA 1
ATOM 3950 C C . ALA B 1 163 ? 6.125 9.359 -9.023 1 97.44 163 ALA B C 1
ATOM 3952 O O . ALA B 1 163 ? 5.383 8.625 -8.367 1 97.44 163 ALA B O 1
ATOM 3953 N N . LEU B 1 164 ? 7.176 9.906 -8.539 1 98.62 164 LEU B N 1
ATOM 3954 C CA . LEU B 1 164 ? 7.582 9.656 -7.164 1 98.62 164 LEU B CA 1
ATOM 3955 C C . LEU B 1 164 ? 6.582 10.258 -6.184 1 98.62 164 LEU B C 1
ATOM 3957 O O . LEU B 1 164 ? 6.285 9.656 -5.148 1 98.62 164 LEU B O 1
ATOM 3961 N N . LYS B 1 165 ? 6.125 11.445 -6.496 1 98.56 165 LYS B N 1
ATOM 3962 C CA . LYS B 1 165 ? 5.113 12.062 -5.645 1 98.56 165 LYS B CA 1
ATOM 3963 C C . LYS B 1 165 ? 3.893 11.156 -5.496 1 98.56 165 LYS B C 1
ATOM 3965 O O . LYS B 1 165 ? 3.354 11.008 -4.398 1 98.56 165 LYS B O 1
ATOM 3970 N N . LYS B 1 166 ? 3.5 10.555 -6.582 1 98.12 166 LYS B N 1
ATOM 3971 C CA . LYS B 1 166 ? 2.354 9.656 -6.543 1 98.12 166 LYS B CA 1
ATOM 3972 C C . LYS B 1 166 ? 2.643 8.438 -5.672 1 98.12 166 LYS B C 1
ATOM 3974 O O . LYS B 1 166 ? 1.824 8.062 -4.828 1 98.12 166 LYS B O 1
ATOM 3979 N N . ILE B 1 167 ? 3.775 7.871 -5.875 1 98.69 167 ILE B N 1
ATOM 3980 C CA . ILE B 1 167 ? 4.16 6.676 -5.133 1 98.69 167 ILE B CA 1
ATOM 3981 C C . ILE B 1 167 ? 4.254 6.996 -3.645 1 98.69 167 ILE B C 1
ATOM 3983 O O . ILE B 1 167 ? 3.717 6.266 -2.809 1 98.69 167 ILE B O 1
ATOM 3987 N N . PHE B 1 168 ? 4.883 8.125 -3.324 1 98.75 168 PHE B N 1
ATOM 3988 C CA . PHE B 1 168 ? 5.074 8.508 -1.929 1 98.75 168 PHE B CA 1
ATOM 3989 C C . PHE B 1 168 ? 3.75 8.898 -1.286 1 98.75 168 PHE B C 1
ATOM 3991 O O . PHE B 1 168 ? 3.539 8.672 -0.094 1 98.75 168 PHE B O 1
ATOM 3998 N N . ALA B 1 169 ? 2.867 9.406 -2.047 1 98.56 169 ALA B N 1
ATOM 3999 C CA . ALA B 1 169 ? 1.545 9.758 -1.532 1 98.56 169 ALA B CA 1
ATOM 4000 C C . ALA B 1 169 ? 0.768 8.508 -1.126 1 98.56 169 ALA B C 1
ATOM 4002 O O . ALA B 1 169 ? -0.111 8.57 -0.262 1 98.56 169 ALA B O 1
ATOM 4003 N N . GLU B 1 170 ? 1.105 7.41 -1.733 1 98.44 170 GLU B N 1
ATOM 4004 C CA . GLU B 1 170 ? 0.366 6.18 -1.473 1 98.44 170 GLU B CA 1
ATOM 4005 C C . GLU B 1 170 ? 1.078 5.316 -0.434 1 98.44 170 GLU B C 1
ATOM 4007 O O . GLU B 1 170 ? 0.433 4.594 0.327 1 98.44 170 GLU B O 1
ATOM 4012 N N . GLN B 1 171 ? 2.4 5.434 -0.351 1 98.38 171 GLN B N 1
ATOM 4013 C CA . GLN B 1 171 ? 3.16 4.516 0.491 1 98.38 171 GLN B CA 1
ATOM 4014 C C . GLN B 1 171 ? 3.793 5.246 1.672 1 98.38 171 GLN B C 1
ATOM 4016 O O . GLN B 1 171 ? 4.324 4.617 2.588 1 98.38 171 GLN B O 1
ATOM 4021 N N . GLY B 1 172 ? 3.707 6.555 1.657 1 98.06 172 GLY B N 1
ATOM 4022 C CA . GLY B 1 172 ? 4.441 7.375 2.609 1 98.06 172 GLY B CA 1
ATOM 4023 C C . GLY B 1 172 ? 5.754 7.895 2.059 1 98.06 172 GLY B C 1
ATOM 4024 O O . GLY B 1 172 ? 6.289 7.348 1.094 1 98.06 172 GLY B O 1
ATOM 4025 N N . ILE B 1 173 ? 6.211 8.953 2.686 1 98.44 173 ILE B N 1
ATOM 4026 C CA . ILE B 1 173 ? 7.496 9.523 2.285 1 98.44 173 ILE B CA 1
ATOM 4027 C C . ILE B 1 173 ? 8.633 8.75 2.957 1 98.44 173 ILE B C 1
ATOM 4029 O O . ILE B 1 173 ? 8.68 8.648 4.184 1 98.44 173 ILE B O 1
ATOM 4033 N N . PRO B 1 174 ? 9.531 8.18 2.186 1 98 174 PRO B N 1
ATOM 4034 C CA . PRO B 1 174 ? 10.695 7.57 2.822 1 98 174 PRO B CA 1
ATOM 4035 C C . PRO B 1 174 ? 11.609 8.594 3.49 1 98 174 PRO B C 1
ATOM 4037 O O . PRO B 1 174 ? 11.57 9.781 3.148 1 98 174 PRO B O 1
ATOM 4040 N N . SER B 1 175 ? 12.43 8.102 4.414 1 96.5 175 SER B N 1
ATOM 4041 C CA . SER B 1 175 ? 13.438 8.969 5.012 1 96.5 175 SER B CA 1
ATOM 4042 C C . SER B 1 175 ? 14.609 9.188 4.062 1 96.5 175 SER B C 1
ATOM 4044 O O . SER B 1 175 ? 15.219 10.258 4.062 1 96.5 175 SER B O 1
ATOM 4046 N N . LYS B 1 176 ? 14.844 8.141 3.291 1 96.81 176 LYS B N 1
ATOM 4047 C CA . LYS B 1 176 ? 16.016 8.164 2.41 1 96.81 176 LYS B CA 1
ATOM 4048 C C . LYS B 1 176 ? 15.695 7.547 1.055 1 96.81 176 LYS B C 1
ATOM 4050 O O . LYS B 1 176 ? 15.055 6.492 0.983 1 96.81 176 LYS B O 1
ATOM 4055 N N . VAL B 1 177 ? 16.094 8.234 -0.002 1 97.56 177 VAL B N 1
ATOM 4056 C CA . VAL B 1 177 ? 15.938 7.75 -1.369 1 97.56 177 VAL B CA 1
ATOM 4057 C C . VAL B 1 177 ? 17.312 7.617 -2.027 1 97.56 177 VAL B C 1
ATOM 4059 O O . VAL B 1 177 ? 18.094 8.57 -2.029 1 97.56 177 VAL B O 1
ATOM 4062 N N . VAL B 1 178 ? 17.578 6.43 -2.553 1 95.19 178 VAL B N 1
ATOM 4063 C CA . VAL B 1 178 ? 18.859 6.152 -3.184 1 95.19 178 VAL B CA 1
ATOM 4064 C C . VAL B 1 178 ? 18.672 5.996 -4.691 1 95.19 178 VAL B C 1
ATOM 4066 O O . VAL B 1 178 ? 17.797 5.25 -5.141 1 95.19 178 VAL B O 1
ATOM 4069 N N . SER B 1 179 ? 19.359 6.719 -5.508 1 94.69 179 SER B N 1
ATOM 4070 C CA . SER B 1 179 ? 19.328 6.605 -6.961 1 94.69 179 SER B CA 1
ATOM 4071 C C . SER B 1 179 ? 20.719 6.734 -7.562 1 94.69 179 SER B C 1
ATOM 4073 O O . SER B 1 179 ? 21.688 6.984 -6.844 1 94.69 179 SER B O 1
ATOM 4075 N N . ASP B 1 180 ? 20.844 6.48 -8.797 1 89.62 180 ASP B N 1
ATOM 4076 C CA . ASP B 1 180 ? 22.094 6.812 -9.469 1 89.62 180 ASP B CA 1
ATOM 4077 C C . ASP B 1 180 ? 22.219 8.32 -9.688 1 89.62 180 ASP B C 1
ATOM 4079 O O . ASP B 1 180 ? 21.391 9.094 -9.195 1 89.62 180 ASP B O 1
ATOM 4083 N N . ASN B 1 181 ? 23.266 8.734 -10.32 1 87.06 181 ASN B N 1
ATOM 4084 C CA . ASN B 1 181 ? 23.5 10.156 -10.508 1 87.06 181 ASN B CA 1
ATOM 4085 C C . ASN B 1 181 ? 23.062 10.617 -11.898 1 87.06 181 ASN B C 1
ATOM 4087 O O . ASN B 1 181 ? 23.703 11.492 -12.492 1 87.06 181 ASN B O 1
ATOM 4091 N N . GLY B 1 182 ? 22.031 10.039 -12.383 1 89 182 GLY B N 1
ATOM 4092 C CA . GLY B 1 182 ? 21.5 10.469 -13.672 1 89 182 GLY B CA 1
ATOM 4093 C C . GLY B 1 182 ? 20.922 11.867 -13.633 1 89 182 GLY B C 1
ATOM 4094 O O . GLY B 1 182 ? 20.531 12.359 -12.57 1 89 182 GLY B O 1
ATOM 4095 N N . PRO B 1 183 ? 20.828 12.469 -14.734 1 91.44 183 PRO B N 1
ATOM 4096 C CA . PRO B 1 183 ? 20.375 13.859 -14.797 1 91.44 183 PRO B CA 1
ATOM 4097 C C . PRO B 1 183 ? 18.969 14.047 -14.242 1 91.44 183 PRO B C 1
ATOM 4099 O O . PRO B 1 183 ? 18.641 15.125 -13.727 1 91.44 183 PRO B O 1
ATOM 4102 N N . GLN B 1 184 ? 18.156 13.062 -14.359 1 93.62 184 GLN B N 1
ATOM 4103 C CA . GLN B 1 184 ? 16.797 13.148 -13.852 1 93.62 184 GLN B CA 1
ATOM 4104 C C . GLN B 1 184 ? 16.781 13.273 -12.328 1 93.62 184 GLN B C 1
ATOM 4106 O O . GLN B 1 184 ? 15.859 13.859 -11.75 1 93.62 184 GLN B O 1
ATOM 4111 N N . TYR B 1 185 ? 17.812 12.805 -11.688 1 94.81 185 TYR B N 1
ATOM 4112 C CA . TYR B 1 185 ? 17.859 12.758 -10.227 1 94.81 185 TYR B CA 1
ATOM 4113 C C . TYR B 1 185 ? 18.766 13.852 -9.68 1 94.81 185 TYR B C 1
ATOM 4115 O O . TYR B 1 185 ? 18.656 14.234 -8.516 1 94.81 185 TYR B O 1
ATOM 4123 N N . SER B 1 186 ? 19.688 14.328 -10.453 1 92.5 186 SER B N 1
ATOM 4124 C CA . SER B 1 186 ? 20.672 15.297 -9.977 1 92.5 186 SER B CA 1
ATOM 4125 C C . SER B 1 186 ? 20.25 16.719 -10.32 1 92.5 186 SER B C 1
ATOM 4127 O O . SER B 1 186 ? 21.016 17.672 -10.156 1 92.5 186 SER B O 1
ATOM 4129 N N . SER B 1 187 ? 19.125 17 -10.742 1 94.81 187 SER B N 1
ATOM 4130 C CA . SER B 1 187 ? 18.609 18.297 -11.133 1 94.81 187 SER B CA 1
ATOM 4131 C C . SER B 1 187 ? 18.25 19.141 -9.914 1 94.81 187 SER B C 1
ATOM 4133 O O . SER B 1 187 ? 18.062 18.609 -8.82 1 94.81 187 SER B O 1
ATOM 4135 N N . TYR B 1 188 ? 18.188 20.391 -10.148 1 96.81 188 TYR B N 1
ATOM 4136 C CA . TYR B 1 188 ? 17.75 21.328 -9.117 1 96.81 188 TYR B CA 1
ATOM 4137 C C . TYR B 1 188 ? 16.312 21.062 -8.695 1 96.81 188 TYR B C 1
ATOM 4139 O O . TYR B 1 188 ? 15.977 21.141 -7.516 1 96.81 188 TYR B O 1
ATOM 4147 N N . GLN B 1 189 ? 15.516 20.75 -9.633 1 97.38 189 GLN B N 1
ATOM 4148 C CA . GLN B 1 189 ? 14.117 20.438 -9.367 1 97.38 189 GLN B CA 1
ATOM 4149 C C . GLN B 1 189 ? 13.992 19.266 -8.406 1 97.38 189 GLN B C 1
ATOM 4151 O O . GLN B 1 189 ? 13.156 19.281 -7.5 1 97.38 189 GLN B O 1
ATOM 4156 N N . PHE B 1 190 ? 14.812 18.312 -8.586 1 97.94 190 PHE B N 1
ATOM 4157 C CA . PHE B 1 190 ? 14.758 17.141 -7.727 1 97.94 190 PHE B CA 1
ATOM 4158 C C . PHE B 1 190 ? 15.219 17.484 -6.316 1 97.94 190 PHE B C 1
ATOM 4160 O O . PHE B 1 190 ? 14.648 17 -5.336 1 97.94 190 PHE B O 1
ATOM 4167 N N . MET B 1 191 ? 16.219 18.281 -6.254 1 97.56 191 MET B N 1
ATOM 4168 C CA . MET B 1 191 ? 16.703 18.734 -4.953 1 97.56 191 MET B CA 1
ATOM 4169 C C . MET B 1 191 ? 15.602 19.469 -4.188 1 97.56 191 MET B C 1
ATOM 4171 O O . MET B 1 191 ? 15.406 19.219 -2.998 1 97.56 191 MET B O 1
ATOM 4175 N N . MET B 1 192 ? 14.914 20.312 -4.816 1 97.94 192 MET B N 1
ATOM 4176 C CA . MET B 1 192 ? 13.82 21.047 -4.203 1 97.94 192 MET B CA 1
ATOM 4177 C C . MET B 1 192 ? 12.695 20.109 -3.775 1 97.94 192 MET B C 1
ATOM 4179 O O . MET B 1 192 ? 12.094 20.297 -2.719 1 97.94 192 MET B O 1
ATOM 4183 N N . PHE B 1 193 ? 12.43 19.141 -4.641 1 98.31 193 PHE B N 1
ATOM 4184 C CA . PHE B 1 193 ? 11.445 18.109 -4.328 1 98.31 193 PHE B CA 1
ATOM 4185 C C . PHE B 1 193 ? 11.812 17.391 -3.037 1 98.31 193 PHE B C 1
ATOM 4187 O O . PHE B 1 193 ? 10.984 17.25 -2.137 1 98.31 193 PHE B O 1
ATOM 4194 N N . ALA B 1 194 ? 13.031 16.969 -2.922 1 98.38 194 ALA B N 1
ATOM 4195 C CA . ALA B 1 194 ? 13.508 16.266 -1.735 1 98.38 194 ALA B CA 1
ATOM 4196 C C . ALA B 1 194 ? 13.367 17.141 -0.488 1 98.38 194 ALA B C 1
ATOM 4198 O O . ALA B 1 194 ? 12.906 16.672 0.555 1 98.38 194 ALA B O 1
ATOM 4199 N N . GLU B 1 195 ? 13.711 18.375 -0.596 1 97.5 195 GLU B N 1
ATOM 4200 C CA . GLU B 1 195 ? 13.641 19.312 0.52 1 97.5 195 GLU B CA 1
ATOM 4201 C C . GLU B 1 195 ? 12.195 19.562 0.933 1 97.5 195 GLU B C 1
ATOM 4203 O O . GLU B 1 195 ? 11.859 19.484 2.117 1 97.5 195 GLU B O 1
ATOM 4208 N N . SER B 1 196 ? 11.367 19.781 -0.014 1 96.69 196 SER B N 1
ATOM 4209 C CA . SER B 1 196 ? 9.977 20.125 0.254 1 96.69 196 SER B CA 1
ATOM 4210 C C . SER B 1 196 ? 9.227 18.938 0.862 1 96.69 196 SER B C 1
ATOM 4212 O O . SER B 1 196 ? 8.352 19.125 1.711 1 96.69 196 SER B O 1
ATOM 4214 N N . TRP B 1 197 ? 9.539 17.734 0.425 1 98 197 TRP B N 1
ATOM 4215 C CA . TRP B 1 197 ? 8.844 16.547 0.912 1 98 197 TRP B CA 1
ATOM 4216 C C . TRP B 1 197 ? 9.562 15.945 2.113 1 98 197 TRP B C 1
ATOM 4218 O O . TRP B 1 197 ? 9.055 15.023 2.754 1 98 197 TRP B O 1
ATOM 4228 N N . GLY B 1 198 ? 10.719 16.438 2.414 1 96.81 198 GLY B N 1
ATOM 4229 C CA . GLY B 1 198 ? 11.375 16.156 3.682 1 96.81 198 GLY B CA 1
ATOM 4230 C C . GLY B 1 198 ? 12.062 14.797 3.699 1 96.81 198 GLY B C 1
ATOM 4231 O O . GLY B 1 198 ? 11.945 14.047 4.672 1 96.81 198 GLY B O 1
ATOM 4232 N N . PHE B 1 199 ? 12.742 14.406 2.646 1 97.75 199 PHE B N 1
ATOM 4233 C CA . PHE B 1 199 ? 13.547 13.188 2.656 1 97.75 199 PHE B CA 1
ATOM 4234 C C . PHE B 1 199 ? 14.977 13.484 2.215 1 97.75 199 PHE B C 1
ATOM 4236 O O . PHE B 1 199 ? 15.242 14.516 1.598 1 97.75 199 PHE B O 1
ATOM 4243 N N . THR B 1 200 ? 15.898 12.562 2.559 1 97.56 200 THR B N 1
ATOM 4244 C CA . THR B 1 200 ? 17.297 12.664 2.137 1 97.56 200 THR B CA 1
ATOM 4245 C C . THR B 1 200 ? 17.516 11.898 0.836 1 97.56 200 THR B C 1
ATOM 4247 O O . THR B 1 200 ? 17.109 10.742 0.711 1 97.56 200 THR B O 1
ATOM 4250 N N . HIS B 1 201 ? 18.062 12.57 -0.152 1 97.06 201 HIS B N 1
ATOM 4251 C CA . HIS B 1 201 ? 18.406 11.945 -1.422 1 97.06 201 HIS B CA 1
ATOM 4252 C C . HIS B 1 201 ? 19.906 11.633 -1.498 1 97.06 201 HIS B C 1
ATOM 4254 O O . HIS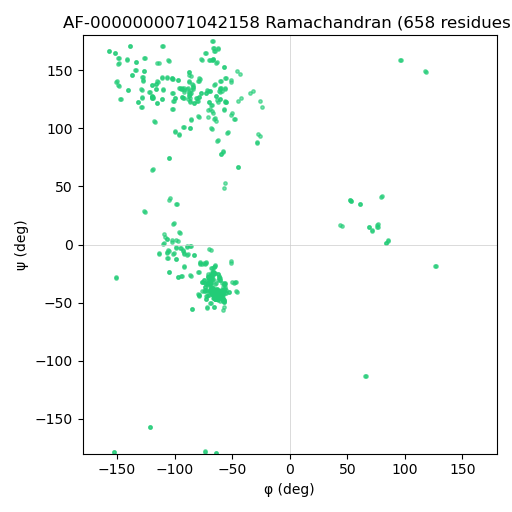 B 1 201 ? 20.734 12.516 -1.312 1 97.06 201 HIS B O 1
ATOM 4260 N N . VAL B 1 202 ? 20.203 10.375 -1.724 1 93.38 202 VAL B N 1
ATOM 4261 C CA . VAL B 1 202 ? 21.594 9.938 -1.831 1 93.38 202 VAL B CA 1
ATOM 4262 C C . VAL B 1 202 ? 21.844 9.359 -3.219 1 93.38 202 VAL B C 1
ATOM 4264 O O . VAL B 1 202 ? 21.078 8.508 -3.689 1 93.38 202 VAL B O 1
ATOM 4267 N N . THR B 1 203 ? 22.828 9.852 -3.859 1 89.94 203 THR B N 1
ATOM 4268 C CA . THR B 1 203 ? 23.188 9.32 -5.172 1 89.94 203 THR B CA 1
ATOM 4269 C C . THR B 1 203 ? 24.406 8.398 -5.066 1 89.94 203 THR B C 1
ATOM 4271 O O . THR B 1 203 ? 25.266 8.602 -4.215 1 89.94 203 THR B O 1
ATOM 4274 N N . THR B 1 204 ? 24.375 7.398 -5.82 1 80.81 204 THR B N 1
ATOM 4275 C CA . THR B 1 204 ? 25.5 6.477 -5.848 1 80.81 204 THR B CA 1
ATOM 4276 C C . THR B 1 204 ? 26.484 6.852 -6.957 1 80.81 204 THR B C 1
ATOM 4278 O O . THR B 1 204 ? 26.062 7.348 -8.008 1 80.81 204 THR B O 1
ATOM 4281 N N . SER B 1 205 ? 27.781 7.031 -6.668 1 65.75 205 SER B N 1
ATOM 4282 C CA . SER B 1 205 ? 28.812 7.434 -7.617 1 65.75 205 SER B CA 1
ATOM 4283 C C . SER B 1 205 ? 29.25 6.258 -8.484 1 65.75 205 SER B C 1
ATOM 4285 O O . SER B 1 205 ? 29.172 5.102 -8.07 1 65.75 205 SER B O 1
ATOM 4287 N N . PRO B 1 206 ? 29.516 6.648 -9.852 1 58.69 206 PRO B N 1
ATOM 4288 C CA . PRO B 1 206 ? 30.062 5.629 -10.75 1 58.69 206 PRO B CA 1
ATOM 4289 C C . PRO B 1 206 ? 31.219 4.852 -10.125 1 58.69 206 PRO B C 1
ATOM 4291 O O . PRO B 1 206 ? 31.438 3.682 -10.461 1 58.69 206 PRO B O 1
ATOM 4294 N N . ARG B 1 207 ? 31.984 5.508 -9.281 1 54.81 207 ARG B N 1
ATOM 4295 C CA . ARG B 1 207 ? 33.188 4.875 -8.703 1 54.81 207 ARG B CA 1
ATOM 4296 C C . ARG B 1 207 ? 32.781 3.916 -7.582 1 54.81 207 ARG B C 1
ATOM 4298 O O . ARG B 1 207 ? 33.594 3.113 -7.133 1 54.81 207 ARG B O 1
ATOM 4305 N N . ARG B 1 208 ? 31.594 4.125 -7.18 1 54.38 208 ARG B N 1
ATOM 4306 C CA . ARG B 1 208 ? 31.109 3.236 -6.129 1 54.38 208 ARG B CA 1
ATOM 4307 C C . ARG B 1 208 ? 29.891 2.453 -6.594 1 54.38 208 ARG B C 1
ATOM 4309 O O . ARG B 1 208 ? 28.766 2.754 -6.195 1 54.38 208 ARG B O 1
ATOM 4316 N N . PRO B 1 209 ? 30.172 1.596 -7.609 1 54.22 209 PRO B N 1
ATOM 4317 C CA . PRO B 1 209 ? 29.125 0.806 -8.273 1 54.22 209 PRO B CA 1
ATOM 4318 C C . PRO B 1 209 ? 28.25 0.034 -7.289 1 54.22 209 PRO B C 1
ATOM 4320 O O . PRO B 1 209 ? 27.156 -0.415 -7.648 1 54.22 209 PRO B O 1
ATOM 4323 N N . GLN B 1 210 ? 28.766 -0.034 -6.07 1 52.62 210 GLN B N 1
ATOM 4324 C CA . GLN B 1 210 ? 28.203 -0.97 -5.105 1 52.62 210 GLN B CA 1
ATOM 4325 C C . GLN B 1 210 ? 26.828 -0.507 -4.641 1 52.62 210 GLN B C 1
ATOM 4327 O O . GLN B 1 210 ? 25.953 -1.329 -4.32 1 52.62 210 GLN B O 1
ATOM 4332 N N . GLY B 1 211 ? 26.547 0.733 -4.66 1 56.94 211 GLY B N 1
ATOM 4333 C CA . GLY B 1 211 ? 25.328 1.251 -4.07 1 56.94 211 GLY B CA 1
ATOM 4334 C C . GLY B 1 211 ? 24.094 1.023 -4.934 1 56.94 211 GLY B C 1
ATOM 4335 O O . GLY B 1 211 ? 22.984 0.869 -4.422 1 56.94 211 GLY B O 1
ATOM 4336 N N . ASN B 1 212 ? 24.359 0.696 -6.223 1 69.62 212 ASN B N 1
ATOM 4337 C CA . ASN B 1 212 ? 23.203 0.578 -7.113 1 69.62 212 ASN B CA 1
ATOM 4338 C C . ASN B 1 212 ? 22.922 -0.877 -7.477 1 69.62 212 ASN B C 1
ATOM 4340 O O . ASN B 1 212 ? 22 -1.164 -8.234 1 69.62 212 ASN B O 1
ATOM 4344 N N . GLY B 1 213 ? 23.656 -1.766 -6.836 1 79.94 213 GLY B N 1
ATOM 4345 C CA . GLY B 1 213 ? 23.531 -3.176 -7.168 1 79.94 213 GLY B CA 1
ATOM 4346 C C . GLY B 1 213 ? 22.188 -3.766 -6.805 1 79.94 213 GLY B C 1
ATOM 4347 O O . GLY B 1 213 ? 21.656 -4.609 -7.527 1 79.94 213 GLY B O 1
ATOM 4348 N N . PHE B 1 214 ? 21.609 -3.211 -5.773 1 87.19 214 PHE B N 1
ATOM 4349 C CA . PHE B 1 214 ? 20.328 -3.717 -5.297 1 87.19 214 PHE B CA 1
ATOM 4350 C C . PHE B 1 214 ? 19.234 -3.48 -6.332 1 87.19 214 PHE B C 1
ATOM 4352 O O . PHE B 1 214 ? 18.578 -4.422 -6.762 1 87.19 214 PHE B O 1
ATOM 4359 N N . VAL B 1 215 ? 19.094 -2.256 -6.758 1 91.25 215 VAL B N 1
ATOM 4360 C CA . VAL B 1 215 ? 18.016 -1.924 -7.672 1 91.25 215 VAL B CA 1
ATOM 4361 C C . VAL B 1 215 ? 18.281 -2.543 -9.039 1 91.25 215 VAL B C 1
ATOM 4363 O O . VAL B 1 215 ? 17.344 -2.943 -9.742 1 91.25 215 VAL B O 1
ATOM 4366 N N . GLU B 1 216 ? 19.531 -2.648 -9.461 1 88.94 216 GLU B N 1
ATOM 4367 C CA . GLU B 1 216 ? 19.875 -3.27 -10.734 1 88.94 216 GLU B CA 1
ATOM 4368 C C . GLU B 1 216 ? 19.453 -4.734 -10.766 1 88.94 216 GLU B C 1
ATOM 4370 O O . GLU B 1 216 ? 18.938 -5.211 -11.781 1 88.94 216 GLU B O 1
ATOM 4375 N N . ARG B 1 217 ? 19.672 -5.418 -9.703 1 88 217 ARG B N 1
ATOM 4376 C CA . ARG B 1 217 ? 19.234 -6.809 -9.617 1 88 217 ARG B CA 1
ATOM 4377 C C . ARG B 1 217 ? 17.719 -6.918 -9.688 1 88 217 ARG B C 1
ATOM 4379 O O . ARG B 1 217 ? 17.188 -7.816 -10.344 1 88 217 ARG B O 1
ATOM 4386 N N . GLN B 1 218 ? 17.078 -6.051 -8.961 1 94.06 218 GLN B N 1
ATOM 4387 C CA . GLN B 1 218 ? 15.625 -6.035 -9.008 1 94.06 218 GLN B CA 1
ATOM 4388 C C . GLN B 1 218 ? 15.117 -5.785 -10.43 1 94.06 218 GLN B C 1
ATOM 4390 O O . GLN B 1 218 ? 14.18 -6.441 -10.883 1 94.06 218 GLN B O 1
ATOM 4395 N N . ILE B 1 219 ? 15.766 -4.875 -11.094 1 95.31 219 ILE B N 1
ATOM 4396 C CA . ILE B 1 219 ? 15.367 -4.539 -12.453 1 95.31 219 ILE B CA 1
ATOM 4397 C C . ILE B 1 219 ? 15.555 -5.754 -13.359 1 95.31 219 ILE B C 1
ATOM 4399 O O . ILE B 1 219 ? 14.695 -6.047 -14.203 1 95.31 219 ILE B O 1
ATOM 4403 N N . ARG B 1 220 ? 16.625 -6.418 -13.211 1 92.81 220 ARG B N 1
ATOM 4404 C CA . ARG B 1 220 ? 16.875 -7.613 -14.008 1 92.81 220 ARG B CA 1
ATOM 4405 C C . ARG B 1 220 ? 15.766 -8.641 -13.828 1 92.81 220 ARG B C 1
ATOM 4407 O O . ARG B 1 220 ? 15.25 -9.18 -14.805 1 92.81 220 ARG B O 1
ATOM 4414 N N . THR B 1 221 ? 15.422 -8.883 -12.602 1 94.19 221 THR B N 1
ATOM 4415 C CA . THR B 1 221 ? 14.359 -9.828 -12.289 1 94.19 221 THR B CA 1
ATOM 4416 C C . THR B 1 221 ? 13.031 -9.367 -12.883 1 94.19 221 THR B C 1
ATOM 4418 O O . THR B 1 221 ? 12.328 -10.148 -13.531 1 94.19 221 THR B O 1
ATOM 4421 N N . ILE B 1 222 ? 12.727 -8.164 -12.719 1 96.62 222 ILE B N 1
ATOM 4422 C CA . ILE B 1 222 ? 11.445 -7.605 -13.156 1 96.62 222 ILE B CA 1
ATOM 4423 C C . ILE B 1 222 ? 11.375 -7.621 -14.68 1 96.62 222 ILE B C 1
ATOM 4425 O O . ILE B 1 222 ? 10.336 -7.949 -15.258 1 96.62 222 ILE B O 1
ATOM 4429 N N . LYS B 1 223 ? 12.469 -7.277 -15.336 1 96 223 LYS B N 1
ATOM 4430 C CA . LYS B 1 223 ? 12.5 -7.344 -16.797 1 96 223 LYS B CA 1
ATOM 4431 C C . LYS B 1 223 ? 12.234 -8.758 -17.281 1 96 223 LYS B C 1
ATOM 4433 O O . LYS B 1 223 ? 11.484 -8.961 -18.25 1 96 223 LYS B O 1
ATOM 4438 N N . SER B 1 224 ? 12.906 -9.695 -16.625 1 95.12 224 SER B N 1
ATOM 4439 C CA . SER B 1 224 ? 12.703 -11.094 -17 1 95.12 224 SER B CA 1
ATOM 4440 C C . SER B 1 224 ? 11.234 -11.492 -16.844 1 95.12 224 SER B C 1
ATOM 4442 O O . SER B 1 224 ? 10.672 -12.125 -17.75 1 95.12 224 SER B O 1
ATOM 4444 N N . ILE B 1 225 ? 10.594 -11.109 -15.805 1 96.5 225 ILE B N 1
ATOM 4445 C CA . ILE B 1 225 ? 9.188 -11.398 -15.547 1 96.5 225 ILE B CA 1
ATOM 4446 C C . ILE B 1 225 ? 8.32 -10.742 -16.625 1 96.5 225 ILE B C 1
ATOM 4448 O O . ILE B 1 225 ? 7.473 -11.406 -17.234 1 96.5 225 ILE B O 1
ATOM 4452 N N . MET B 1 226 ? 8.609 -9.523 -16.875 1 96.56 226 MET B N 1
ATOM 4453 C CA . MET B 1 226 ? 7.77 -8.742 -17.781 1 96.56 226 MET B CA 1
ATOM 4454 C C . MET B 1 226 ? 7.887 -9.258 -19.203 1 96.56 226 MET B C 1
ATOM 4456 O O . MET B 1 226 ? 6.918 -9.227 -19.969 1 96.56 226 MET B O 1
ATOM 4460 N N . LYS B 1 227 ? 9.023 -9.742 -19.578 1 95.44 227 LYS B N 1
ATOM 4461 C CA . LYS B 1 227 ? 9.242 -10.25 -20.922 1 95.44 227 LYS B CA 1
ATOM 4462 C C . LYS B 1 227 ? 8.5 -11.57 -21.141 1 95.44 227 LYS B C 1
ATOM 4464 O O . LYS B 1 227 ? 8.031 -11.844 -22.25 1 95.44 227 LYS B O 1
ATOM 4469 N N . LYS B 1 228 ? 8.391 -12.328 -20.125 1 95.44 228 LYS B N 1
ATOM 4470 C CA . LYS B 1 228 ? 7.867 -13.68 -20.234 1 95.44 228 LYS B CA 1
ATOM 4471 C C . LYS B 1 228 ? 6.371 -13.719 -19.953 1 95.44 228 LYS B C 1
ATOM 4473 O O . LYS B 1 228 ? 5.664 -14.609 -20.438 1 95.44 228 LYS B O 1
ATOM 4478 N N . ALA B 1 229 ? 5.84 -12.805 -19.172 1 95.75 229 ALA B N 1
ATOM 4479 C CA . ALA B 1 229 ? 4.477 -12.867 -18.641 1 95.75 229 ALA B CA 1
ATOM 4480 C C . ALA B 1 229 ? 3.469 -12.422 -19.703 1 95.75 229 ALA B C 1
ATOM 4482 O O . ALA B 1 229 ? 3.725 -11.477 -20.453 1 95.75 229 ALA B O 1
ATOM 4483 N N . SER B 1 230 ? 2.371 -13.109 -19.719 1 94.19 230 SER B N 1
ATOM 4484 C CA . SER B 1 230 ? 1.263 -12.695 -20.578 1 94.19 230 SER B CA 1
ATOM 4485 C C . SER B 1 230 ? 0.532 -11.492 -19.984 1 94.19 230 SER B C 1
ATOM 4487 O O . SER B 1 230 ? 0.137 -10.578 -20.719 1 94.19 230 SER B O 1
ATOM 4489 N N . ASP B 1 231 ? 0.339 -11.453 -18.781 1 96 231 ASP B N 1
ATOM 4490 C CA . ASP B 1 231 ? -0.229 -10.352 -18 1 96 231 ASP B CA 1
ATOM 4491 C C . ASP B 1 231 ? 0.784 -9.805 -17 1 96 231 ASP B C 1
ATOM 4493 O O . ASP B 1 231 ? 0.98 -10.383 -15.93 1 96 231 ASP B O 1
ATOM 4497 N N . ILE B 1 232 ? 1.301 -8.672 -17.312 1 96.81 232 ILE B N 1
ATOM 4498 C CA . ILE B 1 232 ? 2.412 -8.109 -16.547 1 96.81 232 ILE B CA 1
ATOM 4499 C C . ILE B 1 232 ? 1.963 -7.797 -15.125 1 96.81 232 ILE B C 1
ATOM 4501 O O . ILE B 1 232 ? 2.678 -8.094 -14.164 1 96.81 232 ILE B O 1
ATOM 4505 N N . GLN B 1 233 ? 0.805 -7.215 -15.023 1 98.19 233 GLN B N 1
ATOM 4506 C CA . GLN B 1 233 ? 0.339 -6.805 -13.703 1 98.19 233 GLN B CA 1
ATOM 4507 C C . GLN B 1 233 ? 0.083 -8.016 -12.812 1 98.19 233 GLN B C 1
ATOM 4509 O O . GLN B 1 233 ? 0.426 -8 -11.625 1 98.19 233 GLN B O 1
ATOM 4514 N N . LEU B 1 234 ? -0.483 -9.039 -13.336 1 98.06 234 LEU B N 1
ATOM 4515 C CA . LEU B 1 234 ? -0.714 -10.258 -12.562 1 98.06 234 LEU B CA 1
ATOM 4516 C C . LEU B 1 234 ? 0.607 -10.906 -12.164 1 98.06 234 LEU B C 1
ATOM 4518 O O . LEU B 1 234 ? 0.747 -11.406 -11.047 1 98.06 234 LEU B O 1
ATOM 4522 N N . ALA B 1 235 ? 1.531 -10.914 -13.078 1 98.19 235 ALA B N 1
ATOM 4523 C CA . ALA B 1 235 ? 2.846 -11.492 -12.805 1 98.19 235 ALA B CA 1
ATOM 4524 C C . ALA B 1 235 ? 3.547 -10.734 -11.68 1 98.19 235 ALA B C 1
ATOM 4526 O O . ALA B 1 235 ? 4.176 -11.344 -10.812 1 98.19 235 ALA B O 1
ATOM 4527 N N . LEU B 1 236 ? 3.418 -9.438 -11.711 1 98.38 236 LEU B N 1
ATOM 4528 C CA . LEU B 1 236 ? 4.031 -8.633 -10.664 1 98.38 236 LEU B CA 1
ATOM 4529 C C . LEU B 1 236 ? 3.361 -8.891 -9.32 1 98.38 236 LEU B C 1
ATOM 4531 O O . LEU B 1 236 ? 4.023 -8.883 -8.281 1 98.38 236 LEU B O 1
ATOM 4535 N N . LEU B 1 237 ? 2.074 -9.07 -9.312 1 98.5 237 LEU B N 1
ATOM 4536 C CA . LEU B 1 237 ? 1.366 -9.43 -8.094 1 98.5 237 LEU B CA 1
ATOM 4537 C C . LEU B 1 237 ? 1.913 -10.727 -7.508 1 98.5 237 LEU B C 1
ATOM 4539 O O . LEU B 1 237 ? 2.178 -10.812 -6.305 1 98.5 237 LEU B O 1
ATOM 4543 N N . HIS B 1 238 ? 2.098 -11.695 -8.336 1 97.88 238 HIS B N 1
ATOM 4544 C CA . HIS B 1 238 ? 2.639 -12.969 -7.875 1 97.88 238 HIS B CA 1
ATOM 4545 C C . HIS B 1 238 ? 4.051 -12.805 -7.332 1 97.88 238 HIS B C 1
ATOM 4547 O O . HIS B 1 238 ? 4.41 -13.414 -6.316 1 97.88 238 HIS B O 1
ATOM 4553 N N . TRP B 1 239 ? 4.793 -11.984 -7.969 1 97.5 239 TRP B N 1
ATOM 4554 C CA . TRP B 1 239 ? 6.137 -11.703 -7.48 1 97.5 239 TRP B CA 1
ATOM 4555 C C . TRP B 1 239 ? 6.09 -11.062 -6.098 1 97.5 239 TRP B C 1
ATOM 4557 O O . TRP B 1 239 ? 6.82 -11.469 -5.191 1 97.5 239 TRP B O 1
ATOM 4567 N N . ARG B 1 240 ? 5.215 -10.148 -5.91 1 98.06 240 ARG B N 1
ATOM 4568 C CA . ARG B 1 240 ? 5.074 -9.414 -4.656 1 98.06 240 ARG B CA 1
ATOM 4569 C C . ARG B 1 240 ? 4.602 -10.336 -3.535 1 98.06 240 ARG B C 1
ATOM 4571 O O . ARG B 1 240 ? 4.828 -10.055 -2.357 1 98.06 240 ARG B O 1
ATOM 4578 N N . THR B 1 241 ? 3.943 -11.43 -3.934 1 97.06 241 THR B N 1
ATOM 4579 C CA . THR B 1 241 ? 3.326 -12.297 -2.936 1 97.06 241 THR B CA 1
ATOM 4580 C C . THR B 1 241 ? 4.117 -13.594 -2.785 1 97.06 241 THR B C 1
ATOM 4582 O O . THR B 1 241 ? 3.682 -14.508 -2.09 1 97.06 241 THR B O 1
ATOM 4585 N N . THR B 1 242 ? 5.234 -13.711 -3.465 1 97.19 242 THR B N 1
ATOM 4586 C CA . THR B 1 242 ? 6.121 -14.859 -3.312 1 97.19 242 THR B CA 1
ATOM 4587 C C . THR B 1 242 ? 7.113 -14.625 -2.176 1 97.19 242 THR B C 1
ATOM 4589 O O . THR B 1 242 ? 7.781 -13.594 -2.129 1 97.19 242 THR B O 1
ATOM 4592 N N . PRO B 1 243 ? 7.191 -15.57 -1.274 1 94.81 243 PRO B N 1
ATOM 4593 C CA . PRO B 1 243 ? 8.148 -15.398 -0.178 1 94.81 243 PRO B CA 1
ATOM 4594 C C . PRO B 1 243 ? 9.57 -15.172 -0.669 1 94.81 243 PRO B C 1
ATOM 4596 O O . PRO B 1 243 ? 9.977 -15.727 -1.696 1 94.81 243 PRO B O 1
ATOM 4599 N N . ILE B 1 244 ? 10.234 -14.32 0.091 1 93 244 ILE B N 1
ATOM 4600 C CA . ILE B 1 244 ? 11.617 -14.016 -0.261 1 93 244 ILE B CA 1
ATOM 4601 C C . ILE B 1 244 ? 12.477 -15.266 -0.07 1 93 244 ILE B C 1
ATOM 4603 O O . ILE B 1 244 ? 13.328 -15.578 -0.912 1 93 244 ILE B O 1
ATOM 4607 N N . SER B 1 245 ? 12.312 -15.992 0.99 1 89.44 245 SER B N 1
ATOM 4608 C CA . SER B 1 245 ? 12.984 -17.25 1.321 1 89.44 245 SER B CA 1
ATOM 4609 C C . SER B 1 245 ? 12.117 -18.109 2.229 1 89.44 245 SER B C 1
ATOM 4611 O O . SER B 1 245 ? 10.969 -17.766 2.523 1 89.44 245 SER B O 1
ATOM 4613 N N . GLU B 1 246 ? 12.648 -19.219 2.59 1 86.5 246 GLU B N 1
ATOM 4614 C CA . GLU B 1 246 ? 11.93 -20.094 3.498 1 86.5 246 GLU B CA 1
ATOM 4615 C C . GLU B 1 246 ? 11.664 -19.422 4.84 1 86.5 246 GLU B C 1
ATOM 4617 O O . GLU B 1 246 ? 10.641 -19.688 5.48 1 86.5 246 GLU B O 1
ATOM 4622 N N . SER B 1 247 ? 12.5 -18.516 5.184 1 86.44 247 SER B N 1
ATOM 4623 C CA . SER B 1 247 ? 12.414 -17.906 6.508 1 86.44 247 SER B CA 1
ATOM 4624 C C . SER B 1 247 ? 11.875 -16.484 6.43 1 86.44 247 SER B C 1
ATOM 4626 O O . SER B 1 247 ? 11.633 -15.852 7.457 1 86.44 247 SER B O 1
ATOM 4628 N N . LEU B 1 248 ? 11.711 -15.945 5.242 1 89 248 LEU B N 1
ATOM 4629 C CA . LEU B 1 248 ? 11.227 -14.578 5.066 1 89 248 LEU B CA 1
ATOM 4630 C C . LEU B 1 248 ? 9.93 -14.562 4.27 1 89 248 LEU B C 1
ATOM 4632 O O . LEU B 1 248 ? 9.844 -15.164 3.195 1 89 248 LEU B O 1
ATOM 4636 N N . PRO B 1 249 ? 8.969 -13.93 4.805 1 93 249 PRO B N 1
ATOM 4637 C CA . PRO B 1 249 ? 7.715 -13.82 4.055 1 93 249 PRO B CA 1
ATOM 4638 C C . PRO B 1 249 ? 7.867 -13.031 2.762 1 93 249 PRO B C 1
ATOM 4640 O O . PRO B 1 249 ? 8.969 -12.578 2.436 1 93 249 PRO B O 1
ATOM 4643 N N . SER B 1 250 ? 6.789 -12.906 2.098 1 95.69 250 SER B N 1
ATOM 4644 C CA . SER B 1 250 ? 6.797 -12.188 0.828 1 95.69 250 SER B CA 1
ATOM 4645 C C . SER B 1 250 ? 7.016 -10.695 1.039 1 95.69 250 SER B C 1
ATOM 4647 O O . SER B 1 250 ? 6.773 -10.172 2.129 1 95.69 250 SER B O 1
ATOM 4649 N N . PRO B 1 251 ? 7.473 -9.969 0.007 1 96.81 251 PRO B N 1
ATOM 4650 C CA . PRO B 1 251 ? 7.602 -8.516 0.089 1 96.81 251 PRO B CA 1
ATOM 4651 C C . PRO B 1 251 ? 6.309 -7.832 0.532 1 96.81 251 PRO B C 1
ATOM 4653 O O . PRO B 1 251 ? 6.344 -6.918 1.361 1 96.81 251 PRO B O 1
ATOM 4656 N N . ALA B 1 252 ? 5.18 -8.32 0.015 1 96.81 252 ALA B N 1
ATOM 4657 C CA . ALA B 1 252 ? 3.887 -7.738 0.357 1 96.81 252 ALA B CA 1
ATOM 4658 C C . ALA B 1 252 ? 3.59 -7.898 1.846 1 96.81 252 ALA B C 1
ATOM 4660 O O . ALA B 1 252 ? 3.154 -6.949 2.504 1 96.81 252 ALA B O 1
ATOM 4661 N N . GLU B 1 253 ? 3.83 -9.031 2.381 1 93.38 253 GLU B N 1
ATOM 4662 C CA . GLU B 1 253 ? 3.559 -9.289 3.793 1 93.38 253 GLU B CA 1
ATOM 4663 C C . GLU B 1 253 ? 4.457 -8.445 4.691 1 93.38 253 GLU B C 1
ATOM 4665 O O . GLU B 1 253 ? 4.012 -7.941 5.727 1 93.38 253 GLU B O 1
ATOM 4670 N N . ILE B 1 254 ? 5.688 -8.352 4.293 1 92.62 254 ILE B N 1
ATOM 4671 C CA . ILE B 1 254 ? 6.637 -7.582 5.094 1 92.62 254 ILE B CA 1
ATOM 4672 C C . ILE B 1 254 ? 6.258 -6.102 5.07 1 92.62 254 ILE B C 1
ATOM 4674 O O . ILE B 1 254 ? 6.27 -5.434 6.105 1 92.62 254 ILE B O 1
ATOM 4678 N N . LEU B 1 255 ? 5.887 -5.609 3.951 1 95.88 255 LEU B N 1
ATOM 4679 C CA . LEU B 1 255 ? 5.629 -4.18 3.814 1 95.88 255 LEU B CA 1
ATOM 4680 C C . LEU B 1 255 ? 4.262 -3.814 4.379 1 95.88 255 LEU B C 1
ATOM 4682 O O . LEU B 1 255 ? 4.113 -2.795 5.055 1 95.88 255 LEU B O 1
ATOM 4686 N N . MET B 1 256 ? 3.238 -4.621 4.078 1 93.81 256 MET B N 1
ATOM 4687 C CA . MET B 1 256 ? 1.856 -4.211 4.312 1 93.81 256 MET B CA 1
ATOM 4688 C C . MET B 1 256 ? 1.268 -4.945 5.512 1 93.81 256 MET B C 1
ATOM 4690 O O . MET B 1 256 ? 0.154 -4.645 5.945 1 93.81 256 MET B O 1
ATOM 4694 N N . GLY B 1 257 ? 1.924 -5.938 5.992 1 88 257 GLY B N 1
ATOM 4695 C CA . GLY B 1 257 ? 1.466 -6.645 7.176 1 88 257 GLY B CA 1
ATOM 4696 C C . GLY B 1 257 ? 0.301 -7.574 6.902 1 88 257 GLY B C 1
ATOM 4697 O O . GLY B 1 257 ? -0.459 -7.91 7.812 1 88 257 GLY B O 1
ATOM 4698 N N . ARG B 1 258 ? 0.096 -7.824 5.637 1 88.56 258 ARG B N 1
ATOM 4699 C CA . ARG B 1 258 ? -0.989 -8.734 5.273 1 88.56 258 ARG B CA 1
ATOM 4700 C C . ARG B 1 258 ? -0.66 -9.5 3.998 1 88.56 258 ARG B C 1
ATOM 4702 O O . ARG B 1 258 ? 0.143 -9.039 3.182 1 88.56 258 ARG B O 1
ATOM 4709 N N . GLN B 1 259 ? -1.278 -10.633 3.861 1 91.62 259 GLN B N 1
ATOM 4710 C CA . GLN B 1 259 ? -1.172 -11.383 2.615 1 91.62 259 GLN B CA 1
ATOM 4711 C C . GLN B 1 259 ? -2.092 -10.805 1.543 1 91.62 259 GLN B C 1
ATOM 4713 O O . GLN B 1 259 ? -3.283 -10.602 1.783 1 91.62 259 GLN B O 1
ATOM 4718 N N . LEU B 1 260 ? -1.543 -10.516 0.42 1 95.88 260 LEU B N 1
ATOM 4719 C CA . LEU B 1 260 ? -2.352 -10.008 -0.684 1 95.88 260 LEU B CA 1
ATOM 4720 C C . LEU B 1 260 ? -2.998 -11.156 -1.453 1 95.88 260 LEU B C 1
ATOM 4722 O O . LEU B 1 260 ? -2.348 -12.164 -1.737 1 95.88 260 LEU B O 1
ATOM 4726 N N . ARG B 1 261 ? -4.23 -10.977 -1.743 1 95.81 261 ARG B N 1
ATOM 4727 C CA . ARG B 1 261 ? -4.938 -11.984 -2.525 1 95.81 261 ARG B CA 1
ATOM 4728 C C . ARG B 1 261 ? -4.492 -11.953 -3.984 1 95.81 261 ARG B C 1
ATOM 4730 O O . ARG B 1 261 ? -4.344 -10.883 -4.574 1 95.81 261 ARG B O 1
ATOM 4737 N N . ASN B 1 262 ? -4.191 -13.086 -4.438 1 96.62 262 ASN B N 1
ATOM 4738 C CA . ASN B 1 262 ? -3.928 -13.273 -5.859 1 96.62 262 ASN B CA 1
ATOM 4739 C C . ASN B 1 262 ? -4.867 -14.305 -6.477 1 96.62 262 ASN B C 1
ATOM 4741 O O . ASN B 1 262 ? -5.969 -14.531 -5.969 1 96.62 262 ASN B O 1
ATOM 4745 N N . THR B 1 263 ? -4.531 -14.945 -7.586 1 96.5 263 THR B N 1
ATOM 4746 C CA . THR B 1 263 ? -5.48 -15.812 -8.281 1 96.5 263 THR B CA 1
ATOM 4747 C C . THR B 1 263 ? -5.391 -17.234 -7.758 1 96.5 263 THR B C 1
ATOM 4749 O O . THR B 1 263 ? -6.109 -18.125 -8.227 1 96.5 263 THR B O 1
ATOM 4752 N N . LEU B 1 264 ? -4.477 -17.469 -6.824 1 96.44 264 LEU B N 1
ATOM 4753 C CA . LEU B 1 264 ? -4.352 -18.797 -6.207 1 96.44 264 LEU B CA 1
ATOM 4754 C C . LEU B 1 264 ? -5.293 -18.922 -5.012 1 96.44 264 LEU B C 1
ATOM 4756 O O . LEU B 1 264 ? -5.543 -17.953 -4.305 1 96.44 264 LEU B O 1
ATOM 4760 N N . PRO B 1 265 ? -5.75 -20.109 -4.789 1 91.94 265 PRO B N 1
ATOM 4761 C CA . PRO B 1 265 ? -6.617 -20.281 -3.623 1 91.94 265 PRO B CA 1
ATOM 4762 C C . PRO B 1 265 ? -5.871 -20.141 -2.301 1 91.94 265 PRO B C 1
ATOM 4764 O O . PRO B 1 265 ? -4.707 -20.547 -2.201 1 91.94 265 PRO B O 1
ATOM 4767 N N . SER B 1 266 ? -6.441 -19.359 -1.398 1 82.12 266 SER B N 1
ATOM 4768 C CA . SER B 1 266 ? -5.797 -19.234 -0.096 1 82.12 266 SER B CA 1
ATOM 4769 C C . SER B 1 266 ? -6.82 -18.984 1.009 1 82.12 266 SER B C 1
ATOM 4771 O O . SER B 1 266 ? -7.891 -18.438 0.759 1 82.12 266 SER B O 1
ATOM 4773 N N . LYS B 1 267 ? -6.582 -19.688 2.082 1 75.94 267 LYS B N 1
ATOM 4774 C CA . LYS B 1 267 ? -7.391 -19.406 3.268 1 75.94 267 LYS B CA 1
ATOM 4775 C C . LYS B 1 267 ? -6.586 -18.625 4.305 1 75.94 267 LYS B C 1
ATOM 4777 O O . LYS B 1 267 ? -5.562 -19.109 4.797 1 75.94 267 LYS B O 1
ATOM 4782 N N . SER B 1 268 ? -6.383 -17.359 4.031 1 65.12 268 SER B N 1
ATOM 4783 C CA . SER B 1 268 ? -5.539 -16.531 4.879 1 65.12 268 SER B CA 1
ATOM 4784 C C . SER B 1 268 ? -6.008 -16.547 6.328 1 65.12 268 SER B C 1
ATOM 4786 O O . SER B 1 268 ? -7.203 -16.406 6.602 1 65.12 268 SER B O 1
ATOM 4788 N N . PRO B 1 269 ? -5.062 -16.969 7.219 1 57.44 269 PRO B N 1
ATOM 4789 C CA . PRO B 1 269 ? -5.43 -16.859 8.633 1 57.44 269 PRO B CA 1
ATOM 4790 C C . PRO B 1 269 ? -5.723 -15.43 9.055 1 57.44 269 PRO B C 1
ATOM 4792 O O . PRO B 1 269 ? -5.152 -14.484 8.5 1 57.44 269 PRO B O 1
ATOM 4795 N N . ASN B 1 270 ? -6.875 -15.211 9.602 1 55.12 270 ASN B N 1
ATOM 4796 C CA . ASN B 1 270 ? -7.211 -13.906 10.164 1 55.12 270 ASN B CA 1
ATOM 4797 C C . ASN B 1 270 ? -6.254 -13.516 11.281 1 55.12 270 ASN B C 1
ATOM 4799 O O . ASN B 1 270 ? -6.352 -14.023 12.398 1 55.12 270 ASN B O 1
ATOM 4803 N N . THR B 1 271 ? -5.082 -13.07 11.008 1 54.19 271 THR B N 1
ATOM 4804 C CA . THR B 1 271 ? -4.105 -12.914 12.086 1 54.19 271 THR B CA 1
ATOM 4805 C C . THR B 1 271 ? -4.262 -11.547 12.758 1 54.19 271 THR B C 1
ATOM 4807 O O . THR B 1 271 ? -3.562 -11.25 13.727 1 54.19 271 THR B O 1
ATOM 4810 N N . ASN B 1 272 ? -5.188 -10.695 12.312 1 57.28 272 ASN B N 1
ATOM 4811 C CA . ASN B 1 272 ? -5.027 -9.367 12.906 1 57.28 272 ASN B CA 1
ATOM 4812 C C . ASN B 1 272 ? -5.941 -9.18 14.109 1 57.28 272 ASN B C 1
ATOM 4814 O O . ASN B 1 272 ? -7.156 -9.047 13.961 1 57.28 272 ASN B O 1
ATOM 4818 N N . VAL B 1 273 ? -5.438 -9.438 15.336 1 52.75 273 VAL B N 1
ATOM 4819 C CA . VAL B 1 273 ? -6.105 -9.242 16.625 1 52.75 273 VAL B CA 1
ATOM 4820 C C . VAL B 1 273 ? -6.773 -7.867 16.656 1 52.75 273 VAL B C 1
ATOM 4822 O O . VAL B 1 273 ? -7.898 -7.73 17.141 1 52.75 273 VAL B O 1
ATOM 4825 N N . ALA B 1 274 ? -6.148 -6.812 16.141 1 59.34 274 ALA B N 1
ATOM 4826 C CA . ALA B 1 274 ? -6.715 -5.465 16.172 1 59.34 274 ALA B CA 1
ATOM 4827 C C . ALA B 1 274 ? -7.938 -5.359 15.266 1 59.34 274 ALA B C 1
ATOM 4829 O O . ALA B 1 274 ? -8.719 -4.41 15.375 1 59.34 274 ALA B O 1
ATOM 4830 N N . ALA B 1 275 ? -8.195 -6.434 14.578 1 69.62 275 ALA B N 1
ATOM 4831 C CA . ALA B 1 275 ? -9.242 -6.438 13.555 1 69.62 275 ALA B CA 1
ATOM 4832 C C . ALA B 1 275 ? -10.625 -6.367 14.188 1 69.62 275 ALA B C 1
ATOM 4834 O O . ALA B 1 275 ? -11.508 -5.66 13.695 1 69.62 275 ALA B O 1
ATOM 4835 N N . ASP B 1 276 ? -10.68 -6.918 15.344 1 72 276 ASP B N 1
ATOM 4836 C CA . ASP B 1 276 ? -11.992 -6.914 15.992 1 72 276 ASP B CA 1
ATOM 4837 C C . ASP B 1 276 ? -12.359 -5.52 16.484 1 72 276 ASP B C 1
ATOM 4839 O O . ASP B 1 276 ? -13.5 -5.078 16.344 1 72 276 ASP B O 1
ATOM 4843 N N . HIS B 1 277 ? -11.43 -4.84 17.109 1 76 277 HIS B N 1
ATOM 4844 C CA . HIS B 1 277 ? -11.672 -3.496 17.609 1 76 277 HIS B CA 1
ATOM 4845 C C . HIS B 1 277 ? -12.016 -2.535 16.469 1 76 277 HIS B C 1
ATOM 4847 O O . HIS B 1 277 ? -12.977 -1.766 16.578 1 76 277 HIS B O 1
ATOM 4853 N N . ILE B 1 278 ? -11.312 -2.58 15.438 1 76.31 278 ILE B N 1
ATOM 4854 C CA . ILE B 1 278 ? -11.539 -1.706 14.289 1 76.31 278 ILE B CA 1
ATOM 4855 C C . ILE B 1 278 ? -12.922 -1.987 13.695 1 76.31 278 ILE B C 1
ATOM 4857 O O . ILE B 1 278 ? -13.68 -1.06 13.406 1 76.31 278 ILE B O 1
ATOM 4861 N N . TYR B 1 279 ? -13.195 -3.211 13.562 1 78.75 279 TYR B N 1
ATOM 4862 C CA . TYR B 1 279 ? -14.484 -3.596 12.992 1 78.75 279 TYR B CA 1
ATOM 4863 C C . TYR B 1 279 ? -15.633 -3.074 13.836 1 78.75 279 TYR B C 1
ATOM 4865 O O . TYR B 1 279 ? -16.609 -2.525 13.312 1 78.75 279 TYR B O 1
ATOM 4873 N N . ASN B 1 280 ? -15.5 -3.195 15.094 1 78.5 280 ASN B N 1
ATOM 4874 C CA . ASN B 1 280 ? -16.531 -2.709 16.016 1 78.5 280 ASN B CA 1
ATOM 4875 C C . ASN B 1 280 ? -16.688 -1.194 15.914 1 78.5 280 ASN B C 1
ATOM 4877 O O . ASN B 1 280 ? -17.812 -0.682 15.93 1 78.5 280 ASN B O 1
ATOM 4881 N N . GLN B 1 281 ? -15.641 -0.555 15.828 1 77.44 281 GLN B N 1
ATOM 4882 C CA . GLN B 1 281 ? -15.688 0.9 15.727 1 77.44 281 GLN B CA 1
ATOM 4883 C C . GLN B 1 281 ? -16.297 1.341 14.398 1 77.44 281 GLN B C 1
ATOM 4885 O O . GLN B 1 281 ? -17 2.348 14.336 1 77.44 281 GLN B O 1
ATOM 4890 N N . LEU B 1 282 ? -16 0.65 13.367 1 78.75 282 LEU B N 1
ATOM 4891 C CA . LEU B 1 282 ? -16.594 0.947 12.07 1 78.75 282 LEU B CA 1
ATOM 4892 C C . LEU B 1 282 ? -18.109 0.756 12.109 1 78.75 282 LEU B C 1
ATOM 4894 O O . LEU B 1 282 ? -18.859 1.568 11.555 1 78.75 282 LEU B O 1
ATOM 4898 N N . GLN B 1 283 ? -18.531 -0.34 12.734 1 78.62 283 GLN B N 1
ATOM 4899 C CA . GLN B 1 283 ? -19.953 -0.6 12.883 1 78.62 283 GLN B CA 1
ATOM 4900 C C . GLN B 1 283 ? -20.641 0.516 13.672 1 78.62 283 GLN B C 1
ATOM 4902 O O . GLN B 1 283 ? -21.703 0.985 13.289 1 78.62 283 GLN B O 1
ATOM 4907 N N . GLN B 1 284 ? -20 0.921 14.742 1 79.19 284 GLN B N 1
ATOM 4908 C CA . GLN B 1 284 ? -20.562 1.994 15.562 1 79.19 284 GLN B CA 1
ATOM 4909 C C . GLN B 1 284 ? -20.656 3.295 14.773 1 79.19 284 GLN B C 1
ATOM 4911 O O . GLN B 1 284 ? -21.672 3.99 14.836 1 79.19 284 GLN B O 1
ATOM 4916 N N . ARG B 1 285 ? -19.672 3.609 14.117 1 80.25 285 ARG B N 1
ATOM 4917 C CA . ARG B 1 285 ? -19.656 4.82 13.297 1 80.25 285 ARG B CA 1
ATOM 4918 C C . ARG B 1 285 ? -20.781 4.801 12.266 1 80.25 285 ARG B C 1
ATOM 4920 O O . ARG B 1 285 ? -21.453 5.809 12.062 1 80.25 285 ARG B O 1
ATOM 4927 N N . GLN B 1 286 ? -20.875 3.684 11.602 1 75.81 286 GLN B N 1
ATOM 4928 C CA . GLN B 1 286 ? -21.922 3.562 10.594 1 75.81 286 GLN B CA 1
ATOM 4929 C C . GLN B 1 286 ? -23.312 3.686 11.219 1 75.81 286 GLN B C 1
ATOM 4931 O O . GLN B 1 286 ? -24.203 4.309 10.648 1 75.81 286 GLN B O 1
ATOM 4936 N N . ASN B 1 287 ? -23.5 3.08 12.367 1 72.44 287 ASN B N 1
ATOM 4937 C CA . ASN B 1 287 ? -24.781 3.156 13.07 1 72.44 287 ASN B CA 1
ATOM 4938 C C . ASN B 1 287 ? -25.125 4.594 13.461 1 72.44 287 ASN B C 1
ATOM 4940 O O . ASN B 1 287 ? -26.266 5.016 13.344 1 72.44 287 ASN B O 1
ATOM 4944 N N . VAL B 1 288 ? -24.156 5.305 13.914 1 70.44 288 VAL B N 1
ATOM 4945 C CA . VAL B 1 288 ? -24.359 6.691 14.305 1 70.44 288 VAL B CA 1
ATOM 4946 C C . VAL B 1 288 ? -24.719 7.527 13.078 1 70.44 288 VAL B C 1
ATOM 4948 O O . VAL B 1 288 ? -25.641 8.359 13.133 1 70.44 288 VAL B O 1
ATOM 4951 N N . GLN B 1 289 ? -24.031 7.301 12.039 1 74.25 289 GLN B N 1
ATOM 4952 C CA . GLN B 1 289 ? -24.312 8.023 10.805 1 74.25 289 GLN B CA 1
ATOM 4953 C C . GLN B 1 289 ? -25.719 7.734 10.297 1 74.25 289 GLN B C 1
ATOM 4955 O O . GLN B 1 289 ? -26.406 8.633 9.82 1 74.25 289 GLN B O 1
ATOM 4960 N N . LYS B 1 290 ? -26.062 6.512 10.43 1 69.19 290 LYS B N 1
ATOM 4961 C CA . LYS B 1 290 ? -27.406 6.113 10.047 1 69.19 290 LYS B CA 1
ATOM 4962 C C . LYS B 1 290 ? -28.453 6.801 10.922 1 69.19 290 LYS B C 1
ATOM 4964 O O . LYS B 1 290 ? -29.484 7.25 10.422 1 69.19 290 LYS B O 1
ATOM 4969 N N . TYR B 1 291 ? -28.172 6.789 12.18 1 65.31 291 TYR B N 1
ATOM 4970 C CA . TYR B 1 291 ? -29.094 7.414 13.133 1 65.31 291 TYR B CA 1
ATOM 4971 C C . TYR B 1 291 ? -29.328 8.875 12.781 1 65.31 291 TYR B C 1
ATOM 4973 O O . TYR B 1 291 ? -30.469 9.328 12.695 1 65.31 291 TYR B O 1
ATOM 4981 N N . TYR B 1 292 ? -28.297 9.633 12.555 1 65.19 292 TYR B N 1
ATOM 4982 C CA . TYR B 1 292 ? -28.422 11.055 12.25 1 65.19 292 TYR B CA 1
ATOM 4983 C C . TYR B 1 292 ? -29.062 11.266 10.883 1 65.19 292 TYR B C 1
ATOM 4985 O O . TYR B 1 292 ? -29.812 12.219 10.688 1 65.19 292 TYR B O 1
ATOM 4993 N N . PHE B 1 293 ? -28.812 10.336 10.102 1 61.91 293 PHE B N 1
ATOM 4994 C CA . PHE B 1 293 ? -29.438 10.391 8.789 1 61.91 293 PHE B CA 1
ATOM 4995 C C . PHE B 1 293 ? -30.953 10.156 8.914 1 61.91 293 PHE B C 1
ATOM 4997 O O . PHE B 1 293 ? -31.734 10.883 8.305 1 61.91 293 PHE B O 1
ATOM 5004 N N . ASP B 1 294 ? -31.234 9.148 9.57 1 64.19 294 ASP B N 1
ATOM 5005 C CA . ASP B 1 294 ? -32.625 8.844 9.805 1 64.19 294 ASP B CA 1
ATOM 5006 C C . ASP B 1 294 ? -33.344 10.008 10.492 1 64.19 2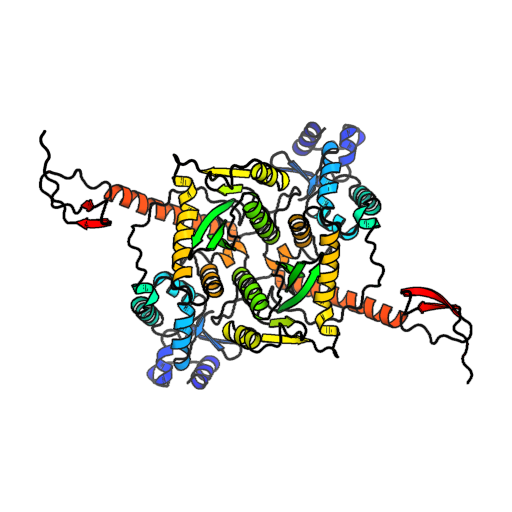94 ASP B C 1
ATOM 5008 O O . ASP B 1 294 ? -34.5 10.312 10.18 1 64.19 294 ASP B O 1
ATOM 5012 N N . GLN B 1 295 ? -32.688 10.727 11.336 1 59.22 295 GLN B N 1
ATOM 5013 C CA . GLN B 1 295 ? -33.25 11.883 12.031 1 59.22 295 GLN B CA 1
ATOM 5014 C C . GLN B 1 295 ? -33.438 13.055 11.07 1 59.22 295 GLN B C 1
ATOM 5016 O O . GLN B 1 295 ? -34.438 13.75 11.133 1 59.22 295 GLN B O 1
ATOM 5021 N N . HIS B 1 296 ? -32.469 13.188 10.219 1 56.06 296 HIS B N 1
ATOM 5022 C CA . HIS B 1 296 ? -32.531 14.273 9.25 1 56.06 296 HIS B CA 1
ATOM 5023 C C . HIS B 1 296 ? -33.594 13.977 8.18 1 56.06 296 HIS B C 1
ATOM 5025 O O . HIS B 1 296 ? -34.312 14.891 7.73 1 56.06 296 HIS B O 1
ATOM 5031 N N . ALA B 1 297 ? -33.469 12.719 7.738 1 54.72 297 ALA B N 1
ATOM 5032 C CA . ALA B 1 297 ? -34.5 12.32 6.789 1 54.72 297 ALA B CA 1
ATOM 5033 C C . ALA B 1 297 ? -35.906 12.492 7.391 1 54.72 297 ALA B C 1
ATOM 5035 O O . ALA B 1 297 ? -36.844 12.906 6.699 1 54.72 297 ALA B O 1
ATOM 5036 N N . ARG B 1 298 ? -35.969 12.281 8.617 1 50.56 298 ARG B N 1
ATOM 5037 C CA . ARG B 1 298 ? -37.25 12.508 9.328 1 50.56 298 ARG B CA 1
ATOM 5038 C C . ARG B 1 298 ? -37.531 13.992 9.484 1 50.56 298 ARG B C 1
ATOM 5040 O O . ARG B 1 298 ? -38.656 14.43 9.359 1 50.56 298 ARG B O 1
ATOM 5047 N N . ARG B 1 299 ? -36.5 14.664 9.75 1 49.72 299 ARG B N 1
ATOM 5048 C CA . ARG B 1 299 ? -36.688 16.109 9.875 1 49.72 299 ARG B CA 1
ATOM 5049 C C . ARG B 1 299 ? -37.031 16.734 8.531 1 49.72 299 ARG B C 1
ATOM 5051 O O . ARG B 1 299 ? -37.75 17.719 8.469 1 49.72 299 ARG B O 1
ATOM 5058 N N . SER B 1 300 ? -36.312 16.141 7.523 1 45.53 300 SER B N 1
ATOM 5059 C CA . SER B 1 300 ? -36.688 16.625 6.195 1 45.53 300 SER B CA 1
ATOM 5060 C C . SER B 1 300 ? -38.094 16.188 5.809 1 45.53 300 SER B C 1
ATOM 5062 O O . SER B 1 300 ? -38.594 16.578 4.758 1 45.53 300 SER B O 1
ATOM 5064 N N . GLU B 1 301 ? -38.5 15.109 6.324 1 41.59 301 GLU B N 1
ATOM 5065 C CA . GLU B 1 301 ? -39.938 14.969 6.223 1 41.59 301 GLU B CA 1
ATOM 5066 C C . GLU B 1 301 ? -40.656 16.156 6.844 1 41.59 301 GLU B C 1
ATOM 5068 O O . GLU B 1 301 ? -40.812 16.234 8.062 1 41.59 301 GLU B O 1
ATOM 5073 N N . LEU B 1 302 ? -40.312 17.359 6.43 1 39.31 302 LEU B N 1
ATOM 5074 C CA . LEU B 1 302 ? -41.031 18.609 6.691 1 39.31 302 LEU B CA 1
ATOM 5075 C C . LEU B 1 302 ? -42.5 18.344 6.977 1 39.31 302 LEU B C 1
ATOM 5077 O O . LEU B 1 302 ? -43.094 17.469 6.352 1 39.31 302 LEU B O 1
ATOM 5081 N N . PRO B 1 303 ? -42.906 18.703 8.141 1 38 303 PRO B N 1
ATOM 5082 C CA . PRO B 1 303 ? -44.344 18.641 8.391 1 38 303 PRO B CA 1
ATOM 5083 C C . PRO B 1 303 ? -45.156 18.922 7.145 1 38 303 PRO B C 1
ATOM 5085 O O . PRO B 1 303 ? -44.688 19.578 6.211 1 38 303 PRO B O 1
ATOM 5088 N N . THR B 1 304 ? -46.031 18.188 6.883 1 37.62 304 THR B N 1
ATOM 5089 C CA . THR B 1 304 ? -47.094 18.594 5.961 1 37.62 304 THR B CA 1
ATOM 5090 C C . THR B 1 304 ? -47.281 20.109 5.996 1 37.62 304 THR B C 1
ATOM 5092 O O . THR B 1 304 ? -47.406 20.703 7.07 1 37.62 304 THR B O 1
ATOM 5095 N N . LEU B 1 305 ? -46.594 20.844 5.02 1 35.72 305 LEU B N 1
ATOM 5096 C CA . LEU B 1 305 ? -46.875 22.266 4.859 1 35.72 305 LEU B CA 1
ATOM 5097 C C . LEU B 1 305 ? -48.281 22.594 5.27 1 35.72 305 LEU B C 1
ATOM 5099 O O . LEU B 1 305 ? -49.25 22 4.754 1 35.72 305 LEU B O 1
ATOM 5103 N N . SER B 1 306 ? -48.406 22.844 6.488 1 36.44 306 SER B N 1
ATOM 5104 C CA . SER B 1 306 ? -49.719 23.422 6.754 1 36.44 306 SER B CA 1
ATOM 5105 C C . SER B 1 306 ? -49.938 24.672 5.918 1 36.44 306 SER B C 1
ATOM 5107 O O . SER B 1 306 ? -48.969 25.312 5.473 1 36.44 306 SER B O 1
ATOM 5109 N N . ASN B 1 307 ? -51.094 25.188 5.492 1 37.75 307 ASN B N 1
ATOM 5110 C CA . ASN B 1 307 ? -51.625 26.375 4.824 1 37.75 307 ASN B CA 1
ATOM 5111 C C . ASN B 1 307 ? -51.094 27.656 5.465 1 37.75 307 ASN B C 1
ATOM 5113 O O . ASN B 1 307 ? -51.125 27.797 6.688 1 37.75 307 ASN B O 1
ATOM 5117 N N . GLY B 1 308 ? -50.156 28.469 4.816 1 41.66 308 GLY B N 1
ATOM 5118 C CA . GLY B 1 308 ? -49.75 29.828 5.09 1 41.66 308 GLY B CA 1
ATOM 5119 C C . GLY B 1 308 ? -48.25 29.984 5.254 1 41.66 308 GLY B C 1
ATOM 5120 O O . GLY B 1 308 ? -47.75 31.078 5.5 1 41.66 308 GLY B O 1
ATOM 5121 N N . GLN B 1 309 ? -47.5 28.922 5.504 1 41.06 309 GLN B N 1
ATOM 5122 C CA . GLN B 1 309 ? -46.156 29.219 5.977 1 41.06 309 GLN B CA 1
ATOM 5123 C C . GLN B 1 309 ? -45.219 29.484 4.809 1 41.06 309 GLN B C 1
ATOM 5125 O O . GLN B 1 309 ? -45.312 28.828 3.764 1 41.06 309 GLN B O 1
ATOM 5130 N N . LYS B 1 310 ? -44.406 30.5 4.82 1 43.72 310 LYS B N 1
ATOM 5131 C CA . LYS B 1 310 ? -43.469 31.031 3.846 1 43.72 310 LYS B CA 1
ATOM 5132 C C . LYS B 1 310 ? -42.344 30.016 3.541 1 43.72 310 LYS B C 1
ATOM 5134 O O . LYS B 1 310 ? -41.75 29.469 4.457 1 43.72 310 LYS B O 1
ATOM 5139 N N . SER B 1 311 ? -42.5 29.125 2.582 1 45.53 311 SER B N 1
ATOM 5140 C CA . SER B 1 311 ? -41.469 28.172 2.195 1 45.53 311 SER B CA 1
ATOM 5141 C C . SER B 1 311 ? -40.594 28.719 1.073 1 45.53 311 SER B C 1
ATOM 5143 O O . SER B 1 311 ? -41 29.641 0.358 1 45.53 311 SER B O 1
ATOM 5145 N N . ARG B 1 312 ? -39.312 28.594 1.143 1 45.06 312 ARG B N 1
ATOM 5146 C CA . ARG B 1 312 ? -38.406 28.969 0.047 1 45.06 312 ARG B CA 1
ATOM 5147 C C . ARG B 1 312 ? -38.25 27.828 -0.946 1 45.06 312 ARG B C 1
ATOM 5149 O O . ARG B 1 312 ? -38.156 26.672 -0.548 1 45.06 312 ARG B O 1
ATOM 5156 N N . ILE B 1 313 ? -38.812 27.891 -2.139 1 46.06 313 ILE B N 1
ATOM 5157 C CA . ILE B 1 313 ? -38.719 26.922 -3.213 1 46.06 313 ILE B CA 1
ATOM 5158 C C . ILE B 1 313 ? -37.469 27.219 -4.07 1 46.06 313 ILE B C 1
ATOM 5160 O O . ILE B 1 313 ? -37.219 28.375 -4.422 1 46.06 313 ILE B O 1
ATOM 5164 N N . LEU B 1 314 ? -36.656 26.281 -4.238 1 44.88 314 LEU B N 1
ATOM 5165 C CA . LEU B 1 314 ? -35.562 26.375 -5.18 1 44.88 314 LEU B CA 1
ATOM 5166 C C . LEU B 1 314 ? -36.062 26.406 -6.617 1 44.88 314 LEU B C 1
ATOM 5168 O O . LEU B 1 314 ? -36.844 25.547 -7.02 1 44.88 314 LEU B O 1
ATOM 5172 N N . ASP B 1 315 ? -35.875 27.453 -7.316 1 47.66 315 ASP B N 1
ATOM 5173 C CA . ASP B 1 315 ? -36.281 27.594 -8.719 1 47.66 315 ASP B CA 1
ATOM 5174 C C . ASP B 1 315 ? -35.375 26.719 -9.609 1 47.66 315 ASP B C 1
ATOM 5176 O O . ASP B 1 315 ? -34.156 26.828 -9.578 1 47.66 315 ASP B O 1
ATOM 5180 N N . PRO B 1 316 ? -35.969 25.703 -10.117 1 49.97 316 PRO B N 1
ATOM 5181 C CA . PRO B 1 316 ? -35.156 24.797 -10.961 1 49.97 316 PRO B CA 1
ATOM 5182 C C . PRO B 1 316 ? -34.375 25.547 -12.023 1 49.97 316 PRO B C 1
ATOM 5184 O O . PRO B 1 316 ? -33.375 25.016 -12.555 1 49.97 316 PRO B O 1
ATOM 5187 N N . GLY B 1 317 ? -34.781 26.609 -12.586 1 48.81 317 GLY B N 1
ATOM 5188 C CA . GLY B 1 317 ? -34.094 27.359 -13.633 1 48.81 317 GLY B CA 1
ATOM 5189 C C . GLY B 1 317 ? -32.875 28.094 -13.125 1 48.81 317 GLY B C 1
ATOM 5190 O O . GLY B 1 317 ? -31.781 27.922 -13.648 1 48.81 317 GLY B O 1
ATOM 5191 N N . THR B 1 318 ? -33 28.906 -12.086 1 48.72 318 THR B N 1
ATOM 5192 C CA . THR B 1 318 ? -31.953 29.844 -11.703 1 48.72 318 THR B CA 1
ATOM 5193 C C . THR B 1 318 ? -31.172 29.312 -10.5 1 48.72 318 THR B C 1
ATOM 5195 O O . THR B 1 318 ? -30.141 29.875 -10.133 1 48.72 318 THR B O 1
ATOM 5198 N N . ARG B 1 319 ? -31.562 28.062 -10.055 1 48.59 319 ARG B N 1
ATOM 5199 C CA . ARG B 1 319 ? -30.969 27.344 -8.93 1 48.59 319 ARG B CA 1
ATOM 5200 C C . ARG B 1 319 ? -30.781 28.281 -7.734 1 48.59 319 ARG B C 1
ATOM 5202 O O . ARG B 1 319 ? -29.859 28.109 -6.945 1 48.59 319 ARG B O 1
ATOM 5209 N N . LEU B 1 320 ? -31.375 29.406 -7.652 1 44.66 320 LEU B N 1
ATOM 5210 C CA . LEU B 1 320 ? -31.406 30.328 -6.523 1 44.66 320 LEU B CA 1
ATOM 5211 C C . LEU B 1 320 ? -32.656 30.094 -5.656 1 44.66 320 LEU B C 1
ATOM 5213 O O . LEU B 1 320 ? -33.688 29.688 -6.164 1 44.66 320 LEU B O 1
ATOM 5217 N N . TRP B 1 321 ? -32.469 30.031 -4.254 1 45.28 321 TRP B N 1
ATOM 5218 C CA . TRP B 1 321 ? -33.594 29.859 -3.309 1 45.28 321 TRP B CA 1
ATOM 5219 C C . TRP B 1 321 ? -34.469 31.109 -3.287 1 45.28 321 TRP B C 1
ATOM 5221 O O . TRP B 1 321 ? -33.969 32.219 -3.133 1 45.28 321 TRP B O 1
ATOM 5231 N N . LYS B 1 322 ? -35.562 31.094 -3.961 1 49.84 322 LYS B N 1
ATOM 5232 C CA . LYS B 1 322 ? -36.531 32.188 -3.924 1 49.84 322 LYS B CA 1
ATOM 5233 C C . LYS B 1 322 ? -37.594 31.938 -2.848 1 49.84 322 LYS B C 1
ATOM 5235 O O . LYS B 1 322 ? -37.938 30.781 -2.561 1 49.84 322 LYS B O 1
ATOM 5240 N N . PRO B 1 323 ? -37.906 32.938 -2.002 1 47.44 323 PRO B N 1
ATOM 5241 C CA . PRO B 1 323 ? -38.969 32.812 -1.023 1 47.44 323 PRO B CA 1
ATOM 5242 C C . PRO B 1 323 ? -40.312 32.406 -1.661 1 47.44 323 PRO B C 1
ATOM 5244 O O . PRO B 1 323 ? -40.625 32.875 -2.754 1 47.44 323 PRO B O 1
ATOM 5247 N N . ALA B 1 324 ? -40.719 31.141 -1.701 1 45.06 324 ALA B N 1
ATOM 5248 C CA . ALA B 1 324 ? -42.031 30.844 -2.275 1 45.06 324 ALA B CA 1
ATOM 5249 C C . ALA B 1 324 ? -43.062 30.609 -1.181 1 45.06 324 ALA B C 1
ATOM 5251 O O . ALA B 1 324 ? -42.75 30.172 -0.081 1 45.06 324 ALA B O 1
ATOM 5252 N N . THR B 1 325 ? -44.031 31.422 -1.121 1 42.41 325 THR B N 1
ATOM 5253 C CA . THR B 1 325 ? -45.188 31.281 -0.252 1 42.41 325 THR B CA 1
ATOM 5254 C C . THR B 1 325 ? -46 30.047 -0.645 1 42.41 325 THR B C 1
ATOM 5256 O O . THR B 1 325 ? -46.344 29.859 -1.817 1 42.41 325 THR B O 1
ATOM 5259 N N . VAL B 1 326 ? -45.969 29.062 0.138 1 42.94 326 VAL B N 1
ATOM 5260 C CA . VAL B 1 326 ? -46.812 27.891 -0.107 1 42.94 326 VAL B CA 1
ATOM 5261 C C . VAL B 1 326 ? -48.281 28.297 -0.146 1 42.94 326 VAL B C 1
ATOM 5263 O O . VAL B 1 326 ? -48.781 28.859 0.825 1 42.94 326 VAL B O 1
ATOM 5266 N N . VAL B 1 327 ? -48.719 28.797 -1.222 1 40.03 327 VAL B N 1
ATOM 5267 C CA . VAL B 1 327 ? -50.156 29.078 -1.326 1 40.03 327 VAL B CA 1
ATOM 5268 C C . VAL B 1 327 ? -50.938 27.766 -1.236 1 40.03 327 VAL B C 1
ATOM 5270 O O . VAL B 1 327 ? -50.531 26.75 -1.794 1 40.03 327 VAL B O 1
ATOM 5273 N N . ALA B 1 328 ? -51.875 27.703 -0.278 1 39.66 328 ALA B N 1
ATOM 5274 C CA . ALA B 1 328 ? -52.938 26.719 -0.017 1 39.66 328 ALA B CA 1
ATOM 5275 C C . ALA B 1 328 ? -53.656 26.344 -1.302 1 39.66 328 ALA B C 1
ATOM 5277 O O . ALA B 1 328 ? -54.25 27.203 -1.964 1 39.66 328 ALA B O 1
ATOM 5278 N N . GLY B 1 329 ? -52.969 25.672 -2.238 1 32.78 329 GLY B N 1
ATOM 5279 C CA . GLY B 1 329 ? -54 25.328 -3.213 1 32.78 329 GLY B CA 1
ATOM 5280 C C . GLY B 1 329 ? -55.281 24.828 -2.578 1 32.78 329 GLY B C 1
ATOM 5281 O O . GLY B 1 329 ? -55.281 24.375 -1.434 1 32.78 329 GLY B O 1
ATOM 5282 N N . ALA B 1 330 ? -56.5 25.141 -3.23 1 31.83 330 ALA B N 1
ATOM 5283 C CA . ALA B 1 330 ? -57.906 24.766 -3.049 1 31.83 330 ALA B CA 1
ATOM 5284 C C . ALA B 1 330 ? -58.062 23.281 -2.742 1 31.83 330 ALA B C 1
ATOM 5286 O O . ALA B 1 330 ? -57.375 22.453 -3.357 1 31.83 330 ALA B O 1
ATOM 5287 N N . GLY B 1 331 ? -58.781 22.828 -1.6 1 24.58 331 GLY B N 1
ATOM 5288 C CA . GLY B 1 331 ? -59.594 21.625 -1.641 1 24.58 331 GLY B CA 1
ATOM 5289 C C . GLY B 1 331 ? -60.312 21.438 -2.959 1 24.58 331 GLY B C 1
ATOM 5290 O O . GLY B 1 331 ? -60.625 22.422 -3.643 1 24.58 331 GLY B O 1
#

InterPro domains:
  IPR001584 Integrase, catalytic core [PF00665] (117-209)
  IPR001584 Integrase, catalytic core [PS50994] (115-277)
  IPR012337 Ribonuclease H-like superfamily [SSF53098] (117-262)
  IPR036397 Ribonuclease H superfamily [G3DSA:3.30.420.10] (109-295)
  IPR041588 Integrase zinc-binding domain [PF17921] (49-103)